Protein AF-0000000083252857 (afdb_homodimer)

Nearest PDB structures (foldseek):
  5bs6-assembly2_D  TM=8.297E-01  e=1.124E-17  Bacteroides thetaiotaomicron VPI-5482
  5bs6-assembly1_B  TM=8.278E-01  e=1.960E-17  Bacteroides thetaiotaomicron VPI-5482
  5deq-assembly1_A  TM=7.529E-01  e=4.331E-15  Bacteroides thetaiotaomicron VPI-5482
  3i9x-assembly1_A-2  TM=8.213E-01  e=6.087E-10  Listeria innocua
  4dyw-assembly1_A  TM=8.104E-01  e=8.264E-06  Burkholderia pseudomallei 1710b

Solvent-accessible surface area (backbone atoms only — not comparable to full-atom values): 33562 Å² total; per-residue (Å²): 132,84,79,70,75,80,78,71,89,69,79,74,72,62,58,34,94,85,65,35,32,50,70,56,44,52,71,65,56,60,72,84,79,50,87,58,37,41,46,26,19,34,35,46,39,33,30,45,41,70,43,89,58,86,54,96,87,50,85,52,53,60,39,39,28,36,48,33,24,26,33,60,40,70,73,56,57,70,24,36,31,59,46,52,47,68,43,52,89,91,42,28,55,68,53,32,37,51,48,38,40,30,58,50,38,66,48,72,72,41,26,55,43,80,61,51,73,50,30,54,76,69,50,36,88,83,47,64,41,30,30,47,27,29,37,29,34,34,36,45,88,70,62,66,74,46,56,25,91,72,35,76,40,58,48,66,21,41,52,46,77,43,82,73,48,78,48,75,43,80,47,97,57,39,34,38,36,39,38,33,28,39,38,38,35,35,45,98,86,47,74,31,42,32,30,38,33,40,34,37,40,39,39,79,43,20,43,43,76,48,76,46,78,77,43,75,43,57,60,30,73,61,46,64,56,54,48,51,50,46,52,51,48,50,47,60,42,50,76,79,47,71,64,61,55,28,37,44,61,77,64,38,36,70,65,57,54,48,44,53,52,22,46,64,62,71,46,90,73,56,65,70,63,47,52,63,71,44,51,83,48,42,36,84,53,97,46,58,49,78,60,86,88,50,84,61,45,60,24,29,28,77,46,80,73,129,132,82,78,69,74,80,79,71,90,68,81,75,73,62,58,34,94,86,65,34,32,48,69,55,45,52,72,66,57,58,71,86,79,50,88,57,38,41,46,28,20,34,36,47,38,36,30,47,41,70,43,88,58,86,55,94,87,53,86,52,54,58,40,40,26,35,46,32,24,26,33,57,38,68,74,56,57,70,23,36,29,59,46,53,47,70,44,53,88,90,43,28,55,69,53,33,37,50,48,40,39,29,57,46,37,66,48,71,73,41,27,56,43,81,63,52,71,51,30,54,74,68,49,34,86,82,48,63,41,31,32,48,27,31,37,30,34,35,38,47,89,71,64,65,75,44,55,25,92,68,34,77,39,57,47,67,21,41,52,46,79,42,81,74,48,77,46,75,43,79,49,94,65,36,33,39,36,39,39,32,27,38,37,38,36,35,45,98,86,48,74,32,42,31,31,40,31,41,36,37,40,39,40,78,44,20,42,44,78,46,77,44,78,77,42,74,45,59,62,30,71,61,46,63,54,55,48,50,50,45,52,50,49,50,47,58,43,49,76,80,48,72,62,64,56,30,36,44,61,77,64,39,37,68,67,58,53,47,44,54,52,22,47,64,63,71,47,89,72,57,67,70,62,46,53,63,71,45,50,83,50,42,35,84,54,96,46,59,49,78,59,86,86,49,83,62,46,60,25,29,29,76,46,80,74,128

Organism: NCBI:txid582686

Structure (mmCIF, N/CA/C/O backbone):
data_AF-0000000083252857-model_v1
#
loop_
_entity.id
_entity.type
_entity.pdbx_description
1 polymer 'ADP-ribose pyrophosphatase YjhB (NUDIX family)'
#
loop_
_atom_site.group_PDB
_atom_site.id
_atom_site.type_symbol
_atom_site.label_atom_id
_atom_site.label_alt_id
_atom_site.label_comp_id
_atom_site.label_asym_id
_atom_site.label_entity_id
_atom_site.label_seq_id
_atom_site.pdbx_PDB_ins_code
_atom_site.Cartn_x
_atom_site.Cartn_y
_atom_site.Cartn_z
_atom_site.occupancy
_atom_site.B_iso_or_equiv
_atom_site.auth_seq_id
_atom_site.auth_comp_id
_atom_site.auth_asym_id
_atom_site.auth_atom_id
_atom_site.pdbx_PDB_model_num
ATOM 1 N N . MET A 1 1 ? 19.922 40.031 -38.094 1 26.62 1 MET A N 1
ATOM 2 C CA . MET A 1 1 ? 20.375 40.25 -36.719 1 26.62 1 MET A CA 1
ATOM 3 C C . MET A 1 1 ? 19.312 39.844 -35.719 1 26.62 1 MET A C 1
ATOM 5 O O . MET A 1 1 ? 18.453 40.656 -35.344 1 26.62 1 MET A O 1
ATOM 9 N N . ALA A 1 2 ? 18.734 38.719 -35.938 1 31.33 2 ALA A N 1
ATOM 10 C CA . ALA A 1 2 ? 17.516 38.25 -35.312 1 31.33 2 ALA A CA 1
ATOM 11 C C . ALA A 1 2 ? 17.656 38.219 -33.781 1 31.33 2 ALA A C 1
ATOM 13 O O . ALA A 1 2 ? 18.688 37.781 -33.281 1 31.33 2 ALA A O 1
ATOM 14 N N . ASN A 1 3 ? 17.094 39.219 -33 1 28.09 3 ASN A N 1
ATOM 15 C CA . ASN A 1 3 ? 16.938 39.594 -31.594 1 28.09 3 ASN A CA 1
ATOM 16 C C . ASN A 1 3 ? 16.516 38.375 -30.766 1 28.09 3 ASN A C 1
ATOM 18 O O . ASN A 1 3 ? 15.414 37.844 -30.953 1 28.09 3 ASN A O 1
ATOM 22 N N . ASN A 1 4 ? 17.438 37.5 -30.406 1 30.72 4 ASN A N 1
ATOM 23 C CA . ASN A 1 4 ? 17.141 36.344 -29.562 1 30.72 4 ASN A CA 1
ATOM 24 C C . ASN A 1 4 ? 16.391 36.781 -28.297 1 30.72 4 ASN A C 1
ATOM 26 O O . ASN A 1 4 ? 16.812 37.688 -27.594 1 30.72 4 ASN A O 1
ATOM 30 N N . PRO A 1 5 ? 15.086 36.562 -28.141 1 34.12 5 PRO A N 1
ATOM 31 C CA . PRO A 1 5 ? 14.367 37.156 -27.016 1 34.12 5 PRO A CA 1
ATOM 32 C C . PRO A 1 5 ? 15.117 37 -25.688 1 34.12 5 PRO A C 1
ATOM 34 O O . PRO A 1 5 ? 15.93 36.094 -25.547 1 34.12 5 PRO A O 1
ATOM 37 N N . PRO A 1 6 ? 15.344 38.094 -24.812 1 29.81 6 PRO A N 1
ATOM 38 C CA . PRO A 1 6 ? 16.094 38 -23.562 1 29.81 6 PRO A CA 1
ATOM 39 C C . PRO A 1 6 ? 15.695 36.781 -22.734 1 29.81 6 PRO A C 1
ATOM 41 O O . PRO A 1 6 ? 14.547 36.312 -22.812 1 29.81 6 PRO A O 1
ATOM 44 N N . LYS A 1 7 ? 16.594 35.906 -22.453 1 36.94 7 LYS A N 1
ATOM 45 C CA . LYS A 1 7 ? 16.484 34.781 -21.547 1 36.94 7 LYS A CA 1
ATOM 46 C C . LYS A 1 7 ? 15.711 35.156 -20.297 1 36.94 7 LYS A C 1
ATOM 48 O O . LYS A 1 7 ? 15.977 36.156 -19.656 1 36.94 7 LYS A O 1
ATOM 53 N N . GLU A 1 8 ? 14.461 34.875 -20.125 1 34.5 8 GLU A N 1
ATOM 54 C CA . GLU A 1 8 ? 13.484 35.188 -19.078 1 34.5 8 GLU A CA 1
ATOM 55 C C . GLU A 1 8 ? 14.156 35.312 -17.719 1 34.5 8 GLU A C 1
ATOM 57 O O . GLU A 1 8 ? 15.219 34.719 -17.484 1 34.5 8 GLU A O 1
ATOM 62 N N . ALA A 1 9 ? 13.859 36.219 -16.75 1 36.44 9 ALA A N 1
ATOM 63 C CA . ALA A 1 9 ? 14.344 36.594 -15.422 1 36.44 9 ALA A CA 1
ATOM 64 C C . ALA A 1 9 ? 14.781 35.375 -14.633 1 36.44 9 ALA A C 1
ATOM 66 O O . ALA A 1 9 ? 13.992 34.438 -14.43 1 36.44 9 ALA A O 1
ATOM 67 N N . GLY A 1 10 ? 16 34.938 -14.523 1 38.84 10 GLY A N 1
ATOM 68 C CA . GLY A 1 10 ? 16.859 33.906 -13.961 1 38.84 10 GLY A CA 1
ATOM 69 C C . GLY A 1 10 ? 16.516 33.562 -12.523 1 38.84 10 GLY A C 1
ATOM 70 O O . GLY A 1 10 ? 16.25 34.438 -11.719 1 38.84 10 GLY A O 1
ATOM 71 N N . GLU A 1 11 ? 15.688 32.469 -12.203 1 45.09 11 GLU A N 1
ATOM 72 C CA . GLU A 1 11 ? 15.484 31.984 -10.836 1 45.09 11 GLU A CA 1
ATOM 73 C C . GLU A 1 11 ? 16.688 32.344 -9.953 1 45.09 11 GLU A C 1
ATOM 75 O O . GLU A 1 11 ? 17.812 31.938 -10.25 1 45.09 11 GLU A O 1
ATOM 80 N N . LEU A 1 12 ? 16.875 33.531 -9.461 1 50.19 12 LEU A N 1
ATOM 81 C CA . LEU A 1 12 ? 17.875 33.938 -8.477 1 50.19 12 LEU A CA 1
ATOM 82 C C . LEU A 1 12 ? 18.359 32.719 -7.676 1 50.19 12 LEU A C 1
ATOM 84 O O . LEU A 1 12 ? 17.562 31.953 -7.164 1 50.19 12 LEU A O 1
ATOM 88 N N . ASP A 1 13 ? 19.516 32.156 -7.949 1 66.31 13 ASP A N 1
ATOM 89 C CA . ASP A 1 13 ? 20.219 31.047 -7.32 1 66.31 13 ASP A CA 1
ATOM 90 C C . ASP A 1 13 ? 20.188 31.156 -5.801 1 66.31 13 ASP A C 1
ATOM 92 O O . ASP A 1 13 ? 20.922 31.953 -5.215 1 66.31 13 ASP A O 1
ATOM 96 N N . VAL A 1 14 ? 19.078 30.844 -5.117 1 79 14 VAL A N 1
ATOM 97 C CA . VAL A 1 14 ? 19 30.828 -3.662 1 79 14 VAL A CA 1
ATOM 98 C C . VAL A 1 14 ? 20.125 29.984 -3.084 1 79 14 VAL A C 1
ATOM 100 O O . VAL A 1 14 ? 20.359 28.859 -3.527 1 79 14 VAL A O 1
ATOM 103 N N . LEU A 1 15 ? 20.906 30.656 -2.217 1 87.12 15 LEU A N 1
ATOM 104 C CA . LEU A 1 15 ? 22.031 29.969 -1.585 1 87.12 15 LEU A CA 1
ATOM 105 C C . LEU A 1 15 ? 21.609 29.281 -0.295 1 87.12 15 LEU A C 1
ATOM 107 O O . LEU A 1 15 ? 20.797 29.828 0.459 1 87.12 15 LEU A O 1
ATOM 111 N N . ASP A 1 16 ? 22.109 28.109 -0.125 1 87.75 16 ASP A N 1
ATOM 112 C CA . ASP A 1 16 ? 21.828 27.422 1.135 1 87.75 16 ASP A CA 1
ATOM 113 C C . ASP A 1 16 ? 22.781 27.891 2.234 1 87.75 16 ASP A C 1
ATOM 115 O O . ASP A 1 16 ? 23.5 28.875 2.068 1 87.75 16 ASP A O 1
ATOM 119 N N . ARG A 1 17 ? 22.656 27.266 3.383 1 84.5 17 ARG A N 1
ATOM 120 C CA . ARG A 1 17 ? 23.422 27.656 4.559 1 84.5 17 ARG A CA 1
ATOM 121 C C . ARG A 1 17 ? 24.922 27.578 4.289 1 84.5 17 ARG A C 1
ATOM 123 O O . ARG A 1 17 ? 25.719 28.281 4.914 1 84.5 17 ARG A O 1
ATOM 130 N N . ASP A 1 18 ? 25.359 26.75 3.34 1 86.69 18 ASP A N 1
ATOM 131 C CA . ASP A 1 18 ? 26.766 26.562 3.016 1 86.69 18 ASP A CA 1
ATOM 132 C C . ASP A 1 18 ? 27.188 27.438 1.833 1 86.69 18 ASP A C 1
ATOM 134 O O . ASP A 1 18 ? 28.297 27.297 1.318 1 86.69 18 ASP A O 1
ATOM 138 N N . GLY A 1 19 ? 26.266 28.219 1.361 1 87.88 19 GLY A N 1
ATOM 139 C CA . GLY A 1 19 ? 26.547 29.156 0.286 1 87.88 19 GLY A CA 1
ATOM 140 C C . GLY A 1 19 ? 26.469 28.531 -1.091 1 87.88 19 GLY A C 1
ATOM 141 O O . GLY A 1 19 ? 27.016 29.062 -2.057 1 87.88 19 GLY A O 1
ATOM 142 N N . LEU A 1 20 ? 25.891 27.391 -1.135 1 88.38 20 LEU A N 1
ATOM 143 C CA . LEU A 1 20 ? 25.828 26.688 -2.412 1 88.38 20 LEU A CA 1
ATOM 144 C C . LEU A 1 20 ? 24.5 26.938 -3.105 1 88.38 20 LEU A C 1
ATOM 146 O O . LEU A 1 20 ? 23.453 26.969 -2.451 1 88.38 20 LEU A O 1
ATOM 150 N N . THR A 1 21 ? 24.594 27.141 -4.395 1 89.5 21 THR A N 1
ATOM 151 C CA . THR A 1 21 ? 23.375 27.078 -5.199 1 89.5 21 THR A CA 1
ATOM 152 C C . THR A 1 21 ? 22.859 25.641 -5.281 1 89.5 21 THR A C 1
ATOM 154 O O . THR A 1 21 ? 23.562 24.703 -4.895 1 89.5 21 THR A O 1
ATOM 157 N N . GLU A 1 22 ? 21.672 25.531 -5.719 1 89.69 22 GLU A N 1
ATOM 158 C CA . GLU A 1 22 ? 21.141 24.172 -5.871 1 89.69 22 GLU A CA 1
ATOM 159 C C . GLU A 1 22 ? 22.016 23.344 -6.816 1 89.69 22 GLU A C 1
ATOM 161 O O . GLU A 1 22 ? 22.281 22.172 -6.551 1 89.69 22 GLU A O 1
ATOM 166 N N . ARG A 1 23 ? 22.359 23.969 -7.949 1 88.75 23 ARG A N 1
ATOM 167 C CA . ARG A 1 23 ? 23.203 23.281 -8.922 1 88.75 23 ARG A CA 1
ATOM 168 C C . ARG A 1 23 ? 24.516 22.828 -8.289 1 88.75 23 ARG A C 1
ATOM 170 O O . ARG A 1 23 ? 24.938 21.688 -8.477 1 88.75 23 ARG A O 1
ATOM 177 N N . GLU A 1 24 ? 25.141 23.734 -7.543 1 86.19 24 GLU A N 1
ATOM 178 C CA . GLU A 1 24 ? 26.391 23.406 -6.879 1 86.19 24 GLU A CA 1
ATOM 179 C C . GLU A 1 24 ? 26.203 22.297 -5.852 1 86.19 24 GLU A C 1
ATOM 181 O O . GLU A 1 24 ? 27.047 21.406 -5.738 1 86.19 24 GLU A O 1
ATOM 186 N N . PHE A 1 25 ? 25.203 22.438 -5.141 1 88.38 25 PHE A N 1
ATOM 187 C CA . PHE A 1 25 ? 24.891 21.391 -4.164 1 88.38 25 PHE A CA 1
ATOM 188 C C . PHE A 1 25 ? 24.766 20.031 -4.832 1 88.38 25 PHE A C 1
ATOM 190 O O . PHE A 1 25 ? 25.375 19.062 -4.379 1 88.38 25 PHE A O 1
ATOM 197 N N . LEU A 1 26 ? 24.047 19.938 -5.945 1 86.25 26 LEU A N 1
ATOM 198 C CA . LEU A 1 26 ? 23.797 18.672 -6.633 1 86.25 26 LEU A CA 1
ATOM 199 C C . LEU A 1 26 ? 25.078 18.109 -7.227 1 86.25 26 LEU A C 1
ATOM 201 O O . LEU A 1 26 ? 25.25 16.891 -7.285 1 86.25 26 LEU A O 1
ATOM 205 N N . GLU A 1 27 ? 25.906 18.953 -7.641 1 85.69 27 GLU A N 1
ATOM 206 C CA . GLU A 1 27 ? 27.188 18.531 -8.195 1 85.69 27 GLU A CA 1
ATOM 207 C C . GLU A 1 27 ? 28.078 17.891 -7.117 1 85.69 27 GLU A C 1
ATOM 209 O O . GLU A 1 27 ? 28.859 16.984 -7.402 1 85.69 27 GLU A O 1
ATOM 214 N N . ARG A 1 28 ? 27.875 18.359 -5.926 1 83.31 28 ARG A N 1
ATOM 215 C CA . ARG A 1 28 ? 28.734 17.906 -4.828 1 83.31 28 ARG A CA 1
ATOM 216 C C . ARG A 1 28 ? 28.109 16.734 -4.09 1 83.31 28 ARG A C 1
ATOM 218 O O . ARG A 1 28 ? 28.766 16.062 -3.301 1 83.31 28 ARG A O 1
ATOM 225 N N . TYR A 1 29 ? 26.906 16.578 -4.383 1 79.75 29 TYR A N 1
ATOM 226 C CA . TYR A 1 29 ? 26.203 15.508 -3.68 1 79.75 29 TYR A CA 1
ATOM 227 C C . TYR A 1 29 ? 26.75 14.148 -4.082 1 79.75 29 TYR A C 1
ATOM 229 O O . TYR A 1 29 ? 26.766 13.797 -5.266 1 79.75 29 TYR A O 1
ATOM 237 N N . ARG A 1 30 ? 27.219 13.328 -3.062 1 81.94 30 ARG A N 1
ATOM 238 C CA . ARG A 1 30 ? 27.766 12 -3.303 1 81.94 30 ARG A CA 1
ATOM 239 C C . ARG A 1 30 ? 26.875 10.922 -2.686 1 81.94 30 ARG A C 1
ATOM 241 O O . ARG A 1 30 ? 26.953 10.656 -1.485 1 81.94 30 ARG A O 1
ATOM 248 N N . VAL A 1 31 ? 26.219 10.219 -3.566 1 80.31 31 VAL A N 1
ATOM 249 C CA . VAL A 1 31 ? 25.25 9.219 -3.117 1 80.31 31 VAL A CA 1
ATOM 250 C C . VAL A 1 31 ? 25.984 8.094 -2.389 1 80.31 31 VAL A C 1
ATOM 252 O O . VAL A 1 31 ? 25.438 7.484 -1.467 1 80.31 31 VAL A O 1
ATOM 255 N N . GLY A 1 32 ? 27.172 7.82 -2.723 1 81.19 32 GLY A N 1
ATOM 256 C CA . GLY A 1 32 ? 27.984 6.75 -2.148 1 81.19 32 GLY A CA 1
ATOM 257 C C . GLY A 1 32 ? 28.297 6.961 -0.68 1 81.19 32 GLY A C 1
ATOM 258 O O . GLY A 1 32 ? 28.703 6.023 0.014 1 81.19 32 GLY A O 1
ATOM 259 N N . ASP A 1 33 ? 28.016 8.172 -0.181 1 81.81 33 ASP A N 1
ATOM 260 C CA . ASP A 1 33 ? 28.297 8.492 1.216 1 81.81 33 ASP A CA 1
ATOM 261 C C . ASP A 1 33 ? 27.203 7.941 2.131 1 81.81 33 ASP A C 1
ATOM 263 O O . ASP A 1 33 ? 27.344 7.941 3.354 1 81.81 33 ASP A O 1
ATOM 267 N N . TYR A 1 34 ? 26.203 7.441 1.572 1 85.38 34 TYR A N 1
ATOM 268 C CA . TYR A 1 34 ? 25.062 6.973 2.35 1 85.38 34 TYR A CA 1
ATOM 269 C C . TYR A 1 34 ? 24.781 5.496 2.078 1 85.38 34 TYR A C 1
ATOM 271 O O . TYR A 1 34 ? 24.828 5.055 0.928 1 85.38 34 TYR A O 1
ATOM 279 N N . GLU A 1 35 ? 24.547 4.781 3.182 1 90.56 35 GLU A N 1
ATOM 280 C CA . GLU A 1 35 ? 24.109 3.402 2.988 1 90.56 35 GLU A CA 1
ATOM 281 C C . GLU A 1 35 ? 22.719 3.35 2.361 1 90.56 35 GLU A C 1
ATOM 283 O O . GLU A 1 35 ? 21.828 4.133 2.729 1 90.56 35 GLU A O 1
ATOM 288 N N . ARG A 1 36 ? 22.562 2.479 1.431 1 93.88 36 ARG A N 1
ATOM 289 C CA . ARG A 1 36 ? 21.297 2.385 0.686 1 93.88 36 ARG A CA 1
ATOM 290 C C . ARG A 1 36 ? 20.828 0.938 0.583 1 93.88 36 ARG A C 1
ATOM 292 O O . ARG A 1 36 ? 21.656 0.024 0.436 1 93.88 36 ARG A O 1
ATOM 299 N N . PRO A 1 37 ? 19.547 0.73 0.638 1 96.12 37 PRO A N 1
ATOM 300 C CA . PRO A 1 37 ? 19.031 -0.627 0.457 1 96.12 37 PRO A CA 1
ATOM 301 C C . PRO A 1 37 ? 18.922 -1.023 -1.014 1 96.12 37 PRO A C 1
ATOM 303 O O . PRO A 1 37 ? 18.953 -0.161 -1.895 1 96.12 37 PRO A O 1
ATOM 306 N N . SER A 1 38 ? 18.938 -2.354 -1.211 1 96.56 38 SER A N 1
ATOM 307 C CA . SER A 1 38 ? 18.375 -2.836 -2.467 1 96.56 38 SER A CA 1
ATOM 308 C C . SER A 1 38 ? 16.859 -2.951 -2.379 1 96.56 38 SER A C 1
ATOM 310 O O . SER A 1 38 ? 16.297 -3.162 -1.298 1 96.56 38 SER A O 1
ATOM 312 N N . VAL A 1 39 ? 16.172 -2.73 -3.502 1 98.12 39 VAL A N 1
ATOM 313 C CA . VAL A 1 39 ? 14.711 -2.857 -3.535 1 98.12 39 VAL A CA 1
ATOM 314 C C . VAL A 1 39 ? 14.312 -3.898 -4.578 1 98.12 39 VAL A C 1
ATOM 316 O O . VAL A 1 39 ? 14.703 -3.807 -5.742 1 98.12 39 VAL A O 1
ATOM 319 N N . ALA A 1 40 ? 13.562 -4.875 -4.109 1 98.06 40 ALA A N 1
ATOM 320 C CA . ALA A 1 40 ? 13 -5.898 -4.988 1 98.06 40 ALA A CA 1
ATOM 321 C C . ALA A 1 40 ? 11.508 -5.668 -5.215 1 98.06 40 ALA A C 1
ATOM 323 O O . ALA A 1 40 ? 10.836 -5.047 -4.387 1 98.06 40 ALA A O 1
ATOM 324 N N . ALA A 1 41 ? 11.016 -6.043 -6.344 1 98.12 41 ALA A N 1
ATOM 325 C CA . ALA A 1 41 ? 9.586 -6.211 -6.602 1 98.12 41 ALA A CA 1
ATOM 326 C C . ALA A 1 41 ? 9.195 -7.688 -6.59 1 98.12 41 ALA A C 1
ATOM 328 O O . ALA A 1 41 ? 9.672 -8.469 -7.418 1 98.12 41 ALA A O 1
ATOM 329 N N . ASP A 1 42 ? 8.43 -8.078 -5.605 1 97.69 42 ASP A N 1
ATOM 330 C CA . ASP A 1 42 ? 7.926 -9.438 -5.492 1 97.69 42 ASP A CA 1
ATOM 331 C C . ASP A 1 42 ? 6.422 -9.492 -5.746 1 97.69 42 ASP A C 1
ATOM 333 O O . ASP A 1 42 ? 5.68 -8.617 -5.305 1 97.69 42 ASP A O 1
ATOM 337 N N . MET A 1 43 ? 5.977 -10.531 -6.418 1 96.19 43 MET A N 1
ATOM 338 C CA . MET A 1 43 ? 4.578 -10.555 -6.84 1 96.19 43 MET A CA 1
ATOM 339 C C . MET A 1 43 ? 3.889 -11.828 -6.367 1 96.19 43 MET A C 1
ATOM 341 O O . MET A 1 43 ? 4.43 -12.93 -6.512 1 96.19 43 MET A O 1
ATOM 345 N N . VAL A 1 44 ? 2.77 -11.617 -5.797 1 97.94 44 VAL A N 1
ATOM 346 C CA . VAL A 1 44 ? 1.848 -12.727 -5.574 1 97.94 44 VAL A CA 1
ATOM 347 C C . VAL A 1 44 ? 0.886 -12.844 -6.754 1 97.94 44 VAL A C 1
ATOM 349 O O . VAL A 1 44 ? -0.033 -12.031 -6.895 1 97.94 44 VAL A O 1
ATOM 352 N N . ILE A 1 45 ? 1.123 -13.805 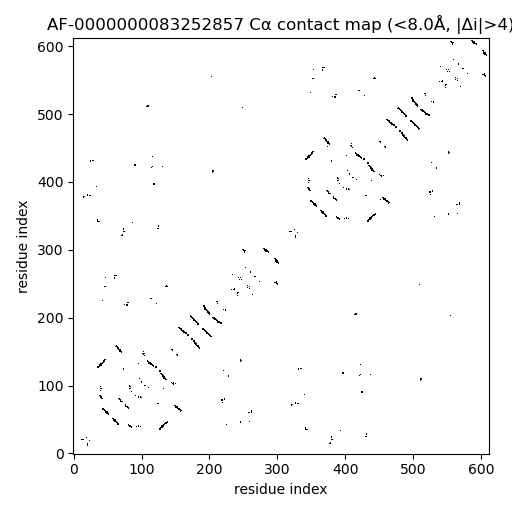-7.57 1 95 45 ILE A N 1
ATOM 353 C CA . ILE A 1 45 ? 0.26 -14.039 -8.719 1 95 45 ILE A CA 1
ATOM 354 C C . ILE A 1 45 ? -0.804 -15.078 -8.367 1 95 45 ILE A C 1
ATOM 356 O O . ILE A 1 45 ? -0.481 -16.219 -8.055 1 95 45 ILE A O 1
ATOM 360 N N . VAL A 1 46 ? -2.039 -14.656 -8.461 1 95.88 46 VAL A N 1
ATOM 361 C CA . VAL A 1 46 ? -3.16 -15.461 -7.988 1 95.88 46 VAL A CA 1
ATOM 362 C C . VAL A 1 46 ? -4.051 -15.852 -9.164 1 95.88 46 VAL A C 1
ATOM 364 O O . VAL A 1 46 ? -4.289 -15.047 -10.07 1 95.88 46 VAL A O 1
ATOM 367 N N . THR A 1 47 ? -4.527 -17.062 -9.117 1 93.94 47 THR A N 1
ATOM 368 C CA . THR A 1 47 ? -5.555 -17.531 -10.039 1 93.94 47 THR A CA 1
ATOM 369 C C . THR A 1 47 ? -6.535 -18.469 -9.328 1 93.94 47 THR A C 1
ATOM 371 O O . THR A 1 47 ? -6.332 -18.828 -8.172 1 93.94 47 THR A O 1
ATOM 374 N N . VAL A 1 48 ? -7.637 -18.672 -9.961 1 93.25 48 VAL A N 1
ATOM 375 C CA . VAL A 1 48 ? -8.617 -19.656 -9.5 1 93.25 48 VAL A CA 1
ATOM 376 C C . VAL A 1 48 ? -8.875 -20.688 -10.602 1 93.25 48 VAL A C 1
ATOM 378 O O . VAL A 1 48 ? -9.117 -20.328 -11.758 1 93.25 48 VAL A O 1
ATOM 381 N N . THR A 1 49 ? -8.742 -21.922 -10.195 1 89.19 49 THR A N 1
ATOM 382 C CA . THR A 1 49 ? -8.953 -23 -11.156 1 89.19 49 THR A CA 1
ATOM 383 C C . THR A 1 49 ? -9.961 -24.016 -10.625 1 89.19 49 THR A C 1
ATOM 385 O O . THR A 1 49 ? -10.297 -24 -9.438 1 89.19 49 THR A O 1
ATOM 388 N N . ASP A 1 50 ? -10.422 -24.844 -11.562 1 85.56 50 ASP A N 1
ATOM 389 C CA . ASP A 1 50 ? -11.305 -25.938 -11.188 1 85.56 50 ASP A CA 1
ATOM 390 C C . ASP A 1 50 ? -10.523 -27.094 -10.57 1 85.56 50 ASP A C 1
ATOM 392 O O . ASP A 1 50 ? -9.391 -27.359 -10.977 1 85.56 50 ASP A O 1
ATOM 396 N N . THR A 1 51 ? -11.211 -27.656 -9.539 1 78.94 51 THR A N 1
ATOM 397 C CA . THR A 1 51 ? -10.617 -28.875 -9.008 1 78.94 51 THR A CA 1
ATOM 398 C C . THR A 1 51 ? -10.781 -30.031 -10 1 78.94 51 THR A C 1
ATOM 400 O O . THR A 1 51 ? -11.633 -29.984 -10.883 1 78.94 51 THR A O 1
ATOM 403 N N . GLU A 1 52 ? -9.867 -31 -10.102 1 61.38 52 GLU A N 1
ATOM 404 C CA . GLU A 1 52 ? -10.039 -32.188 -10.945 1 61.38 52 GLU A CA 1
ATOM 405 C C . GLU A 1 52 ? -11.312 -32.938 -10.57 1 61.38 52 GLU A C 1
ATOM 407 O O . GLU A 1 52 ? -11.547 -33.219 -9.398 1 61.38 52 GLU A O 1
ATOM 412 N N . ALA A 1 53 ? -12.438 -32.656 -11.258 1 54.97 53 ALA A N 1
ATOM 413 C CA . ALA A 1 53 ? -13.781 -33.188 -11.008 1 54.97 53 ALA A CA 1
ATOM 414 C C . ALA A 1 53 ? -13.805 -34.719 -11.094 1 54.97 53 ALA A C 1
ATOM 416 O O . ALA A 1 53 ? -13.312 -35.281 -12.062 1 54.97 53 ALA A O 1
ATOM 417 N N . ASP A 1 54 ? -13.906 -35.281 -9.992 1 50.88 54 ASP A N 1
ATOM 418 C CA . ASP A 1 54 ? -14.234 -36.719 -10.078 1 50.88 54 ASP A CA 1
ATOM 419 C C . ASP A 1 54 ? -15.586 -36.906 -10.773 1 50.88 54 ASP A C 1
ATOM 421 O O . ASP A 1 54 ? -15.844 -38 -11.336 1 50.88 54 ASP A O 1
ATOM 425 N N . SER A 1 55 ? -16.609 -36.094 -10.398 1 47.47 55 SER A N 1
ATOM 426 C CA . SER A 1 55 ? -17.922 -36.5 -10.844 1 47.47 55 SER A CA 1
ATOM 427 C C . SER A 1 55 ? -18.5 -35.531 -11.867 1 47.47 55 SER A C 1
ATOM 429 O O . SER A 1 55 ? -18.312 -34.312 -11.742 1 47.47 55 SER A O 1
ATOM 431 N N . TYR A 1 56 ? -18.922 -35.938 -13.094 1 49.5 56 TYR A N 1
ATOM 432 C CA . TYR A 1 56 ? -19.516 -35.312 -14.266 1 49.5 56 TYR A CA 1
ATOM 433 C C . TYR A 1 56 ? -20.656 -34.375 -13.867 1 49.5 56 TYR A C 1
ATOM 435 O O . TYR A 1 56 ? -21.078 -33.531 -14.648 1 49.5 56 TYR A O 1
ATOM 443 N N . ARG A 1 57 ? -21.406 -34.562 -12.766 1 49.41 57 ARG A N 1
ATOM 444 C CA . ARG A 1 57 ? -22.719 -33.969 -12.531 1 49.41 57 ARG A CA 1
ATOM 445 C C . ARG A 1 57 ? -22.594 -32.688 -11.75 1 49.41 57 ARG A C 1
ATOM 447 O O . ARG A 1 57 ? -23.562 -31.922 -11.625 1 49.41 57 ARG A O 1
ATOM 454 N N . LYS A 1 58 ? -21.422 -32.344 -11.125 1 55.25 58 LYS A N 1
ATOM 455 C CA . LYS A 1 58 ? -21.391 -31.172 -10.242 1 55.25 58 LYS A CA 1
ATOM 456 C C . LYS A 1 58 ? -20.297 -30.203 -10.672 1 55.25 58 LYS A C 1
ATOM 458 O O . LYS A 1 58 ? -1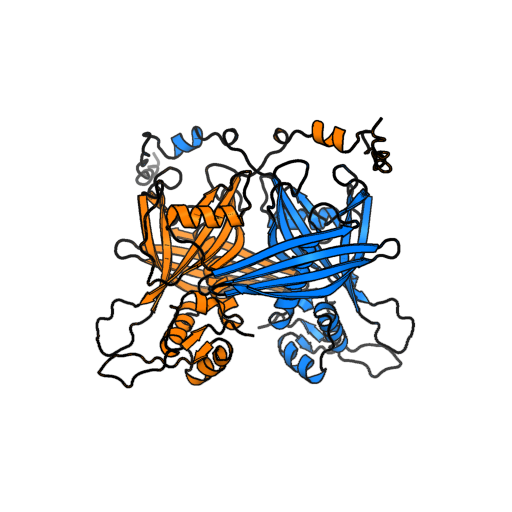9.266 -30.609 -11.227 1 55.25 58 LYS A O 1
ATOM 463 N N . LEU A 1 59 ? -20.734 -28.938 -10.867 1 61.75 59 LEU A N 1
ATOM 464 C CA . LEU A 1 59 ? -19.703 -27.922 -11.055 1 61.75 59 LEU A CA 1
ATOM 465 C C . LEU A 1 59 ? -18.516 -28.172 -10.156 1 61.75 59 LEU A C 1
ATOM 467 O O . LEU A 1 59 ? -18.656 -28.359 -8.945 1 61.75 59 LEU A O 1
ATOM 471 N N . PRO A 1 60 ? -17.406 -28.391 -10.859 1 70.19 60 PRO A N 1
ATOM 472 C CA . PRO A 1 60 ? -16.219 -28.656 -10.039 1 70.19 60 PRO A CA 1
ATOM 473 C C . PRO A 1 60 ? -15.953 -27.547 -9.023 1 70.19 60 PRO A C 1
ATOM 475 O O . PRO A 1 60 ? -16.266 -26.375 -9.281 1 70.19 60 PRO A O 1
ATOM 478 N N . ASP A 1 61 ? -15.477 -27.906 -7.895 1 83.44 61 ASP A N 1
ATOM 479 C CA . ASP A 1 61 ? -15.047 -26.922 -6.891 1 83.44 61 ASP A CA 1
ATOM 480 C C . ASP A 1 61 ? -13.875 -26.094 -7.41 1 83.44 61 ASP A C 1
ATOM 482 O O . ASP A 1 61 ? -13.188 -26.5 -8.344 1 83.44 61 ASP A O 1
ATOM 486 N N . LYS A 1 62 ? -13.859 -24.922 -6.992 1 90.75 62 LYS A N 1
ATOM 487 C CA . LYS A 1 62 ? -12.758 -24.031 -7.383 1 90.75 62 LYS A CA 1
ATOM 488 C C . LYS A 1 62 ? -11.695 -23.969 -6.289 1 90.75 62 LYS A C 1
ATOM 490 O O . LYS A 1 62 ? -11.992 -24.188 -5.113 1 90.75 62 LYS A O 1
ATOM 495 N N . GLU A 1 63 ? -10.492 -23.734 -6.789 1 93.06 63 GLU A N 1
ATOM 496 C CA . GLU A 1 63 ? -9.367 -23.594 -5.875 1 93.06 63 GLU A CA 1
ATOM 497 C C . GLU A 1 63 ? -8.578 -22.312 -6.145 1 93.06 63 GLU A C 1
ATOM 499 O O . GLU A 1 63 ? -8.391 -21.938 -7.301 1 93.06 63 GLU A O 1
ATOM 504 N N . LEU A 1 64 ? -8.18 -21.719 -5.035 1 95.56 64 LEU A N 1
ATOM 505 C CA . LEU A 1 64 ? -7.27 -20.578 -5.109 1 95.56 64 LEU A CA 1
ATOM 506 C C . LEU A 1 64 ? -5.828 -21.062 -5.273 1 95.56 64 LEU A C 1
ATOM 508 O O . LEU A 1 64 ? -5.375 -21.938 -4.551 1 95.56 64 LEU A O 1
ATOM 512 N N . ARG A 1 65 ? -5.129 -20.469 -6.238 1 95.06 65 ARG A N 1
ATOM 513 C CA . ARG A 1 65 ? -3.756 -20.891 -6.473 1 95.06 65 ARG A CA 1
ATOM 514 C C . ARG A 1 65 ? -2.814 -19.688 -6.543 1 95.06 65 ARG A C 1
ATOM 516 O O . ARG A 1 65 ? -3.221 -18.594 -6.949 1 95.06 65 ARG A O 1
ATOM 523 N N . VAL A 1 66 ? -1.606 -19.922 -6.184 1 96.31 66 VAL A N 1
ATOM 524 C CA . VAL A 1 66 ? -0.532 -18.938 -6.25 1 96.31 66 VAL A CA 1
ATOM 525 C C . VAL A 1 66 ? 0.647 -19.5 -7.035 1 96.31 66 VAL A C 1
ATOM 527 O O . VAL A 1 66 ? 0.987 -20.672 -6.887 1 96.31 66 VAL A O 1
ATOM 530 N N . LEU A 1 67 ? 1.249 -18.641 -7.84 1 93.75 67 LEU A N 1
ATOM 531 C CA . LEU A 1 67 ? 2.414 -19.062 -8.609 1 93.75 67 LEU A CA 1
ATOM 532 C C . LEU A 1 67 ? 3.691 -18.906 -7.789 1 93.75 67 LEU A C 1
ATOM 534 O O . LEU A 1 67 ? 3.939 -17.844 -7.211 1 93.75 67 LEU A O 1
ATOM 538 N N . LEU A 1 68 ? 4.453 -19.984 -7.723 1 95.06 68 LEU A N 1
ATOM 539 C CA . LEU A 1 68 ? 5.77 -19.922 -7.098 1 95.06 68 LEU A CA 1
ATOM 540 C C . LEU A 1 68 ? 6.855 -20.359 -8.07 1 95.06 68 LEU A C 1
ATOM 542 O O . LEU A 1 68 ? 6.562 -21.016 -9.078 1 95.06 68 LEU A O 1
ATOM 546 N N . ILE A 1 69 ? 8.023 -19.922 -7.824 1 92.25 69 ILE A N 1
ATOM 547 C CA . ILE A 1 69 ? 9.18 -20.359 -8.586 1 92.25 69 ILE A CA 1
ATOM 548 C C . ILE A 1 69 ? 10.195 -21.016 -7.656 1 92.25 69 ILE A C 1
ATOM 550 O O . ILE A 1 69 ? 10.305 -20.641 -6.484 1 92.25 69 ILE A O 1
ATOM 554 N N . ARG A 1 70 ? 10.875 -21.953 -8.148 1 92.31 70 ARG A N 1
ATOM 555 C CA . ARG A 1 70 ? 11.953 -22.578 -7.387 1 92.31 70 ARG A CA 1
ATOM 556 C C . ARG A 1 70 ? 13.273 -21.859 -7.621 1 92.31 70 ARG A C 1
ATOM 558 O O . ARG A 1 70 ? 13.711 -21.703 -8.766 1 92.31 70 ARG A O 1
ATOM 565 N N . ARG A 1 71 ? 13.93 -21.5 -6.559 1 91.81 71 ARG A N 1
ATOM 566 C CA . ARG A 1 71 ? 15.156 -20.719 -6.688 1 91.81 71 ARG A CA 1
ATOM 567 C C . ARG A 1 71 ? 16.297 -21.578 -7.199 1 91.81 71 ARG A C 1
ATOM 569 O O . ARG A 1 71 ? 16.547 -22.672 -6.68 1 91.81 71 ARG A O 1
ATOM 576 N N . GLY A 1 72 ? 16.969 -21.047 -8.133 1 88.31 72 GLY A N 1
ATOM 577 C CA . GLY A 1 72 ? 18.094 -21.766 -8.742 1 88.31 72 GLY A CA 1
ATOM 578 C C . GLY A 1 72 ? 19.438 -21.344 -8.172 1 88.31 72 GLY A C 1
ATOM 579 O O . GLY A 1 72 ? 20.469 -21.953 -8.484 1 88.31 72 GLY A O 1
ATOM 580 N N . GLY A 1 73 ? 19.469 -20.406 -7.32 1 87.25 73 GLY A N 1
ATOM 581 C CA . GLY A 1 73 ? 20.703 -19.906 -6.727 1 87.25 73 GLY A CA 1
ATOM 582 C C . GLY A 1 73 ? 20.562 -19.578 -5.254 1 87.25 73 GLY A C 1
ATOM 583 O O . GLY A 1 73 ? 19.453 -19.547 -4.719 1 87.25 73 GLY A O 1
ATOM 584 N N . HIS A 1 74 ? 21.797 -19.438 -4.668 1 91.25 74 HIS A N 1
ATOM 585 C CA . HIS A 1 74 ? 21.812 -18.984 -3.281 1 91.25 74 HIS A CA 1
ATOM 586 C C . HIS A 1 74 ? 21.375 -17.531 -3.168 1 91.25 74 HIS A C 1
ATOM 588 O O . HIS A 1 74 ? 21.562 -16.75 -4.105 1 91.25 74 HIS A O 1
ATOM 594 N N . PRO A 1 75 ? 20.734 -17.031 -2.098 1 94 75 PRO A N 1
ATOM 595 C CA . PRO A 1 75 ? 20.359 -17.875 -0.96 1 94 75 PRO A CA 1
ATOM 596 C C . PRO A 1 75 ? 19.078 -18.656 -1.208 1 94 75 PRO A C 1
ATOM 598 O O . PRO A 1 75 ? 18.391 -18.422 -2.199 1 94 75 PRO A O 1
ATOM 601 N N . PHE A 1 76 ? 18.781 -19.656 -0.309 1 93.19 76 PHE A N 1
ATOM 602 C CA . PHE A 1 76 ? 17.578 -20.469 -0.35 1 93.19 76 PHE A CA 1
ATOM 603 C C . PHE A 1 76 ? 17.516 -21.297 -1.628 1 93.19 76 PHE A C 1
ATOM 605 O O . PHE A 1 76 ? 16.453 -21.422 -2.244 1 93.19 76 PHE A O 1
ATOM 612 N N . LEU A 1 77 ? 18.656 -21.781 -2.049 1 91.81 77 LEU A N 1
ATOM 613 C CA . LEU A 1 77 ? 18.719 -22.625 -3.232 1 91.81 77 LEU A CA 1
ATOM 614 C C . LEU A 1 77 ? 17.75 -23.781 -3.123 1 91.81 77 LEU A C 1
ATOM 616 O O . LEU A 1 77 ? 17.703 -24.484 -2.104 1 91.81 77 LEU A O 1
ATOM 620 N N . GLY A 1 78 ? 16.953 -23.922 -4.18 1 91.25 78 GLY A N 1
ATOM 621 C CA . GLY A 1 78 ? 16.047 -25.062 -4.254 1 91.25 78 GLY A CA 1
ATOM 622 C C . GLY A 1 78 ? 14.719 -24.812 -3.549 1 91.25 78 GLY A C 1
ATOM 623 O O . GLY A 1 78 ? 13.789 -25.609 -3.658 1 91.25 78 GLY A O 1
ATOM 624 N N . LYS A 1 79 ? 14.586 -23.75 -2.828 1 94.88 79 LYS A N 1
ATOM 625 C CA . LYS A 1 79 ? 13.336 -23.422 -2.139 1 94.88 79 LYS A CA 1
ATOM 626 C C . LYS A 1 79 ? 12.383 -22.672 -3.059 1 94.88 79 LYS A C 1
ATOM 628 O O . LYS A 1 79 ? 12.805 -22.094 -4.062 1 94.88 79 LYS A O 1
ATOM 633 N N . TRP A 1 80 ? 11.172 -22.781 -2.723 1 96.25 80 TRP A N 1
ATOM 634 C CA . TRP A 1 80 ? 10.148 -22.062 -3.479 1 96.25 80 TRP A CA 1
ATOM 635 C C . TRP A 1 80 ? 10.031 -20.609 -3.002 1 96.25 80 TRP A C 1
ATOM 637 O O . TRP A 1 80 ? 10.102 -20.344 -1.802 1 96.25 80 TRP A O 1
ATOM 647 N N . ALA A 1 81 ? 9.859 -19.719 -3.973 1 96.81 81 ALA A N 1
ATOM 648 C CA . ALA A 1 81 ? 9.766 -18.297 -3.703 1 96.81 81 ALA A CA 1
ATOM 649 C C . ALA A 1 81 ? 8.75 -17.625 -4.625 1 96.81 81 ALA A C 1
ATOM 651 O O . ALA A 1 81 ? 8.289 -18.234 -5.594 1 96.81 81 ALA A O 1
ATOM 652 N N . LEU A 1 82 ? 8.367 -16.438 -4.246 1 97.19 82 LEU A N 1
ATOM 653 C CA . LEU A 1 82 ? 7.574 -15.602 -5.145 1 97.19 82 LEU A CA 1
ATOM 654 C C . LEU A 1 82 ? 8.398 -15.172 -6.352 1 97.19 82 LEU A C 1
ATOM 656 O O . LEU A 1 82 ? 9.602 -14.906 -6.227 1 97.19 82 LEU A O 1
ATOM 660 N N . PRO A 1 83 ? 7.73 -15.125 -7.508 1 94.88 83 PRO A N 1
ATOM 661 C CA . PRO A 1 83 ? 8.43 -14.445 -8.602 1 94.88 83 PRO A CA 1
ATOM 662 C C . PRO A 1 83 ? 8.758 -12.992 -8.273 1 94.88 83 PRO A C 1
ATOM 664 O O . PRO A 1 83 ? 7.973 -12.305 -7.617 1 94.88 83 PRO A O 1
ATOM 667 N N . GLY A 1 84 ? 9.883 -12.578 -8.656 1 95.12 84 GLY A N 1
ATOM 668 C CA . GLY A 1 84 ? 10.305 -11.211 -8.398 1 95.12 84 GLY A CA 1
ATOM 669 C C . GLY A 1 84 ? 11.75 -10.945 -8.766 1 95.12 84 GLY A C 1
ATOM 670 O O . GLY A 1 84 ? 12.438 -11.836 -9.281 1 95.12 84 GLY A O 1
ATOM 671 N N . GLY A 1 85 ? 12.203 -9.805 -8.586 1 96.06 85 GLY A N 1
ATOM 672 C CA . GLY A 1 85 ? 13.562 -9.367 -8.883 1 96.06 85 GLY A CA 1
ATOM 673 C C . GLY A 1 85 ? 13.836 -7.945 -8.445 1 96.06 85 GLY A C 1
ATOM 674 O O . GLY A 1 85 ? 12.922 -7.223 -8.039 1 96.06 85 GLY A O 1
ATOM 675 N N . PHE A 1 86 ? 15.102 -7.617 -8.5 1 96.75 86 PHE A N 1
ATOM 676 C CA . PHE A 1 86 ? 15.5 -6.281 -8.062 1 96.75 86 PHE A CA 1
ATOM 677 C C . PHE A 1 86 ? 15.047 -5.227 -9.07 1 96.75 86 PHE A C 1
ATOM 679 O O . PHE A 1 86 ? 15.086 -5.461 -10.281 1 96.75 86 PHE A O 1
ATOM 686 N N . VAL A 1 87 ? 14.602 -4.055 -8.516 1 97.94 87 VAL A N 1
ATOM 687 C CA . VAL A 1 87 ? 14.266 -2.908 -9.352 1 97.94 87 VAL A CA 1
ATOM 688 C C . VAL A 1 87 ? 15.531 -2.336 -9.984 1 97.94 87 VAL A C 1
ATOM 690 O O . VAL A 1 87 ? 16.562 -2.207 -9.32 1 97.94 87 VAL A O 1
ATOM 693 N N . ARG A 1 88 ? 15.414 -1.939 -11.234 1 97 88 ARG A N 1
ATOM 694 C CA . ARG A 1 88 ? 16.547 -1.363 -11.953 1 97 88 ARG A CA 1
ATOM 695 C C . ARG A 1 88 ? 16.469 0.16 -11.961 1 97 88 ARG A C 1
ATOM 697 O O . ARG A 1 88 ? 15.406 0.736 -11.75 1 97 88 ARG A O 1
ATOM 704 N N . PRO A 1 89 ? 17.609 0.907 -12.133 1 94.62 89 PRO A N 1
ATOM 705 C CA . PRO A 1 89 ? 17.656 2.365 -12 1 94.62 89 PRO A CA 1
ATOM 706 C C . PRO A 1 89 ? 16.719 3.08 -12.961 1 94.62 89 PRO A C 1
ATOM 708 O O . PRO A 1 89 ? 16.234 4.18 -12.664 1 94.62 89 PRO A O 1
ATOM 711 N N . ASN A 1 90 ? 16.328 2.562 -14.07 1 95.12 90 ASN A N 1
ATOM 712 C CA . ASN A 1 90 ? 15.547 3.291 -15.062 1 95.12 90 ASN A CA 1
ATOM 713 C C . ASN A 1 90 ? 14.117 2.76 -15.164 1 95.12 90 ASN A C 1
ATOM 715 O O . ASN A 1 90 ? 13.492 2.842 -16.219 1 95.12 90 ASN A O 1
ATOM 719 N N . GLU A 1 91 ? 13.633 2.248 -14 1 97.31 91 GLU A N 1
ATOM 720 C CA . GLU A 1 91 ? 12.242 1.796 -13.977 1 97.31 91 GLU A CA 1
ATOM 721 C C . GLU A 1 91 ? 11.602 2.062 -12.617 1 97.31 91 GLU A C 1
ATOM 723 O O . GLU A 1 91 ? 12.297 2.209 -11.609 1 97.31 91 GLU A O 1
ATOM 728 N N . THR A 1 92 ? 10.32 2.232 -12.648 1 97.25 92 THR A N 1
ATOM 729 C CA . THR A 1 92 ? 9.555 2.291 -11.406 1 97.25 92 THR A CA 1
ATOM 730 C C . THR A 1 92 ? 9.383 0.895 -10.812 1 97.25 92 THR A C 1
ATOM 732 O O . THR A 1 92 ? 9.641 -0.107 -11.484 1 97.25 92 THR A O 1
ATOM 735 N N . THR A 1 93 ? 9.008 0.86 -9.547 1 97.69 93 THR A N 1
ATOM 736 C CA . THR A 1 93 ? 8.719 -0.436 -8.945 1 97.69 93 THR A CA 1
ATOM 737 C C . THR A 1 93 ? 7.594 -1.14 -9.695 1 97.69 93 THR A C 1
ATOM 739 O O . THR A 1 93 ? 7.613 -2.361 -9.859 1 97.69 93 THR A O 1
ATOM 742 N N . ASP A 1 94 ? 6.598 -0.4 -10.188 1 95.62 94 ASP A N 1
ATOM 743 C CA . ASP A 1 94 ? 5.512 -0.963 -10.984 1 95.62 94 ASP A CA 1
ATOM 744 C C . ASP A 1 94 ? 6.035 -1.58 -12.273 1 95.62 94 ASP A C 1
ATOM 746 O O . ASP A 1 94 ? 5.633 -2.684 -12.648 1 95.62 94 ASP A O 1
ATOM 750 N N . GLN A 1 95 ? 6.891 -0.85 -12.891 1 95.25 95 GLN A N 1
ATOM 751 C CA . GLN A 1 95 ? 7.477 -1.345 -14.133 1 95.25 95 GLN A CA 1
ATOM 752 C C . GLN A 1 95 ? 8.328 -2.586 -13.883 1 95.25 95 GLN A C 1
ATOM 754 O O . GLN A 1 95 ? 8.359 -3.502 -14.703 1 95.25 95 GLN A O 1
ATOM 759 N N . ALA A 1 96 ? 9.062 -2.578 -12.773 1 97 96 ALA A N 1
ATOM 760 C CA . ALA A 1 96 ? 9.844 -3.752 -12.398 1 97 96 ALA A CA 1
ATOM 761 C C . ALA A 1 96 ? 8.945 -4.965 -12.188 1 97 96 ALA A C 1
ATOM 763 O O . ALA A 1 96 ? 9.258 -6.066 -12.648 1 97 96 ALA A O 1
ATOM 764 N N . ALA A 1 97 ? 7.84 -4.75 -11.492 1 95.5 97 ALA A N 1
ATOM 765 C CA . ALA A 1 97 ? 6.887 -5.832 -11.258 1 95.5 97 ALA A CA 1
ATOM 766 C C . ALA A 1 97 ? 6.352 -6.391 -12.57 1 95.5 97 ALA A C 1
ATOM 768 O O . ALA A 1 97 ? 6.316 -7.609 -12.766 1 95.5 97 ALA A O 1
ATOM 769 N N . ALA A 1 98 ? 6.008 -5.496 -13.445 1 92.62 98 ALA A N 1
ATOM 770 C CA . ALA A 1 98 ? 5.488 -5.91 -14.742 1 92.62 98 ALA A CA 1
ATOM 771 C C . ALA A 1 98 ? 6.547 -6.66 -15.547 1 92.62 98 ALA A C 1
ATOM 773 O O . ALA A 1 98 ? 6.246 -7.668 -16.188 1 92.62 98 ALA A O 1
ATOM 774 N N . ARG A 1 99 ? 7.734 -6.156 -15.516 1 94 99 ARG A N 1
ATOM 775 C CA . ARG A 1 99 ? 8.836 -6.797 -16.234 1 94 99 ARG A CA 1
ATOM 776 C C . ARG A 1 99 ? 9.086 -8.203 -15.703 1 94 99 ARG A C 1
ATOM 778 O O . ARG A 1 99 ? 9.18 -9.156 -16.484 1 94 99 ARG A O 1
ATOM 785 N N . GLU A 1 100 ? 9.188 -8.344 -14.406 1 92.38 100 GLU A N 1
ATOM 786 C CA . GLU A 1 100 ? 9.438 -9.641 -13.781 1 92.38 100 GLU A CA 1
ATOM 787 C C . GLU A 1 100 ? 8.289 -10.617 -14.062 1 92.38 100 GLU A C 1
ATOM 789 O O . GLU A 1 100 ? 8.523 -11.805 -14.258 1 92.38 100 GLU A O 1
ATOM 794 N N . LEU A 1 101 ? 7.082 -10.062 -14.031 1 88 101 LEU A N 1
ATOM 795 C CA . LEU A 1 101 ? 5.922 -10.891 -14.352 1 88 101 LEU A CA 1
ATOM 796 C C . LEU A 1 101 ? 6.039 -11.469 -15.758 1 88 101 LEU A C 1
ATOM 798 O O . LEU A 1 101 ? 5.852 -12.672 -15.953 1 88 101 LEU A O 1
ATOM 802 N N . ARG A 1 102 ? 6.383 -10.633 -16.641 1 87.81 102 ARG A N 1
ATOM 803 C CA . ARG A 1 102 ? 6.523 -11.07 -18.016 1 87.81 102 ARG A CA 1
ATOM 804 C C . ARG A 1 102 ? 7.676 -12.055 -18.172 1 87.81 102 ARG A C 1
ATOM 806 O O . ARG A 1 102 ? 7.531 -13.086 -18.828 1 87.81 102 ARG A O 1
ATOM 813 N N . GLU A 1 103 ? 8.773 -11.766 -17.594 1 86.69 103 GLU A N 1
ATOM 814 C CA . GLU A 1 103 ? 9.984 -12.57 -17.734 1 86.69 103 GLU A CA 1
ATOM 815 C C . GLU A 1 103 ? 9.797 -13.961 -17.141 1 86.69 103 GLU A C 1
ATOM 817 O O . GLU A 1 103 ? 10.266 -14.953 -17.688 1 86.69 103 GLU A O 1
ATOM 822 N N . GLU A 1 104 ? 9.078 -14.016 -16.031 1 81.75 104 GLU A N 1
ATOM 823 C CA . GLU A 1 104 ? 9.039 -15.273 -15.289 1 81.75 104 GLU A CA 1
ATOM 824 C C . GLU A 1 104 ? 7.773 -16.062 -15.602 1 81.75 104 GLU A C 1
ATOM 826 O O . GLU A 1 104 ? 7.695 -17.266 -15.336 1 81.75 104 GLU A O 1
ATOM 831 N N . THR A 1 105 ? 6.723 -15.383 -16.156 1 76.94 105 THR A N 1
ATOM 832 C CA . THR A 1 105 ? 5.457 -16.094 -16.344 1 76.94 105 THR A CA 1
ATOM 833 C C . THR A 1 105 ? 4.965 -15.953 -17.781 1 76.94 105 THR A C 1
ATOM 835 O O . THR A 1 105 ? 4.074 -16.688 -18.203 1 76.94 105 THR A O 1
ATOM 838 N N . GLY A 1 106 ? 5.527 -15.039 -18.5 1 79.44 106 GLY A N 1
ATOM 839 C CA . GLY A 1 106 ? 5.062 -14.773 -19.859 1 79.44 106 GLY A CA 1
ATOM 840 C C . GLY A 1 106 ? 3.748 -14.016 -19.906 1 79.44 106 GLY A C 1
ATOM 841 O O . GLY A 1 106 ? 3.168 -13.828 -20.969 1 79.44 106 GLY A O 1
ATOM 842 N N . VAL A 1 107 ? 3.305 -13.68 -18.781 1 76.94 107 VAL A N 1
ATOM 843 C CA . VAL A 1 107 ? 2.004 -13.031 -18.688 1 76.94 107 VAL A CA 1
ATOM 844 C C . VAL A 1 107 ? 2.188 -11.516 -18.656 1 76.94 107 VAL A C 1
ATOM 846 O O . VAL A 1 107 ? 3.109 -11 -18.016 1 76.94 107 VAL A O 1
ATOM 849 N N . ASP A 1 108 ? 1.375 -10.922 -19.5 1 80.75 108 ASP A N 1
ATOM 850 C CA . ASP A 1 108 ? 1.331 -9.461 -19.5 1 80.75 108 ASP A CA 1
ATOM 851 C C . ASP A 1 108 ? -0.109 -8.953 -19.453 1 80.75 108 ASP A C 1
ATOM 853 O O . ASP A 1 108 ? -1.051 -9.734 -19.609 1 80.75 108 ASP A O 1
ATOM 857 N N . ASP A 1 109 ? -0.372 -7.707 -19.078 1 80.38 109 ASP A N 1
ATOM 858 C CA . ASP A 1 109 ? -1.672 -7.047 -19.156 1 80.38 109 ASP A CA 1
ATOM 859 C C . ASP A 1 109 ? -2.66 -7.68 -18.172 1 80.38 109 ASP A C 1
ATOM 861 O O . ASP A 1 109 ? -3.766 -8.062 -18.562 1 80.38 109 ASP A O 1
ATOM 865 N N . VAL A 1 110 ? -2.25 -7.867 -17.016 1 88.06 110 VAL A N 1
ATOM 866 C CA . VAL A 1 110 ? -3.115 -8.398 -15.969 1 88.06 110 VAL A CA 1
ATOM 867 C C . VAL A 1 110 ? -3.283 -7.363 -14.859 1 88.06 110 VAL A C 1
ATOM 869 O O . VAL A 1 110 ? -2.6 -6.336 -14.852 1 88.06 110 VAL A O 1
ATOM 872 N N . TYR A 1 111 ? -4.262 -7.641 -14.086 1 92.19 111 TYR A N 1
ATOM 873 C CA . TYR A 1 111 ? -4.434 -6.816 -12.898 1 92.19 111 TYR A CA 1
ATOM 874 C C . TYR A 1 111 ? -3.178 -6.836 -12.031 1 92.19 111 TYR A C 1
ATOM 876 O O . TYR A 1 111 ? -2.67 -7.91 -11.695 1 92.19 111 TYR A O 1
ATOM 884 N N . LEU A 1 112 ? -2.641 -5.727 -11.742 1 92.81 112 LEU A N 1
ATOM 885 C CA . LEU A 1 112 ? -1.439 -5.566 -10.93 1 92.81 112 LEU A CA 1
ATOM 886 C C . LEU A 1 112 ? -1.609 -4.43 -9.93 1 92.81 112 LEU A C 1
ATOM 888 O O . LEU A 1 112 ? -1.867 -3.289 -10.312 1 92.81 112 LEU A O 1
ATOM 892 N N . GLU A 1 113 ? -1.478 -4.727 -8.609 1 94.81 113 GLU A N 1
ATOM 893 C CA . GLU A 1 113 ? -1.651 -3.736 -7.551 1 94.81 113 GLU A CA 1
ATOM 894 C C . GLU A 1 113 ? -0.507 -3.803 -6.543 1 94.81 113 GLU A C 1
ATOM 896 O O . GLU A 1 113 ? -0.098 -4.891 -6.133 1 94.81 113 GLU A O 1
ATOM 901 N N . GLN A 1 114 ? 0.006 -2.598 -6.191 1 96.62 114 GLN A N 1
ATOM 902 C CA . GLN A 1 114 ? 1.005 -2.553 -5.129 1 96.62 114 GLN A CA 1
ATOM 903 C C . GLN A 1 114 ? 0.387 -2.902 -3.779 1 96.62 114 GLN A C 1
ATOM 905 O O . GLN A 1 114 ? -0.707 -2.436 -3.451 1 96.62 114 GLN A O 1
ATOM 910 N N . LEU A 1 115 ? 0.983 -3.77 -2.992 1 96.62 115 LEU A N 1
ATOM 911 C CA . LEU A 1 115 ? 0.502 -4.207 -1.686 1 96.62 115 LEU A CA 1
ATOM 912 C C . LEU A 1 115 ? 1.187 -3.428 -0.566 1 96.62 115 LEU A C 1
ATOM 914 O O . LEU A 1 115 ? 0.684 -2.391 -0.128 1 96.62 115 LEU A O 1
ATOM 918 N N . TYR A 1 116 ? 2.285 -3.834 -0.17 1 97 116 TYR A N 1
ATOM 919 C CA . TYR A 1 116 ? 3.033 -3.355 0.988 1 97 116 TYR A CA 1
ATOM 920 C C . TYR A 1 116 ? 4.535 -3.447 0.744 1 97 116 TYR A C 1
ATOM 922 O O . TYR A 1 116 ? 4.992 -4.273 -0.049 1 97 116 TYR A O 1
ATOM 930 N N . THR A 1 117 ? 5.242 -2.518 1.309 1 98.25 117 THR A N 1
ATOM 931 C CA . THR A 1 117 ? 6.699 -2.643 1.318 1 98.25 117 THR A CA 1
ATOM 932 C C . THR A 1 117 ? 7.172 -3.348 2.586 1 98.25 117 THR A C 1
ATOM 934 O O . THR A 1 117 ? 7.027 -2.818 3.689 1 98.25 117 THR A O 1
ATOM 937 N N . PHE A 1 118 ? 7.676 -4.539 2.391 1 98.19 118 PHE A N 1
ATOM 938 C CA . PHE A 1 118 ? 8.258 -5.297 3.494 1 98.19 118 PHE A CA 1
ATOM 939 C C . PHE A 1 118 ? 9.742 -4.996 3.637 1 98.19 118 PHE A C 1
ATOM 941 O O . PHE A 1 118 ? 10.516 -5.199 2.699 1 98.19 118 PHE A O 1
ATOM 948 N N . SER A 1 119 ? 10.117 -4.523 4.879 1 98.12 119 SER A N 1
ATOM 949 C CA . SER A 1 119 ? 11.461 -3.988 5.023 1 98.12 119 SER A CA 1
ATOM 950 C C . SER A 1 119 ? 12.109 -4.461 6.316 1 98.12 119 SER A C 1
ATOM 952 O O . SER A 1 119 ? 12.969 -3.773 6.879 1 98.12 119 SER A O 1
ATOM 954 N N . ASP A 1 120 ? 11.656 -5.609 6.797 1 97.12 120 ASP A N 1
ATOM 955 C CA . ASP A 1 120 ? 12.273 -6.133 8.016 1 97.12 120 ASP A CA 1
ATOM 956 C C . ASP A 1 120 ? 13.789 -6.246 7.859 1 97.12 120 ASP A C 1
ATOM 958 O O . ASP A 1 120 ? 14.281 -6.656 6.809 1 97.12 120 ASP A O 1
ATOM 962 N N . VAL A 1 121 ? 14.438 -5.906 8.961 1 95.31 121 VAL A N 1
ATOM 963 C CA . VAL A 1 121 ? 15.891 -6.051 8.977 1 95.31 121 VAL A CA 1
ATOM 964 C C . VAL A 1 121 ? 16.266 -7.527 8.898 1 95.31 121 VAL A C 1
ATOM 966 O O . VAL A 1 121 ? 15.703 -8.359 9.617 1 95.31 121 VAL A O 1
ATOM 969 N N . GLY A 1 122 ? 17.109 -7.867 7.953 1 94.19 122 GLY A N 1
ATOM 970 C CA . GLY A 1 122 ? 17.594 -9.234 7.844 1 94.19 122 GLY A CA 1
ATOM 971 C C . GLY A 1 122 ? 16.688 -10.133 7.035 1 94.19 122 GLY A C 1
ATOM 972 O O . GLY A 1 122 ? 16.891 -11.344 6.984 1 94.19 122 GLY A O 1
ATOM 973 N N . ARG A 1 123 ? 15.68 -9.562 6.402 1 96.25 123 ARG A N 1
ATOM 974 C CA . ARG A 1 123 ? 14.75 -10.398 5.652 1 96.25 123 ARG A CA 1
ATOM 975 C C . ARG A 1 123 ? 15.469 -11.117 4.512 1 96.25 123 ARG A C 1
ATOM 977 O O . ARG A 1 123 ? 15.039 -12.188 4.078 1 96.25 123 ARG A O 1
ATOM 984 N N . ASP A 1 124 ? 16.438 -10.523 3.963 1 95.31 124 ASP A N 1
ATOM 985 C CA . ASP A 1 124 ? 17.312 -11.086 2.947 1 95.31 124 ASP A CA 1
ATOM 986 C C . ASP A 1 124 ? 18.734 -11.227 3.475 1 95.31 124 ASP A C 1
ATOM 988 O O . ASP A 1 124 ? 19.375 -10.234 3.838 1 95.31 124 ASP A O 1
ATOM 992 N N . PRO A 1 125 ? 19.219 -12.438 3.49 1 93.44 125 PRO A N 1
ATOM 993 C CA . PRO A 1 125 ? 20.531 -12.648 4.094 1 93.44 125 PRO A CA 1
ATOM 994 C C . PRO A 1 125 ? 21.672 -12.016 3.283 1 93.44 125 PRO A C 1
ATOM 996 O O . PRO A 1 125 ? 22.797 -11.906 3.771 1 93.44 125 PRO A O 1
ATOM 999 N N . ARG A 1 126 ? 21.5 -11.609 2.068 1 91.5 126 ARG A N 1
ATOM 1000 C CA . ARG A 1 126 ? 22.531 -11.047 1.215 1 91.5 126 ARG A CA 1
ATOM 1001 C C . ARG A 1 126 ? 22.922 -9.641 1.674 1 91.5 126 ARG A C 1
ATOM 1003 O O . ARG A 1 126 ? 24.109 -9.297 1.698 1 91.5 126 ARG A O 1
ATOM 1010 N N . ALA A 1 127 ? 21.875 -8.859 1.97 1 92.31 127 ALA A N 1
ATOM 1011 C CA . ALA A 1 127 ? 22.078 -7.445 2.252 1 92.31 127 ALA A CA 1
ATOM 1012 C C . ALA A 1 127 ? 20.812 -6.801 2.807 1 92.31 127 ALA A C 1
ATOM 1014 O O . ALA A 1 127 ? 19.891 -7.5 3.213 1 92.31 127 ALA A O 1
ATOM 1015 N N . TRP A 1 128 ? 20.969 -5.516 3.027 1 95.44 128 TRP A N 1
ATOM 1016 C CA . TRP A 1 128 ? 19.797 -4.691 3.328 1 95.44 128 TRP A CA 1
ATOM 1017 C C . TRP A 1 128 ? 18.891 -4.578 2.113 1 95.44 128 TRP A C 1
ATOM 1019 O O . TRP A 1 128 ? 19.156 -3.795 1.198 1 95.44 128 TRP A O 1
ATOM 1029 N N . VAL A 1 129 ? 17.812 -5.484 2.135 1 96.81 129 VAL A N 1
ATOM 1030 C CA . VAL A 1 129 ? 16.922 -5.562 0.988 1 96.81 129 VAL A CA 1
ATOM 1031 C C . VAL A 1 129 ? 15.484 -5.297 1.439 1 96.81 129 VAL A C 1
ATOM 1033 O O . VAL A 1 129 ? 15.031 -5.844 2.451 1 96.81 129 VAL A O 1
ATOM 1036 N N . MET A 1 130 ? 14.789 -4.414 0.734 1 98.38 130 MET A N 1
ATOM 1037 C CA . MET A 1 130 ? 13.352 -4.207 0.896 1 98.38 130 MET A CA 1
ATOM 1038 C C . MET A 1 130 ? 12.578 -4.801 -0.277 1 98.38 130 MET A C 1
ATOM 1040 O O . MET A 1 130 ? 13.117 -4.914 -1.382 1 98.38 130 MET A O 1
ATOM 1044 N N . SER A 1 131 ? 11.359 -5.242 -0.01 1 98.56 131 SER A N 1
ATOM 1045 C CA . SER A 1 131 ? 10.5 -5.75 -1.077 1 98.56 131 SER A CA 1
ATOM 1046 C C . SER A 1 131 ? 9.25 -4.895 -1.238 1 98.56 131 SER A C 1
ATOM 1048 O O . SER A 1 131 ? 8.414 -4.828 -0.333 1 98.56 131 SER A O 1
ATOM 1050 N N . CYS A 1 132 ? 9.172 -4.156 -2.328 1 98.62 132 CYS A N 1
ATOM 1051 C CA . CYS A 1 132 ? 7.887 -3.621 -2.748 1 98.62 132 CYS A CA 1
ATOM 1052 C C . CYS A 1 132 ? 7.023 -4.703 -3.383 1 98.62 132 CYS A C 1
ATOM 1054 O O . CYS A 1 132 ? 7.273 -5.113 -4.52 1 98.62 132 CYS A O 1
ATOM 1056 N N . SER A 1 133 ? 6.012 -5.125 -2.672 1 98.56 133 SER A N 1
ATOM 1057 C CA . SER A 1 133 ? 5.281 -6.316 -3.092 1 98.56 133 SER A CA 1
ATOM 1058 C C . SER A 1 133 ? 4.035 -5.945 -3.893 1 98.56 133 SER A C 1
ATOM 1060 O O . SER A 1 133 ? 3.512 -4.84 -3.756 1 98.56 133 SER A O 1
ATOM 1062 N N . TYR A 1 134 ? 3.617 -6.891 -4.73 1 97.5 134 TYR A N 1
ATOM 1063 C CA . TYR A 1 134 ? 2.488 -6.695 -5.633 1 97.5 134 TYR A CA 1
ATOM 1064 C C . TYR A 1 134 ? 1.582 -7.922 -5.648 1 97.5 134 TYR A C 1
ATOM 1066 O O . TYR A 1 134 ? 2.016 -9.023 -5.312 1 97.5 134 TYR A O 1
ATOM 1074 N N . MET A 1 135 ? 0.373 -7.684 -6.023 1 97.06 135 MET A N 1
ATOM 1075 C CA . MET A 1 135 ? -0.585 -8.75 -6.301 1 97.06 135 MET A CA 1
ATOM 1076 C C . MET A 1 135 ? -1.081 -8.672 -7.742 1 97.06 135 MET A C 1
ATOM 1078 O O . MET A 1 135 ? -1.451 -7.598 -8.219 1 97.06 135 MET A O 1
ATOM 1082 N N . ALA A 1 136 ? -0.964 -9.766 -8.398 1 94.88 136 ALA A N 1
ATOM 1083 C CA . ALA A 1 136 ? -1.521 -9.898 -9.742 1 94.88 136 ALA A CA 1
ATOM 1084 C C . ALA A 1 136 ? -2.635 -10.945 -9.773 1 94.88 136 ALA A C 1
ATOM 1086 O O . ALA A 1 136 ? -2.527 -11.992 -9.133 1 94.88 136 ALA A O 1
ATOM 1087 N N . LEU A 1 137 ? -3.732 -10.648 -10.414 1 94.44 137 LEU A N 1
ATOM 1088 C CA . LEU A 1 137 ? -4.844 -11.578 -10.617 1 94.44 137 LEU A CA 1
ATOM 1089 C C . LEU A 1 137 ? -4.961 -11.969 -12.086 1 94.44 137 LEU A C 1
ATOM 1091 O O . LEU A 1 137 ? -5.02 -11.109 -12.961 1 94.44 137 LEU A O 1
ATOM 1095 N N . ILE A 1 138 ? -4.977 -13.266 -12.289 1 90.31 138 ILE A N 1
ATOM 1096 C CA . ILE A 1 138 ? -5.008 -13.742 -13.664 1 90.31 138 ILE A CA 1
ATOM 1097 C C . ILE A 1 138 ? -6.074 -14.828 -13.812 1 90.31 138 ILE A C 1
ATOM 1099 O O . ILE A 1 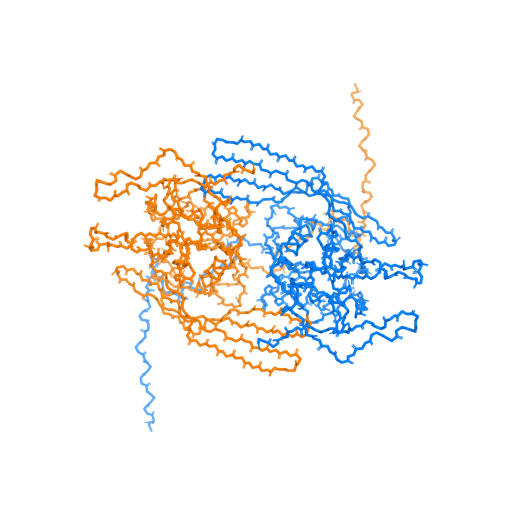138 ? -6.277 -15.633 -12.906 1 90.31 138 ILE A O 1
ATOM 1103 N N . ASN A 1 139 ? -6.699 -14.781 -14.977 1 85.94 139 ASN A N 1
ATOM 1104 C CA . ASN A 1 139 ? -7.59 -15.891 -15.312 1 85.94 139 ASN A CA 1
ATOM 1105 C C . ASN A 1 139 ? -6.816 -17.156 -15.633 1 85.94 139 ASN A C 1
ATOM 1107 O O . ASN A 1 139 ? -5.922 -17.156 -16.484 1 85.94 139 ASN A O 1
ATOM 1111 N N . GLY A 1 140 ? -7.059 -18.219 -14.953 1 73.81 140 GLY A N 1
ATOM 1112 C CA . GLY A 1 140 ? -6.312 -19.469 -15.016 1 73.81 140 GLY A CA 1
ATOM 1113 C C . GLY A 1 140 ? -6.398 -20.141 -16.375 1 73.81 140 GLY A C 1
ATOM 1114 O O . GLY A 1 140 ? -5.609 -21.031 -16.672 1 73.81 140 GLY A O 1
ATOM 1115 N N . GLU A 1 141 ? -7.375 -19.875 -17.203 1 63.91 141 GLU A N 1
ATOM 1116 C CA . GLU A 1 141 ? -7.504 -20.594 -18.469 1 63.91 141 GLU A CA 1
ATOM 1117 C C . GLU A 1 141 ? -6.301 -20.328 -19.375 1 63.91 141 GLU A C 1
ATOM 1119 O O . GLU A 1 141 ? -5.938 -21.188 -20.188 1 63.91 141 GLU A O 1
ATOM 1124 N N . HIS A 1 142 ? -5.617 -19.234 -19.25 1 55.66 142 HIS A N 1
ATOM 1125 C CA . HIS A 1 142 ? -4.559 -18.875 -20.188 1 55.66 142 HIS A CA 1
ATOM 1126 C C . HIS A 1 142 ? -3.182 -19.172 -19.609 1 55.66 142 HIS A C 1
ATOM 1128 O O . HIS A 1 142 ? -2.162 -18.812 -20.203 1 55.66 142 HIS A O 1
ATOM 1134 N N . LEU A 1 143 ? -3.15 -19.75 -18.531 1 59.19 143 LEU A N 1
ATOM 1135 C CA . LEU A 1 143 ? -1.823 -19.703 -17.938 1 59.19 143 LEU A CA 1
ATOM 1136 C C . LEU A 1 143 ? -0.998 -20.922 -18.328 1 59.19 143 LEU A C 1
ATOM 1138 O O . LEU A 1 143 ? -1.312 -22.047 -17.922 1 59.19 143 LEU A O 1
ATOM 1142 N N . GLN A 1 144 ? -0.567 -21 -19.656 1 53.97 144 GLN A N 1
ATOM 1143 C CA . GLN A 1 144 ? 0.549 -21.906 -19.906 1 53.97 144 GLN A CA 1
ATOM 1144 C C . GLN A 1 144 ? 1.83 -21.391 -19.25 1 53.97 144 GLN A C 1
ATOM 1146 O O . GLN A 1 144 ? 2.328 -20.328 -19.594 1 53.97 144 GLN A O 1
ATOM 1151 N N . LEU A 1 145 ? 2.047 -21.734 -18.062 1 54.22 145 LEU A N 1
ATOM 1152 C CA . LEU A 1 145 ? 3.246 -21.344 -17.328 1 54.22 145 LEU A CA 1
ATOM 1153 C C . LEU A 1 145 ? 4.5 -21.656 -18.141 1 54.22 145 LEU A C 1
ATOM 1155 O O . LEU A 1 145 ? 4.609 -22.734 -18.734 1 54.22 145 LEU A O 1
ATOM 1159 N N . GLN A 1 146 ? 5.074 -20.656 -18.922 1 48.38 146 GLN A N 1
ATOM 1160 C CA . GLN A 1 146 ? 6.406 -20.906 -19.453 1 48.38 146 GLN A CA 1
ATOM 1161 C C . GLN A 1 146 ? 7.484 -20.625 -18.406 1 48.38 146 GLN A C 1
ATOM 1163 O O . GLN A 1 146 ? 7.48 -19.578 -17.766 1 48.38 146 GLN A O 1
ATOM 1168 N N . ALA A 1 147 ? 7.984 -21.578 -17.656 1 45.38 147 ALA A N 1
ATOM 1169 C CA . ALA A 1 147 ? 9.102 -21.359 -16.75 1 45.38 147 ALA A CA 1
ATOM 1170 C C . ALA A 1 147 ? 10.203 -20.531 -17.406 1 45.38 147 ALA A C 1
ATOM 1172 O O . ALA A 1 147 ? 10.594 -20.812 -18.547 1 45.38 147 ALA A O 1
ATOM 1173 N N . GLY A 1 148 ? 10.414 -19.328 -17.031 1 43.56 148 GLY A N 1
ATOM 1174 C CA . GLY A 1 148 ? 11.492 -18.516 -17.578 1 43.56 148 GLY A CA 1
ATOM 1175 C C . GLY A 1 148 ? 12.867 -19.094 -17.297 1 43.56 148 GLY A C 1
ATOM 1176 O O . GLY A 1 148 ? 12.992 -20.141 -16.672 1 43.56 148 GLY A O 1
ATOM 1177 N N . ASP A 1 149 ? 14 -18.312 -17.75 1 40.78 149 ASP A N 1
ATOM 1178 C CA . ASP A 1 149 ? 15.391 -18.734 -17.797 1 40.78 149 ASP A CA 1
ATOM 1179 C C . ASP A 1 149 ? 15.898 -19.141 -16.422 1 40.78 149 ASP A C 1
ATOM 1181 O O . ASP A 1 149 ? 16.609 -20.141 -16.281 1 40.78 149 ASP A O 1
ATOM 1185 N N . ASP A 1 150 ? 15.844 -18.188 -15.367 1 42.5 150 ASP A N 1
ATOM 1186 C CA . ASP A 1 150 ? 16.562 -18.453 -14.125 1 42.5 150 ASP A CA 1
ATOM 1187 C C . ASP A 1 150 ? 15.703 -19.234 -13.141 1 42.5 150 ASP A C 1
ATOM 1189 O O . ASP A 1 150 ? 16.125 -19.531 -12.023 1 42.5 150 ASP A O 1
ATOM 1193 N N . ALA A 1 151 ? 14.383 -19.25 -13.266 1 50.69 151 ALA A N 1
ATOM 1194 C CA . ALA A 1 151 ? 13.555 -20.094 -12.422 1 50.69 151 ALA A CA 1
ATOM 1195 C C . ALA A 1 151 ? 13.586 -21.547 -12.898 1 50.69 151 ALA A C 1
ATOM 1197 O O . ALA A 1 151 ? 13.375 -21.812 -14.086 1 50.69 151 ALA A O 1
ATOM 1198 N N . ALA A 1 152 ? 14.242 -22.406 -12.102 1 57.56 152 ALA A N 1
ATOM 1199 C CA . ALA A 1 152 ? 14.375 -23.812 -12.492 1 57.56 152 ALA A CA 1
ATOM 1200 C C . ALA A 1 152 ? 13.016 -24.422 -12.836 1 57.56 152 ALA A C 1
ATOM 1202 O O . ALA A 1 152 ? 12.898 -25.203 -13.789 1 57.56 152 ALA A O 1
ATOM 1203 N N . GLU A 1 153 ? 12.07 -23.953 -12.016 1 81.44 153 GLU A N 1
ATOM 1204 C CA . GLU A 1 153 ? 10.734 -24.547 -12.102 1 81.44 153 GLU A CA 1
ATOM 1205 C C . GLU A 1 153 ? 9.664 -23.562 -11.633 1 81.44 153 GLU A C 1
ATOM 1207 O O . GLU A 1 153 ? 9.938 -22.703 -10.789 1 81.44 153 GLU A O 1
ATOM 1212 N N . ALA A 1 154 ? 8.688 -23.328 -12.352 1 88 154 ALA A N 1
ATOM 1213 C CA . ALA A 1 154 ? 7.504 -22.594 -11.891 1 88 154 ALA A CA 1
ATOM 1214 C C . ALA A 1 154 ? 6.305 -23.531 -11.758 1 88 154 ALA A C 1
ATOM 1216 O O . ALA A 1 154 ? 6.113 -24.422 -12.578 1 88 154 ALA A O 1
ATOM 1217 N N . ALA A 1 155 ? 5.57 -23.344 -10.664 1 90.25 155 ALA A N 1
ATOM 1218 C CA . ALA A 1 155 ? 4.406 -24.203 -10.469 1 90.25 155 ALA A CA 1
ATOM 1219 C C . ALA A 1 155 ? 3.291 -23.453 -9.742 1 90.25 155 ALA A C 1
ATOM 1221 O O . ALA A 1 155 ? 3.557 -22.594 -8.898 1 90.25 155 ALA A O 1
ATOM 1222 N N . TRP A 1 156 ? 2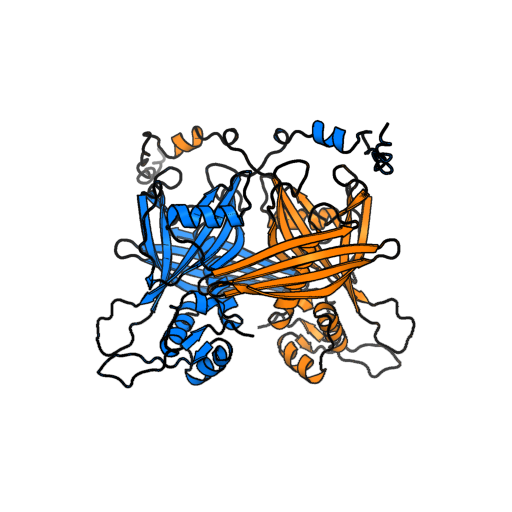.141 -23.797 -10.086 1 91.69 156 TRP A N 1
ATOM 1223 C CA . TRP A 1 156 ? 0.973 -23.328 -9.352 1 91.69 156 TRP A CA 1
ATOM 1224 C C . TRP A 1 156 ? 0.749 -24.156 -8.086 1 91.69 156 TRP A C 1
ATOM 1226 O O . TRP A 1 156 ? 0.753 -25.375 -8.133 1 91.69 156 TRP A O 1
ATOM 1236 N N . PHE A 1 157 ? 0.584 -23.469 -7.008 1 95 157 PHE A N 1
ATOM 1237 C CA . PHE A 1 157 ? 0.279 -24.109 -5.734 1 95 157 PHE A CA 1
ATOM 1238 C C . PHE A 1 157 ? -1.131 -23.766 -5.277 1 95 157 PHE A C 1
ATOM 1240 O O . PHE A 1 157 ? -1.516 -22.594 -5.277 1 95 157 PHE A O 1
ATOM 1247 N N . LYS A 1 158 ? -1.879 -24.781 -4.918 1 96 158 LYS A N 1
ATOM 1248 C CA . LYS A 1 158 ? -3.131 -24.516 -4.215 1 96 158 LYS A CA 1
ATOM 1249 C C . LYS A 1 158 ? -2.873 -23.828 -2.879 1 96 158 LYS A C 1
ATOM 1251 O O . LYS A 1 158 ? -2.027 -24.266 -2.098 1 96 158 LYS A O 1
ATOM 1256 N N . ALA A 1 159 ? -3.613 -22.734 -2.621 1 97.88 159 ALA A N 1
ATOM 1257 C CA . ALA A 1 159 ? -3.387 -21.953 -1.405 1 97.88 159 ALA A CA 1
ATOM 1258 C C . ALA A 1 159 ? -4.586 -22.047 -0.464 1 97.88 159 ALA A C 1
ATOM 1260 O O . ALA A 1 159 ? -5.727 -21.828 -0.876 1 97.88 159 ALA A O 1
ATOM 1261 N N . THR A 1 160 ? -4.328 -22.391 0.726 1 97.19 160 THR A N 1
ATOM 1262 C CA . THR A 1 160 ? -5.301 -22.328 1.811 1 97.19 160 THR A CA 1
ATOM 1263 C C . THR A 1 160 ? -4.785 -21.438 2.938 1 97.19 160 THR A C 1
ATOM 1265 O O . THR A 1 160 ? -3.602 -21.469 3.275 1 97.19 160 THR A O 1
ATOM 1268 N N . TYR A 1 161 ? -5.547 -20.594 3.418 1 97.88 161 TYR A N 1
ATOM 1269 C CA . TYR A 1 161 ? -5.238 -19.625 4.461 1 97.88 161 TYR A CA 1
ATOM 1270 C C . TYR A 1 161 ? -6.32 -19.609 5.535 1 97.88 161 TYR A C 1
ATOM 1272 O O . TYR A 1 161 ? -7.359 -18.969 5.367 1 97.88 161 TYR A O 1
ATOM 1280 N N . ARG A 1 162 ? -6.004 -20.25 6.719 1 97.19 162 ARG A N 1
ATOM 1281 C CA . ARG A 1 162 ? -7.039 -20.484 7.719 1 97.19 162 ARG A CA 1
ATOM 1282 C C . ARG A 1 162 ? -6.605 -19.969 9.086 1 97.19 162 ARG A C 1
ATOM 1284 O O . ARG A 1 162 ? -5.441 -20.125 9.469 1 97.19 162 ARG A O 1
ATOM 1291 N N . LEU A 1 163 ? -7.508 -19.469 9.828 1 97.56 163 LEU A N 1
ATOM 1292 C CA . LEU A 1 163 ? -7.25 -18.969 11.18 1 97.56 163 LEU A CA 1
ATOM 1293 C C . LEU A 1 163 ? -7.031 -20.125 12.141 1 97.56 163 LEU A C 1
ATOM 1295 O O . LEU A 1 163 ? -7.855 -21.047 12.219 1 97.56 163 LEU A O 1
ATOM 1299 N N . LEU A 1 164 ? -5.945 -20.094 12.844 1 97.56 164 LEU A N 1
ATOM 1300 C CA . LEU A 1 164 ? -5.625 -21.125 13.828 1 97.56 164 LEU A CA 1
ATOM 1301 C C . LEU A 1 164 ? -6.023 -20.672 15.234 1 97.56 164 LEU A C 1
ATOM 1303 O O . LEU A 1 164 ? -6.609 -21.453 15.992 1 97.56 164 LEU A O 1
ATOM 1307 N N . ARG A 1 165 ? -5.582 -19.453 15.5 1 97.06 165 ARG A N 1
ATOM 1308 C CA . ARG A 1 165 ? -5.77 -18.938 16.859 1 97.06 165 ARG A CA 1
ATOM 1309 C C . ARG A 1 165 ? -5.934 -17.422 16.844 1 97.06 165 ARG A C 1
ATOM 1311 O O . ARG A 1 165 ? -5.363 -16.734 15.992 1 97.06 165 ARG A O 1
ATOM 1318 N N . GLU A 1 166 ? -6.754 -16.953 17.734 1 97.06 166 GLU A N 1
ATOM 1319 C CA . GLU A 1 166 ? -6.965 -15.539 17.969 1 97.06 166 GLU A CA 1
ATOM 1320 C C . GLU A 1 166 ? -6.812 -15.195 19.453 1 97.06 166 GLU A C 1
ATOM 1322 O O . GLU A 1 166 ? -7.359 -15.883 20.312 1 97.06 166 GLU A O 1
ATOM 1327 N N . ARG A 1 167 ? -5.996 -14.234 19.688 1 96.5 167 ARG A N 1
ATOM 1328 C CA . ARG A 1 167 ? -5.809 -13.734 21.047 1 96.5 167 ARG A CA 1
ATOM 1329 C C . ARG A 1 167 ? -6.02 -12.227 21.109 1 96.5 167 ARG A C 1
ATOM 1331 O O . ARG A 1 167 ? -5.613 -11.5 20.203 1 96.5 167 ARG A O 1
ATOM 1338 N N . LYS A 1 168 ? -6.719 -11.859 22.078 1 94.56 168 LYS A N 1
ATOM 1339 C CA . LYS A 1 168 ? -6.934 -10.438 22.328 1 94.56 168 LYS A CA 1
ATOM 1340 C C . LYS A 1 168 ? -6.578 -10.07 23.766 1 94.56 168 LYS A C 1
ATOM 1342 O O . LYS A 1 168 ? -7.016 -10.734 24.719 1 94.56 168 LYS A O 1
ATOM 1347 N N . GLU A 1 169 ? -5.758 -9.109 23.938 1 94.38 169 GLU A N 1
ATOM 1348 C CA . GLU A 1 169 ? -5.352 -8.609 25.25 1 94.38 169 GLU A CA 1
ATOM 1349 C C . GLU A 1 169 ? -5.645 -7.121 25.391 1 94.38 169 GLU A C 1
ATOM 1351 O O . GLU A 1 169 ? -5.336 -6.336 24.484 1 94.38 169 GLU A O 1
ATOM 1356 N N . HIS A 1 170 ? -6.273 -6.844 26.5 1 91 170 HIS A N 1
ATOM 1357 C CA . HIS A 1 170 ? -6.523 -5.434 26.781 1 91 170 HIS A CA 1
ATOM 1358 C C . HIS A 1 170 ? -5.285 -4.75 27.344 1 91 170 HIS A C 1
ATOM 1360 O O . HIS A 1 170 ? -4.574 -5.336 28.172 1 91 170 HIS A O 1
ATOM 1366 N N . VAL A 1 171 ? -5.07 -3.635 26.812 1 87.44 171 VAL A N 1
ATOM 1367 C CA . VAL A 1 171 ? -3.992 -2.801 27.328 1 87.44 171 VAL A CA 1
ATOM 1368 C C . VAL A 1 171 ? -4.555 -1.46 27.797 1 87.44 171 VAL A C 1
ATOM 1370 O O . VAL A 1 171 ? -5.762 -1.22 27.703 1 87.44 171 VAL A O 1
ATOM 1373 N N . GLU A 1 172 ? -3.867 -0.631 28.5 1 80.38 172 GLU A N 1
ATOM 1374 C CA . GLU A 1 172 ? -4.328 0.592 29.156 1 80.38 172 GLU A CA 1
ATOM 1375 C C . GLU A 1 172 ? -5.242 1.396 28.234 1 80.38 172 GLU A C 1
ATOM 1377 O O . GLU A 1 172 ? -6.328 1.812 28.625 1 80.38 172 GLU A O 1
ATOM 1382 N N . ASP A 1 173 ? -4.934 1.622 27.031 1 80.62 173 ASP A N 1
ATOM 1383 C CA . ASP A 1 173 ? -5.73 2.486 26.156 1 80.62 173 ASP A CA 1
ATOM 1384 C C . ASP A 1 173 ? -6.082 1.777 24.859 1 80.62 173 ASP A C 1
ATOM 1386 O O . ASP A 1 173 ? -6.105 2.398 23.797 1 80.62 173 ASP A O 1
ATOM 1390 N N . GLY A 1 174 ? -6.359 0.484 25 1 88.06 174 GLY A N 1
ATOM 1391 C CA . GLY A 1 174 ? -6.727 -0.216 23.781 1 88.06 174 GLY A CA 1
ATOM 1392 C C . GLY A 1 174 ? -6.578 -1.723 23.891 1 88.06 174 GLY A C 1
ATOM 1393 O O . GLY A 1 174 ? -6.859 -2.305 24.938 1 88.06 174 GLY A O 1
ATOM 1394 N N . TYR A 1 175 ? -6.328 -2.297 22.844 1 92.56 175 TYR A N 1
ATOM 1395 C CA . TYR A 1 175 ? -6.152 -3.746 22.844 1 92.56 175 TYR A CA 1
ATOM 1396 C C . TYR A 1 175 ? -5.109 -4.164 21.812 1 92.56 175 TYR A C 1
ATOM 1398 O O . TYR A 1 175 ? -4.77 -3.393 20.906 1 92.56 175 TYR A O 1
ATOM 1406 N N . VAL A 1 176 ? -4.547 -5.266 22.078 1 94.56 176 VAL A N 1
ATOM 1407 C CA . VAL A 1 176 ? -3.684 -5.953 21.125 1 94.56 176 VAL A CA 1
ATOM 1408 C C . VAL A 1 176 ? -4.34 -7.262 20.688 1 94.56 176 VAL A C 1
ATOM 1410 O O . VAL A 1 176 ? -4.656 -8.117 21.516 1 94.56 176 VAL A O 1
ATOM 1413 N N . LYS A 1 177 ? -4.574 -7.32 19.406 1 96.19 177 LYS A N 1
ATOM 1414 C CA . LYS A 1 177 ? -5.18 -8.516 18.828 1 96.19 177 LYS A CA 1
ATOM 1415 C C . LYS A 1 177 ? -4.191 -9.242 17.922 1 96.19 177 LYS A C 1
ATOM 1417 O O . LYS A 1 177 ? -3.629 -8.648 17 1 96.19 177 LYS A O 1
ATOM 1422 N N . THR A 1 178 ? -3.943 -10.484 18.188 1 97.38 178 THR A N 1
ATOM 1423 C CA . THR A 1 178 ? -3.055 -11.312 17.375 1 97.38 178 THR A CA 1
ATOM 1424 C C . THR A 1 178 ? -3.822 -12.461 16.719 1 97.38 178 THR A C 1
ATOM 1426 O O . THR A 1 178 ? -4.461 -13.258 17.422 1 97.38 178 THR A O 1
ATOM 1429 N N . LEU A 1 179 ? -3.783 -12.445 15.43 1 98.06 179 LEU A N 1
ATOM 1430 C CA . LEU A 1 179 ? -4.375 -13.523 14.648 1 98.06 179 LEU A CA 1
ATOM 1431 C C . LEU A 1 179 ? -3.295 -14.391 14.008 1 98.06 179 LEU A C 1
ATOM 1433 O O . LEU A 1 179 ? -2.48 -13.891 13.227 1 98.06 179 LEU A O 1
ATOM 1437 N N . GLU A 1 180 ? -3.285 -15.656 14.336 1 98.44 180 GLU A N 1
ATOM 1438 C CA . GLU A 1 180 ? -2.359 -16.594 13.711 1 98.44 180 GLU A CA 1
ATOM 1439 C C . GLU A 1 180 ? -3.061 -17.422 12.633 1 98.44 180 GLU A C 1
ATOM 1441 O O . GLU A 1 180 ? -4.043 -18.109 12.922 1 98.44 180 GLU A O 1
ATOM 1446 N N . TYR A 1 181 ? -2.521 -17.359 11.453 1 98.44 181 TYR A N 1
ATOM 1447 C CA . TYR A 1 181 ? -3.094 -18.078 10.32 1 98.44 181 TYR A CA 1
ATOM 1448 C C . TYR A 1 181 ? -2.137 -19.156 9.82 1 98.44 181 TYR A C 1
ATOM 1450 O O . TYR A 1 181 ? -0.922 -18.938 9.781 1 98.44 181 TYR A O 1
ATOM 1458 N N . GLU A 1 182 ? -2.701 -20.25 9.398 1 98.62 182 GLU A N 1
ATOM 1459 C CA . GLU A 1 182 ? -1.951 -21.266 8.664 1 98.62 182 GLU A CA 1
ATOM 1460 C C . GLU A 1 182 ? -2.07 -21.047 7.16 1 98.62 182 GLU A C 1
ATOM 1462 O O . GLU A 1 182 ? -3.178 -20.969 6.625 1 98.62 182 GLU A O 1
ATOM 1467 N N . LEU A 1 183 ? -0.958 -20.891 6.551 1 98.56 183 LEU A N 1
ATOM 1468 C CA . LEU A 1 183 ? -0.841 -20.875 5.098 1 98.56 183 LEU A CA 1
ATOM 1469 C C . LEU A 1 183 ? -0.326 -22.203 4.57 1 98.56 183 LEU A C 1
ATOM 1471 O O . LEU A 1 183 ? 0.788 -22.625 4.898 1 98.56 183 LEU A O 1
ATOM 1475 N N . LYS A 1 184 ? -1.142 -22.875 3.812 1 98.5 184 LYS A N 1
ATOM 1476 C CA . LYS A 1 184 ? -0.744 -24.125 3.166 1 98.5 184 LYS A CA 1
ATOM 1477 C C . LYS A 1 184 ? -0.708 -23.969 1.647 1 98.5 184 LYS A C 1
ATOM 1479 O O . LYS A 1 184 ? -1.663 -23.469 1.046 1 98.5 184 LYS A O 1
ATOM 1484 N N . LEU A 1 185 ? 0.398 -24.281 1.101 1 98.38 185 LEU A N 1
ATOM 1485 C CA . LEU A 1 185 ? 0.597 -24.281 -0.345 1 98.38 185 LEU A CA 1
ATOM 1486 C C . LEU A 1 185 ? 0.916 -25.688 -0.855 1 98.38 185 LEU A C 1
ATOM 1488 O O . LEU A 1 185 ? 1.981 -26.234 -0.56 1 98.38 185 LEU A O 1
ATOM 1492 N N . SER A 1 186 ? -0.009 -26.172 -1.714 1 96.75 186 SER A N 1
ATOM 1493 C CA . SER A 1 186 ? 0.158 -27.562 -2.119 1 96.75 186 SER A CA 1
ATOM 1494 C C . SER A 1 186 ? 0.176 -27.703 -3.639 1 96.75 186 SER A C 1
ATOM 1496 O O . SER A 1 186 ? -0.619 -27.062 -4.332 1 96.75 186 SER A O 1
ATOM 1498 N N . SER A 1 187 ? 1.125 -28.406 -4.109 1 92.31 187 SER A N 1
ATOM 1499 C CA . SER A 1 187 ? 1.166 -28.891 -5.488 1 92.31 187 SER A CA 1
ATOM 1500 C C . SER A 1 187 ? 1.062 -30.406 -5.547 1 92.31 187 SER A C 1
ATOM 1502 O O . SER A 1 187 ? 0.819 -31.047 -4.527 1 92.31 187 SER A O 1
ATOM 1504 N N . GLU A 1 188 ? 1.074 -30.953 -6.73 1 86.75 188 GLU A N 1
ATOM 1505 C CA . GLU A 1 188 ? 1.034 -32.406 -6.852 1 86.75 188 GLU A CA 1
ATOM 1506 C C . GLU A 1 188 ? 2.26 -33.062 -6.207 1 86.75 188 GLU A C 1
ATOM 1508 O O . GLU A 1 188 ? 2.182 -34.156 -5.684 1 86.75 188 GLU A O 1
ATOM 1513 N N . GLU A 1 189 ? 3.322 -32.344 -6.109 1 88.38 189 GLU A N 1
ATOM 1514 C CA . GLU A 1 189 ? 4.605 -32.906 -5.734 1 88.38 189 GLU A CA 1
ATOM 1515 C C . GLU A 1 189 ? 5.016 -32.5 -4.328 1 88.38 189 GLU A C 1
ATOM 1517 O O . GLU A 1 189 ? 5.754 -33.219 -3.65 1 88.38 189 GLU A O 1
ATOM 1522 N N . GLU A 1 190 ? 4.555 -31.344 -3.928 1 94.25 190 GLU A N 1
ATOM 1523 C CA . GLU A 1 190 ? 5.098 -30.797 -2.691 1 94.25 190 GLU A CA 1
ATOM 1524 C C . GLU A 1 190 ? 4.031 -30.016 -1.914 1 94.25 190 GLU A C 1
ATOM 1526 O O . GLU A 1 190 ? 3.043 -29.562 -2.492 1 94.25 190 GLU A O 1
ATOM 1531 N N . GLU A 1 191 ? 4.297 -29.969 -0.646 1 97.31 191 GLU A N 1
ATOM 1532 C CA . GLU A 1 191 ? 3.465 -29.156 0.24 1 97.31 191 GLU A CA 1
ATOM 1533 C C . GLU A 1 191 ? 4.32 -28.25 1.117 1 97.31 191 GLU A C 1
ATOM 1535 O O . GLU A 1 191 ? 5.273 -28.703 1.75 1 97.31 191 GLU A O 1
ATOM 1540 N N . LEU A 1 192 ? 4.043 -27 1.04 1 98.38 192 LEU A N 1
ATOM 1541 C CA . LEU A 1 192 ? 4.672 -25.984 1.879 1 98.38 192 LEU A CA 1
ATOM 1542 C C . LEU A 1 192 ? 3.695 -25.469 2.932 1 98.38 192 LEU A C 1
ATOM 1544 O O . LEU A 1 192 ? 2.496 -25.359 2.672 1 98.38 192 LEU A O 1
ATOM 1548 N N . THR A 1 193 ? 4.234 -25.188 4.129 1 98.44 193 THR A N 1
ATOM 1549 C CA . THR A 1 193 ? 3.375 -24.688 5.195 1 98.44 193 THR A CA 1
ATOM 1550 C C . THR A 1 193 ? 4.055 -23.547 5.938 1 98.44 193 THR A C 1
ATOM 1552 O O . THR A 1 193 ? 5.27 -23.547 6.133 1 98.44 193 THR A O 1
ATOM 1555 N N . ALA A 1 194 ? 3.27 -22.578 6.344 1 98.69 194 ALA A N 1
ATOM 1556 C CA . ALA A 1 194 ? 3.725 -21.484 7.203 1 98.69 194 ALA A CA 1
ATOM 1557 C C . ALA A 1 194 ? 2.621 -21.047 8.156 1 98.69 194 ALA A C 1
ATOM 1559 O O . ALA A 1 194 ? 1.436 -21.25 7.891 1 98.69 194 ALA A O 1
ATOM 1560 N N . VAL A 1 195 ? 3.025 -20.594 9.273 1 98.75 195 VAL A N 1
ATOM 1561 C CA . VAL A 1 195 ? 2.125 -19.891 10.18 1 98.75 195 VAL A CA 1
ATOM 1562 C C . VAL A 1 195 ? 2.523 -18.422 10.273 1 98.75 195 VAL A C 1
ATOM 1564 O O . VAL A 1 195 ? 3.66 -18.109 10.625 1 98.75 195 VAL A O 1
ATOM 1567 N N . VAL A 1 196 ? 1.599 -17.578 9.906 1 98.62 196 VAL A N 1
ATOM 1568 C CA . VAL A 1 196 ? 1.833 -16.141 9.922 1 98.62 196 VAL A CA 1
ATOM 1569 C C . VAL A 1 196 ? 0.926 -15.484 10.961 1 98.62 196 VAL A C 1
ATOM 1571 O O . VAL A 1 196 ? -0.275 -15.758 11.008 1 98.62 196 VAL A O 1
ATOM 1574 N N . ALA A 1 197 ? 1.513 -14.625 11.773 1 98.44 197 ALA A N 1
ATOM 1575 C CA . ALA A 1 197 ? 0.758 -13.852 12.766 1 98.44 197 ALA A CA 1
ATOM 1576 C C . ALA A 1 197 ? 0.572 -12.406 12.305 1 98.44 197 ALA A C 1
ATOM 1578 O O . ALA A 1 197 ? 1.525 -11.766 11.859 1 98.44 197 ALA A O 1
ATOM 1579 N N . ARG A 1 198 ? -0.596 -11.969 12.375 1 96.94 198 ARG A N 1
ATOM 1580 C CA . ARG A 1 198 ? -0.921 -10.555 12.219 1 96.94 198 ARG A CA 1
ATOM 1581 C C . ARG A 1 198 ? -1.352 -9.938 13.539 1 96.94 198 ARG A C 1
ATOM 1583 O O . ARG A 1 198 ? -2.338 -10.367 14.141 1 96.94 198 ARG A O 1
ATOM 1590 N N . THR A 1 199 ? -0.606 -8.992 13.953 1 95.5 199 THR A N 1
ATOM 1591 C CA . THR A 1 199 ? -0.909 -8.32 15.211 1 95.5 199 THR A CA 1
ATOM 1592 C C . THR A 1 199 ? -1.426 -6.906 14.969 1 95.5 199 THR A C 1
ATOM 1594 O O . THR A 1 199 ? -0.765 -6.105 14.297 1 95.5 199 THR A O 1
ATOM 1597 N N . VAL A 1 200 ? -2.592 -6.699 15.492 1 92.19 200 VAL A N 1
ATOM 1598 C CA . VAL A 1 200 ? -3.188 -5.367 15.438 1 92.19 200 VAL A CA 1
ATOM 1599 C C . VAL A 1 200 ? -3.166 -4.734 16.828 1 92.19 200 VAL A C 1
ATOM 1601 O O . VAL A 1 200 ? -3.703 -5.301 17.781 1 92.19 200 VAL A O 1
ATOM 1604 N N . THR A 1 201 ? -2.518 -3.668 16.953 1 89.56 201 THR A N 1
ATOM 1605 C CA . THR A 1 201 ? -2.541 -2.873 18.172 1 89.56 201 THR A CA 1
ATOM 1606 C C . THR A 1 201 ? -3.416 -1.636 18 1 89.56 201 THR A C 1
ATOM 1608 O O . THR A 1 201 ? -3.092 -0.747 17.203 1 89.56 201 THR A O 1
ATOM 1611 N N . ALA A 1 202 ? -4.496 -1.661 18.688 1 86.88 202 ALA A N 1
ATOM 1612 C CA . ALA A 1 202 ? -5.441 -0.552 18.609 1 86.88 202 ALA A CA 1
ATOM 1613 C C . ALA A 1 202 ? -5.504 0.214 19.922 1 86.88 202 ALA A C 1
ATOM 1615 O O . ALA A 1 202 ? -5.758 -0.373 20.969 1 86.88 202 ALA A O 1
ATOM 1616 N N . ARG A 1 203 ? -5.195 1.432 19.844 1 84 203 ARG A N 1
ATOM 1617 C CA . ARG A 1 203 ? -5.32 2.363 20.969 1 84 203 ARG A CA 1
ATOM 1618 C C . ARG A 1 203 ? -6.285 3.496 20.625 1 84 203 ARG A C 1
ATOM 1620 O O . ARG A 1 203 ? -6.816 3.557 19.516 1 84 203 ARG A O 1
ATOM 1627 N N . ALA A 1 204 ? -6.547 4.328 21.609 1 75.75 204 ALA A N 1
ATOM 1628 C CA . ALA A 1 204 ? -7.492 5.422 21.406 1 75.75 204 ALA A CA 1
ATOM 1629 C C . ALA A 1 204 ? -7.074 6.301 20.234 1 75.75 204 ALA A C 1
ATOM 1631 O O . ALA A 1 204 ? -7.914 6.723 19.438 1 75.75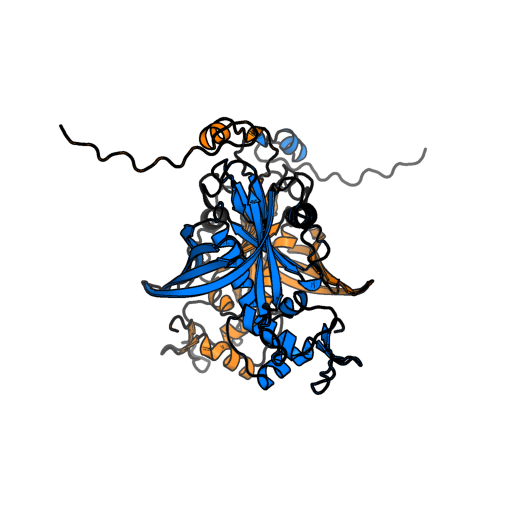 204 ALA A O 1
ATOM 1632 N N . THR A 1 205 ? -5.738 6.453 20.094 1 76.38 205 THR A N 1
ATOM 1633 C CA . THR A 1 205 ? -5.277 7.438 19.109 1 76.38 205 THR A CA 1
ATOM 1634 C C . THR A 1 205 ? -4.52 6.762 17.984 1 76.38 205 THR A C 1
ATOM 1636 O O . THR A 1 205 ? -4.199 7.402 16.969 1 76.38 205 THR A O 1
ATOM 1639 N N . SER A 1 206 ? -4.25 5.457 18.188 1 81.88 206 SER A N 1
ATOM 1640 C CA . SER A 1 206 ? -3.357 4.844 17.203 1 81.88 206 SER A CA 1
ATOM 1641 C C . SER A 1 206 ? -3.779 3.41 16.906 1 81.88 206 SER A C 1
ATOM 1643 O O . SER A 1 206 ? -4.371 2.734 17.75 1 81.88 206 SER A O 1
ATOM 1645 N N . THR A 1 207 ? -3.584 3.053 15.672 1 83.81 207 THR A N 1
ATOM 1646 C CA . THR A 1 207 ? -3.703 1.664 15.242 1 83.81 207 THR A CA 1
ATOM 1647 C C . THR A 1 207 ? -2.516 1.266 14.367 1 83.81 207 THR A C 1
ATOM 1649 O O . THR A 1 207 ? -2.092 2.033 13.5 1 83.81 207 THR A O 1
ATOM 1652 N N . SER A 1 208 ? -1.929 0.142 14.688 1 84.88 208 SER A N 1
ATOM 1653 C CA . SER A 1 208 ? -0.839 -0.388 13.875 1 84.88 208 SER A CA 1
ATOM 1654 C C . SER A 1 208 ? -1.023 -1.878 13.609 1 84.88 208 SER A C 1
ATOM 1656 O O . SER A 1 208 ? -1.692 -2.574 14.375 1 84.88 208 SER A O 1
ATOM 1658 N N . THR A 1 209 ? -0.532 -2.301 12.469 1 88 209 THR A N 1
ATOM 1659 C CA . THR A 1 209 ? -0.566 -3.709 12.086 1 88 209 THR A CA 1
ATOM 1660 C C . THR A 1 209 ? 0.836 -4.215 11.766 1 88 209 THR A C 1
ATOM 1662 O O . THR A 1 209 ? 1.626 -3.514 11.133 1 88 209 THR A O 1
ATOM 1665 N N . ALA A 1 210 ? 1.105 -5.438 12.234 1 90.25 210 ALA A N 1
ATOM 1666 C CA . ALA A 1 210 ? 2.4 -6.062 11.969 1 90.25 210 ALA A CA 1
ATOM 1667 C C . ALA A 1 210 ? 2.234 -7.531 11.602 1 90.25 210 ALA A C 1
ATOM 1669 O O . ALA A 1 210 ? 1.357 -8.219 12.133 1 90.25 210 ALA A O 1
ATOM 1670 N N . TYR A 1 211 ? 3.059 -7.965 10.664 1 95 211 TYR A N 1
ATOM 1671 C CA . TYR A 1 211 ? 3.111 -9.375 10.305 1 95 211 TYR A CA 1
ATOM 1672 C C . TYR A 1 211 ? 4.371 -10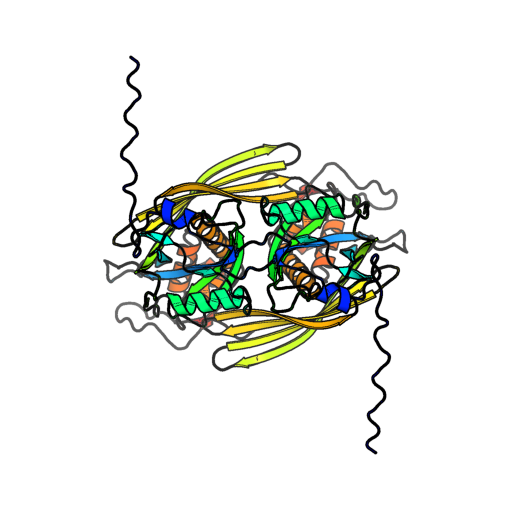.039 10.852 1 95 211 TYR A C 1
ATOM 1674 O O . TYR A 1 211 ? 5.449 -9.438 10.844 1 95 211 TYR A O 1
ATOM 1682 N N . ALA A 1 212 ? 4.242 -11.258 11.297 1 96.62 212 ALA A N 1
ATOM 1683 C CA . ALA A 1 212 ? 5.375 -12.055 11.758 1 96.62 212 ALA A CA 1
ATOM 1684 C C . ALA A 1 212 ? 5.238 -13.516 11.32 1 96.62 212 ALA A C 1
ATOM 1686 O O . ALA A 1 212 ? 4.133 -14.062 11.305 1 96.62 212 ALA A O 1
ATOM 1687 N N . ILE A 1 213 ? 6.34 -14.109 10.984 1 98.06 213 ILE A N 1
ATOM 1688 C CA . ILE A 1 213 ? 6.355 -15.539 10.688 1 98.06 213 ILE A CA 1
ATOM 1689 C C . ILE A 1 213 ? 6.59 -16.328 11.977 1 98.06 213 ILE A C 1
ATOM 1691 O O . ILE A 1 213 ? 7.621 -16.156 12.633 1 98.06 213 ILE A O 1
ATOM 1695 N N . VAL A 1 214 ? 5.668 -17.156 12.297 1 98.06 214 VAL A N 1
ATOM 1696 C CA . VAL A 1 214 ? 5.742 -17.984 13.492 1 98.06 214 VAL A CA 1
ATOM 1697 C C . VAL A 1 214 ? 6.41 -19.312 13.141 1 98.06 214 VAL A C 1
ATOM 1699 O O . VAL A 1 214 ? 7.203 -19.844 13.93 1 98.06 214 VAL A O 1
ATOM 1702 N N . ALA A 1 215 ? 6.086 -19.844 12.016 1 98.12 215 ALA A N 1
ATOM 1703 C CA . ALA A 1 215 ? 6.656 -21.078 11.477 1 98.12 215 ALA A CA 1
ATOM 1704 C C . ALA A 1 215 ? 6.707 -21.031 9.953 1 98.12 215 ALA A C 1
ATOM 1706 O O . ALA A 1 215 ? 5.883 -20.359 9.312 1 98.12 215 ALA A O 1
ATOM 1707 N N . ASN A 1 216 ? 7.672 -21.609 9.398 1 97.88 216 ASN A N 1
ATOM 1708 C CA . ASN A 1 216 ? 7.844 -21.625 7.949 1 97.88 216 ASN A CA 1
ATOM 1709 C C . ASN A 1 216 ? 8.57 -22.891 7.488 1 97.88 216 ASN A C 1
ATOM 1711 O O . ASN A 1 216 ? 9.719 -23.125 7.879 1 97.88 216 ASN A O 1
ATOM 1715 N N . ASP A 1 217 ? 7.875 -23.625 6.707 1 97 217 ASP A N 1
ATOM 1716 C CA . ASP A 1 217 ? 8.445 -24.844 6.145 1 97 217 ASP A CA 1
ATOM 1717 C C . ASP A 1 217 ? 8.391 -24.828 4.617 1 97 217 ASP A C 1
ATOM 1719 O O . ASP A 1 217 ? 7.398 -25.266 4.027 1 97 217 ASP A O 1
ATOM 1723 N N . GLY A 1 218 ? 9.508 -24.297 4.02 1 95 218 GLY A N 1
ATOM 1724 C CA . GLY A 1 218 ? 9.602 -24.516 2.582 1 95 218 GLY A CA 1
ATOM 1725 C C . GLY A 1 218 ? 9.672 -23.219 1.792 1 95 218 GLY A C 1
ATOM 1726 O O . GLY A 1 218 ? 10.156 -23.203 0.659 1 95 218 GLY A O 1
ATOM 1727 N N . LEU A 1 219 ? 9.125 -22.109 2.244 1 97.62 219 LEU A N 1
ATOM 1728 C CA . LEU A 1 219 ? 9.133 -20.859 1.495 1 97.62 219 LEU A CA 1
ATOM 1729 C C . LEU A 1 219 ? 10.414 -20.078 1.757 1 97.62 219 LEU A C 1
ATOM 1731 O O . LEU A 1 219 ? 10.898 -20.031 2.891 1 97.62 219 LEU A O 1
ATOM 1735 N N . ALA A 1 220 ? 10.93 -19.516 0.717 1 97.38 220 ALA A N 1
ATOM 1736 C CA . ALA A 1 220 ? 12.133 -18.688 0.82 1 97.38 220 ALA A CA 1
ATOM 1737 C C . ALA A 1 220 ? 11.82 -17.328 1.444 1 97.38 220 ALA A C 1
ATOM 1739 O O . ALA A 1 220 ? 10.703 -16.812 1.298 1 97.38 220 ALA A O 1
ATOM 1740 N N . PHE A 1 221 ? 12.812 -16.766 2.137 1 97.56 221 PHE A N 1
ATOM 1741 C CA . PHE A 1 221 ? 12.742 -15.414 2.689 1 97.56 221 PHE A CA 1
ATOM 1742 C C . PHE A 1 221 ? 11.531 -15.266 3.596 1 97.56 221 PHE A C 1
ATOM 1744 O O . PHE A 1 221 ? 11.25 -16.141 4.414 1 97.56 221 PHE A O 1
ATOM 1751 N N . ASP A 1 222 ? 10.922 -14.094 3.584 1 98.25 222 ASP A N 1
ATOM 1752 C CA . ASP A 1 222 ? 9.703 -13.844 4.348 1 98.25 222 ASP A CA 1
ATOM 1753 C C . ASP A 1 222 ? 8.477 -13.812 3.438 1 98.25 222 ASP A C 1
ATOM 1755 O O . ASP A 1 222 ? 7.523 -13.078 3.697 1 98.25 222 ASP A O 1
ATOM 1759 N N . HIS A 1 223 ? 8.562 -14.594 2.395 1 98.69 223 HIS A N 1
ATOM 1760 C CA . HIS A 1 223 ? 7.535 -14.539 1.355 1 98.69 223 HIS A CA 1
ATOM 1761 C C . HIS A 1 223 ? 6.188 -15.008 1.888 1 98.69 223 HIS A C 1
ATOM 1763 O O . HIS A 1 223 ? 5.141 -14.641 1.348 1 98.69 223 HIS A O 1
ATOM 1769 N N . ALA A 1 224 ? 6.207 -15.758 2.986 1 98.75 224 ALA A N 1
ATOM 1770 C CA . ALA A 1 224 ? 4.949 -16.172 3.604 1 98.75 224 ALA A CA 1
ATOM 1771 C C . ALA A 1 224 ? 4.137 -14.961 4.062 1 98.75 224 ALA A C 1
ATOM 1773 O O . ALA A 1 224 ? 2.912 -14.945 3.928 1 98.75 224 ALA A O 1
ATOM 1774 N N . LYS A 1 225 ? 4.82 -13.93 4.57 1 98.12 225 LYS A N 1
ATOM 1775 C CA . LYS A 1 225 ? 4.152 -12.703 4.98 1 98.12 225 LYS A CA 1
ATOM 1776 C C . LYS A 1 225 ? 3.506 -12 3.791 1 98.12 225 LYS A C 1
ATOM 1778 O O . LYS A 1 225 ? 2.402 -11.461 3.904 1 98.12 225 LYS A O 1
ATOM 1783 N N . ILE A 1 226 ? 4.195 -12.016 2.746 1 98.56 226 ILE A N 1
ATOM 1784 C CA . ILE A 1 226 ? 3.734 -11.312 1.557 1 98.56 226 ILE A CA 1
ATOM 1785 C C . ILE A 1 226 ? 2.494 -12 0.994 1 98.56 226 ILE A C 1
ATOM 1787 O O . ILE A 1 226 ? 1.515 -11.336 0.642 1 98.56 226 ILE A O 1
ATOM 1791 N N . ILE A 1 227 ? 2.508 -13.305 0.95 1 98.75 227 ILE A N 1
ATOM 1792 C CA . ILE A 1 227 ? 1.362 -14.062 0.466 1 98.75 227 ILE A CA 1
ATOM 1793 C C . ILE A 1 227 ? 0.168 -13.844 1.392 1 98.75 227 ILE A C 1
ATOM 1795 O O . ILE A 1 227 ? -0.953 -13.625 0.926 1 98.75 227 ILE A O 1
ATOM 1799 N N . ALA A 1 228 ? 0.426 -13.906 2.695 1 98.38 228 ALA A N 1
ATOM 1800 C CA . ALA A 1 228 ? -0.634 -13.648 3.668 1 98.38 228 ALA A CA 1
ATOM 1801 C C . ALA A 1 228 ? -1.263 -12.281 3.445 1 98.38 228 ALA A C 1
ATOM 1803 O O . ALA A 1 228 ? -2.488 -12.148 3.41 1 98.38 228 ALA A O 1
ATOM 1804 N N . CYS A 1 229 ? -0.427 -11.312 3.264 1 97.69 229 CYS A N 1
ATOM 1805 C CA . CYS A 1 229 ? -0.888 -9.945 3.023 1 97.69 229 CYS A CA 1
ATOM 1806 C C . CYS A 1 229 ? -1.754 -9.875 1.771 1 97.69 229 CYS A C 1
ATOM 1808 O O . CYS A 1 229 ? -2.801 -9.227 1.77 1 97.69 229 CYS A O 1
ATOM 1810 N N . ALA A 1 230 ? -1.374 -10.5 0.736 1 98.44 230 ALA A N 1
ATOM 1811 C CA . ALA A 1 230 ? -2.109 -10.492 -0.526 1 98.44 230 ALA A CA 1
ATOM 1812 C C . ALA A 1 230 ? -3.486 -11.133 -0.361 1 98.44 230 ALA A C 1
ATOM 1814 O O . ALA A 1 230 ? -4.488 -10.586 -0.837 1 98.44 230 ALA A O 1
ATOM 1815 N N . ILE A 1 231 ? -3.504 -12.273 0.294 1 98.12 231 ILE A N 1
ATOM 1816 C CA . ILE A 1 231 ? -4.766 -12.984 0.471 1 98.12 231 ILE A CA 1
ATOM 1817 C C . ILE A 1 231 ? -5.715 -12.148 1.321 1 98.12 231 ILE A C 1
ATOM 1819 O O . ILE A 1 231 ? -6.902 -12.023 1.001 1 98.12 231 ILE A O 1
ATOM 1823 N N . GLU A 1 232 ? -5.211 -11.57 2.336 1 96.81 232 GLU A N 1
ATOM 1824 C CA . GLU A 1 232 ? -6.047 -10.727 3.184 1 96.81 232 GLU A CA 1
ATOM 1825 C C . GLU A 1 232 ? -6.562 -9.516 2.418 1 96.81 232 GLU A C 1
ATOM 1827 O O . GLU A 1 232 ? -7.719 -9.117 2.57 1 96.81 232 GLU A O 1
ATOM 1832 N N . ARG A 1 233 ? -5.68 -8.914 1.628 1 96.19 233 ARG A N 1
ATOM 1833 C CA . ARG A 1 233 ? -6.094 -7.801 0.784 1 96.19 233 ARG A CA 1
ATOM 1834 C C . ARG A 1 233 ? -7.199 -8.227 -0.18 1 96.19 233 ARG A C 1
ATOM 1836 O O . ARG A 1 233 ? -8.195 -7.516 -0.346 1 96.19 233 ARG A O 1
ATOM 1843 N N . LEU A 1 234 ? -7.004 -9.297 -0.788 1 97.19 234 LEU A N 1
ATOM 1844 C CA . LEU A 1 234 ? -7.984 -9.812 -1.734 1 97.19 234 LEU A CA 1
ATOM 1845 C C . LEU A 1 234 ? -9.328 -10.062 -1.05 1 97.19 234 LEU A C 1
ATOM 1847 O O . LEU A 1 234 ? -10.375 -9.656 -1.558 1 97.19 234 LEU A O 1
ATOM 1851 N N . ARG A 1 235 ? -9.273 -10.688 0.125 1 96.38 235 ARG A N 1
ATOM 1852 C CA . ARG A 1 235 ? -10.477 -10.969 0.9 1 96.38 235 ARG A CA 1
ATOM 1853 C C . ARG A 1 235 ? -11.188 -9.68 1.299 1 96.38 235 ARG A C 1
ATOM 1855 O O . ARG A 1 235 ? -12.414 -9.609 1.28 1 96.38 235 ARG A O 1
ATOM 1862 N N . GLY A 1 236 ? -10.445 -8.719 1.637 1 93.12 236 GLY A N 1
ATOM 1863 C CA . GLY A 1 236 ? -11.023 -7.434 1.99 1 93.12 236 GLY A CA 1
ATOM 1864 C C . GLY A 1 236 ? -11.664 -6.723 0.811 1 93.12 236 GLY A C 1
ATOM 1865 O O . GLY A 1 236 ? -12.797 -6.246 0.905 1 93.12 236 GLY A O 1
ATOM 1866 N N . LYS A 1 237 ? -11.039 -6.699 -0.308 1 93.31 237 LYS A N 1
ATOM 1867 C CA . LYS A 1 237 ? -11.438 -5.887 -1.454 1 93.31 237 LYS A CA 1
ATOM 1868 C C . LYS A 1 237 ? -12.594 -6.531 -2.213 1 93.31 237 LYS A C 1
ATOM 1870 O O . LYS A 1 237 ? -13.391 -5.84 -2.848 1 93.31 237 LYS A O 1
ATOM 1875 N N . VAL A 1 238 ? -12.664 -7.848 -2.201 1 94 238 VAL A N 1
ATOM 1876 C CA . VAL A 1 238 ? -13.656 -8.523 -3.031 1 94 238 VAL A CA 1
ATOM 1877 C C . VAL A 1 238 ? -15.062 -8.125 -2.59 1 94 238 VAL A C 1
ATOM 1879 O O . VAL A 1 238 ? -16.016 -8.219 -3.371 1 94 238 VAL A O 1
ATOM 1882 N N . ASN A 1 239 ? -15.164 -7.637 -1.396 1 88.81 239 ASN A N 1
ATOM 1883 C CA . ASN A 1 239 ? -16.469 -7.309 -0.841 1 88.81 239 ASN A CA 1
ATOM 1884 C C . ASN A 1 239 ? -16.938 -5.93 -1.294 1 88.81 239 ASN A C 1
ATOM 1886 O O . ASN A 1 239 ? -18.125 -5.617 -1.207 1 88.81 239 ASN A O 1
ATOM 1890 N N . TYR A 1 240 ? -16.031 -5.098 -1.813 1 86.94 240 TYR A N 1
ATOM 1891 C CA . TYR A 1 240 ? -16.5 -3.752 -2.129 1 86.94 240 TYR A CA 1
ATOM 1892 C C . TYR A 1 240 ? -15.992 -3.301 -3.49 1 86.94 240 TYR A C 1
ATOM 1894 O O . TYR A 1 240 ? -16.125 -2.133 -3.859 1 86.94 240 TYR A O 1
ATOM 1902 N N . THR A 1 241 ? -15.367 -4.18 -4.207 1 88.75 241 THR A N 1
ATOM 1903 C CA . THR A 1 241 ? -14.867 -3.869 -5.539 1 88.75 241 THR A CA 1
ATOM 1904 C C . THR A 1 241 ? -15.18 -5.004 -6.512 1 88.75 241 THR A C 1
ATOM 1906 O O . THR A 1 241 ? -15.742 -6.027 -6.121 1 88.75 241 THR A O 1
ATOM 1909 N N . ASP A 1 242 ? -14.859 -4.812 -7.773 1 90.88 242 ASP A N 1
ATOM 1910 C CA . ASP A 1 242 ? -15.055 -5.828 -8.805 1 90.88 242 ASP A CA 1
ATOM 1911 C C . ASP A 1 242 ? -13.773 -6.625 -9.039 1 90.88 242 ASP A C 1
ATOM 1913 O O . ASP A 1 242 ? -13.586 -7.219 -10.102 1 90.88 242 ASP A O 1
ATOM 1917 N N . ILE A 1 243 ? -12.891 -6.684 -8.055 1 93.12 243 ILE A N 1
ATOM 1918 C CA . ILE A 1 243 ? -11.547 -7.23 -8.211 1 93.12 243 ILE A CA 1
ATOM 1919 C C . ILE A 1 243 ? -11.633 -8.703 -8.602 1 93.12 243 ILE A C 1
ATOM 1921 O O . ILE A 1 243 ? -10.789 -9.203 -9.352 1 93.12 243 ILE A O 1
ATOM 1925 N N . ALA A 1 244 ? -12.609 -9.445 -8.188 1 94.94 244 ALA A N 1
ATOM 1926 C CA . ALA A 1 244 ? -12.75 -10.883 -8.445 1 94.94 244 ALA A CA 1
ATOM 1927 C C . ALA A 1 244 ? -12.945 -11.148 -9.938 1 94.94 244 ALA A C 1
ATOM 1929 O O . ALA A 1 244 ? -12.633 -12.242 -10.422 1 94.94 244 ALA A O 1
ATOM 1930 N N . LEU A 1 245 ? -13.461 -10.195 -10.617 1 93.38 245 LEU A N 1
ATOM 1931 C CA . LEU A 1 245 ? -13.758 -10.375 -12.031 1 93.38 245 LEU A CA 1
ATOM 1932 C C . LEU A 1 245 ? -12.477 -10.539 -12.844 1 93.38 245 LEU A C 1
ATOM 1934 O O . LEU A 1 245 ? -12.508 -11.062 -13.961 1 93.38 245 LEU A O 1
ATOM 1938 N N . HIS A 1 246 ? -11.367 -10.141 -12.312 1 92.19 246 HIS A N 1
ATOM 1939 C CA . HIS A 1 246 ? -10.086 -10.305 -12.992 1 92.19 246 HIS A CA 1
ATOM 1940 C C . HIS A 1 246 ? -9.656 -11.773 -13.008 1 92.19 246 HIS A C 1
ATOM 1942 O O . HIS A 1 246 ? -8.742 -12.148 -13.742 1 92.19 246 HIS A O 1
ATOM 1948 N N . LEU A 1 247 ? -10.289 -12.57 -12.211 1 93.62 247 LEU A N 1
ATOM 1949 C CA . LEU A 1 247 ? -9.992 -14 -12.148 1 93.62 247 LEU A CA 1
ATOM 1950 C C . LEU A 1 247 ? -10.914 -14.781 -13.086 1 93.62 247 LEU A C 1
ATOM 1952 O O . LEU A 1 247 ? -10.766 -16 -13.227 1 93.62 247 LEU A O 1
ATOM 1956 N N . MET A 1 248 ? -11.836 -14.148 -13.719 1 92.56 248 MET A N 1
ATOM 1957 C CA . MET A 1 248 ? -12.852 -14.797 -14.547 1 92.56 248 MET A CA 1
ATOM 1958 C C . MET A 1 248 ? -12.469 -14.75 -16.016 1 92.56 248 MET A C 1
ATOM 1960 O O . MET A 1 248 ? -11.797 -13.812 -16.469 1 92.56 248 MET A O 1
ATOM 1964 N N . PRO A 1 249 ? -12.898 -15.742 -16.734 1 90.31 249 PRO A N 1
ATOM 1965 C CA . PRO A 1 249 ? -12.836 -15.602 -18.203 1 90.31 249 PRO A CA 1
ATOM 1966 C C . PRO A 1 249 ? -13.773 -14.516 -18.719 1 90.31 249 PRO A C 1
ATOM 1968 O O . PRO A 1 249 ? -14.578 -13.961 -17.969 1 90.31 249 PRO A O 1
ATOM 1971 N N . PRO A 1 250 ? -13.648 -14.203 -20.016 1 88.81 250 PRO A N 1
ATOM 1972 C CA . PRO A 1 250 ? -14.477 -13.133 -20.578 1 88.81 250 PRO A CA 1
ATOM 1973 C C . PRO A 1 250 ? -15.969 -13.383 -20.391 1 88.81 250 PRO A C 1
ATOM 1975 O O . PRO A 1 250 ? -16.734 -12.445 -20.172 1 88.81 250 PRO A O 1
ATOM 1978 N N . LEU A 1 251 ? -16.359 -14.695 -20.547 1 92.5 251 LEU A N 1
ATOM 1979 C CA . LEU A 1 251 ? -17.734 -15.117 -20.312 1 92.5 251 LEU A CA 1
ATOM 1980 C C . LEU A 1 251 ? -17.797 -16.141 -19.188 1 92.5 251 LEU A C 1
ATOM 1982 O O . LEU A 1 251 ? -16.953 -17.031 -19.094 1 92.5 251 LEU A O 1
ATOM 1986 N N . PHE A 1 252 ? -18.781 -15.906 -18.312 1 93.25 252 PHE A N 1
ATOM 1987 C CA . PHE A 1 252 ? -18.891 -16.797 -17.156 1 93.25 252 PHE A CA 1
ATOM 1988 C C . PHE A 1 252 ? -20.328 -16.844 -16.656 1 93.25 252 PHE A C 1
ATOM 1990 O O . PHE A 1 252 ? -21.141 -15.977 -16.969 1 93.25 252 PHE A O 1
ATOM 1997 N N . THR A 1 253 ? -20.672 -17.891 -15.914 1 94.06 253 THR A N 1
ATOM 1998 C CA . THR A 1 253 ? -21.969 -17.969 -15.25 1 94.06 253 THR A CA 1
ATOM 1999 C C . THR A 1 253 ? -21.906 -17.312 -13.867 1 94.06 253 THR A C 1
ATOM 2001 O O . THR A 1 253 ? -20.828 -17.172 -13.297 1 94.06 253 THR A O 1
ATOM 2004 N N . LEU A 1 254 ? -23.031 -16.906 -13.359 1 95.81 254 LEU A N 1
ATOM 2005 C CA . LEU A 1 254 ? -23.062 -16.328 -12.023 1 95.81 254 LEU A CA 1
ATOM 2006 C C . LEU A 1 254 ? -22.656 -17.359 -10.969 1 95.81 254 LEU A C 1
ATOM 2008 O O . LEU A 1 254 ? -22.078 -17.016 -9.938 1 95.81 254 LEU A O 1
ATOM 2012 N N . THR A 1 255 ? -22.922 -18.609 -11.273 1 93.88 255 THR A N 1
ATOM 2013 C CA . THR A 1 255 ? -22.531 -19.672 -10.367 1 93.88 255 THR A CA 1
ATOM 2014 C C . THR A 1 255 ? -21 -19.781 -10.297 1 93.88 255 THR A C 1
ATOM 2016 O O . THR A 1 255 ? -20.438 -19.938 -9.211 1 93.88 255 THR A O 1
ATOM 2019 N N . GLU A 1 256 ? -20.422 -19.703 -11.406 1 93.31 256 GLU A N 1
ATOM 2020 C CA . GLU A 1 256 ? -18.969 -19.719 -11.445 1 93.31 256 GLU A CA 1
ATOM 2021 C C . GLU A 1 256 ? -18.375 -18.547 -10.68 1 93.31 256 GLU A C 1
ATOM 2023 O O . GLU A 1 256 ? -17.391 -18.688 -9.945 1 93.31 256 GLU A O 1
ATOM 2028 N N . LEU A 1 257 ? -18.969 -17.359 -10.922 1 95.94 257 LEU A N 1
ATOM 2029 C CA . LEU A 1 257 ? -18.5 -16.172 -10.211 1 95.94 257 LEU A CA 1
ATOM 2030 C C . LEU A 1 257 ? -18.672 -16.344 -8.703 1 95.94 257 LEU A C 1
ATOM 2032 O O . LEU A 1 257 ? -17.781 -16 -7.93 1 95.94 257 LEU A O 1
ATOM 2036 N N . GLN A 1 258 ? -19.766 -16.891 -8.32 1 96.56 258 GLN A N 1
ATOM 2037 C CA . GLN A 1 258 ? -20.016 -17.141 -6.906 1 96.56 258 GLN A CA 1
ATOM 2038 C C . GLN A 1 258 ? -18.953 -18.078 -6.312 1 96.56 258 GLN A C 1
ATOM 2040 O O . GLN A 1 258 ? -18.469 -17.844 -5.203 1 96.56 258 GLN A O 1
ATOM 2045 N N . GLN A 1 259 ? -18.641 -19.094 -7.004 1 95.38 259 GLN A N 1
ATOM 2046 C CA . GLN A 1 259 ? -17.625 -20.031 -6.531 1 95.38 259 GLN A CA 1
ATOM 2047 C C . GLN A 1 259 ? -16.281 -19.328 -6.309 1 95.38 259 GLN A C 1
ATOM 2049 O O . GLN A 1 259 ? -15.578 -19.641 -5.352 1 95.38 259 GLN A O 1
ATOM 2054 N N . VAL A 1 260 ? -15.953 -18.422 -7.199 1 95.94 260 VAL A N 1
ATOM 2055 C CA . VAL A 1 260 ? -14.703 -17.688 -7.07 1 95.94 260 VAL A CA 1
ATOM 2056 C C . VAL A 1 260 ? -14.727 -16.844 -5.797 1 95.94 260 VAL A C 1
ATOM 2058 O O . VAL A 1 260 ? -13.758 -16.812 -5.039 1 95.94 260 VAL A O 1
ATOM 2061 N N . TYR A 1 261 ? -15.859 -16.141 -5.523 1 96.81 261 TYR A N 1
ATOM 2062 C CA . TYR A 1 261 ? -16.016 -15.391 -4.281 1 96.81 261 TYR A CA 1
ATOM 2063 C C . TYR A 1 261 ? -15.852 -16.297 -3.07 1 96.81 261 TYR A C 1
ATOM 2065 O O . TYR A 1 261 ? -15.148 -15.953 -2.115 1 96.81 261 TYR A O 1
ATOM 2073 N N . GLU A 1 262 ? -16.469 -17.422 -3.168 1 96.31 262 GLU A N 1
ATOM 2074 C CA . GLU A 1 262 ? -16.5 -18.344 -2.035 1 96.31 262 GLU A CA 1
ATOM 2075 C C . GLU A 1 262 ? -15.102 -18.891 -1.751 1 96.31 262 GLU A C 1
ATOM 2077 O O . GLU A 1 262 ? -14.711 -19.047 -0.59 1 96.31 262 GLU A O 1
ATOM 2082 N N . VAL A 1 263 ? -14.359 -19.156 -2.752 1 95.06 263 VAL A N 1
ATOM 2083 C CA . VAL A 1 263 ? -13.008 -19.672 -2.574 1 95.06 263 VAL A CA 1
ATOM 2084 C C . VAL A 1 263 ? -12.109 -18.594 -1.972 1 95.06 263 VAL A C 1
ATOM 2086 O O . VAL A 1 263 ? -11.281 -18.875 -1.109 1 95.06 263 VAL A O 1
ATOM 2089 N N . ILE A 1 264 ? -12.266 -17.375 -2.408 1 96.44 264 ILE A N 1
ATOM 2090 C CA . ILE A 1 264 ? -11.477 -16.266 -1.888 1 96.44 264 ILE A CA 1
ATOM 2091 C C . ILE A 1 264 ? -11.812 -16.047 -0.417 1 96.44 264 ILE A C 1
ATOM 2093 O O . ILE A 1 264 ? -10.922 -15.922 0.423 1 96.44 264 ILE A O 1
ATOM 2097 N N . LEU A 1 265 ? -13.055 -16.047 -0.113 1 95.69 265 LEU A N 1
ATOM 2098 C CA . LEU A 1 265 ? -13.539 -15.688 1.218 1 95.69 265 LEU A CA 1
ATOM 2099 C C . LEU A 1 265 ? -13.484 -16.891 2.154 1 95.69 265 LEU A C 1
ATOM 2101 O O . LEU A 1 265 ? -13.602 -16.734 3.373 1 95.69 265 LEU A O 1
ATOM 2105 N N . ASP A 1 266 ? -13.305 -18.047 1.591 1 93.12 266 ASP A N 1
ATOM 2106 C CA . ASP A 1 266 ? -13.328 -19.312 2.336 1 93.12 266 ASP A CA 1
ATOM 2107 C C . ASP A 1 266 ? -14.641 -19.469 3.098 1 93.12 266 ASP A C 1
ATOM 2109 O O . ASP A 1 266 ? -14.641 -19.781 4.293 1 93.12 266 ASP A O 1
ATOM 2113 N N . LYS A 1 267 ? -15.75 -19.188 2.412 1 93.81 267 LYS A N 1
ATOM 2114 C CA . LYS A 1 267 ? -17.078 -19.391 2.971 1 93.81 267 LYS A CA 1
ATOM 2115 C C . LYS A 1 267 ? -18.125 -19.516 1.865 1 93.81 267 LYS A C 1
ATOM 2117 O O . LYS A 1 267 ? -17.922 -19.047 0.747 1 93.81 267 LYS A O 1
ATOM 2122 N N . GLU A 1 268 ? -19.234 -20.188 2.211 1 94.44 268 GLU A N 1
ATOM 2123 C CA . GLU A 1 268 ? -20.344 -20.312 1.28 1 94.44 268 GLU A CA 1
ATOM 2124 C C . GLU A 1 268 ? -21.234 -19.062 1.315 1 94.44 268 GLU A C 1
ATOM 2126 O O . GLU A 1 268 ? -21.406 -18.453 2.371 1 94.44 268 GLU A O 1
ATOM 2131 N N . LEU A 1 269 ? -21.719 -18.719 0.162 1 95.38 269 LEU A N 1
ATOM 2132 C CA . LEU A 1 269 ? -22.562 -17.547 0.047 1 95.38 269 LEU A CA 1
ATOM 2133 C C . LEU A 1 269 ? -23.984 -17.938 -0.362 1 95.38 269 LEU A C 1
ATOM 2135 O O . LEU A 1 269 ? -24.172 -18.922 -1.089 1 95.38 269 LEU A O 1
ATOM 2139 N N . LEU A 1 270 ? -24.891 -17.188 0.109 1 96.75 270 LEU A N 1
ATOM 2140 C CA . LEU A 1 270 ? -26.266 -17.359 -0.324 1 96.75 270 LEU A CA 1
ATOM 2141 C C . LEU A 1 270 ? -26.453 -16.859 -1.752 1 96.75 270 LEU A C 1
ATOM 2143 O O . LEU A 1 270 ? -26.109 -15.719 -2.066 1 96.75 270 LEU A O 1
ATOM 2147 N N . LYS A 1 271 ? -27.078 -17.688 -2.549 1 95.69 271 LYS A N 1
ATOM 2148 C CA . LYS A 1 271 ? -27.188 -17.422 -3.98 1 95.69 271 LYS A CA 1
ATOM 2149 C C . LYS A 1 271 ? -27.922 -16.109 -4.238 1 95.69 271 LYS A C 1
ATOM 2151 O O . LYS A 1 271 ? -27.422 -15.25 -4.965 1 95.69 271 LYS A O 1
ATOM 2156 N N . ALA A 1 272 ? -29.016 -15.891 -3.586 1 95.88 272 ALA A N 1
ATOM 2157 C CA . ALA A 1 272 ? -29.844 -14.719 -3.822 1 95.88 272 ALA A CA 1
ATOM 2158 C C . ALA A 1 272 ? -29.109 -13.438 -3.416 1 95.88 272 ALA A C 1
ATOM 2160 O O . ALA A 1 272 ? -29.125 -12.453 -4.152 1 95.88 272 ALA A O 1
ATOM 2161 N N . ALA A 1 273 ? -28.484 -13.5 -2.273 1 95.5 273 ALA A N 1
ATOM 2162 C CA . ALA A 1 273 ? -27.75 -12.336 -1.779 1 95.5 273 ALA A CA 1
ATOM 2163 C C . ALA A 1 273 ? -26.562 -12.016 -2.678 1 95.5 273 ALA A C 1
ATOM 2165 O O . ALA A 1 273 ? -26.266 -10.844 -2.93 1 95.5 273 ALA A O 1
ATOM 2166 N N . PHE A 1 274 ? -25.969 -13.039 -3.127 1 97 274 PHE A N 1
ATOM 2167 C CA . PHE A 1 274 ? -24.812 -12.859 -3.99 1 97 274 PHE A CA 1
ATOM 2168 C C . PHE A 1 274 ? -25.219 -12.219 -5.312 1 97 274 PHE A C 1
ATOM 2170 O O . PHE A 1 274 ? -24.547 -11.305 -5.797 1 97 274 PHE A O 1
ATOM 2177 N N . ARG A 1 275 ? -26.219 -12.703 -5.914 1 95.88 275 ARG A N 1
ATOM 2178 C CA . ARG A 1 275 ? -26.688 -12.188 -7.199 1 95.88 275 ARG A CA 1
ATOM 2179 C C . ARG A 1 275 ? -27.016 -10.703 -7.094 1 95.88 275 ARG A C 1
ATOM 2181 O O . ARG A 1 275 ? -26.719 -9.93 -8.008 1 95.88 275 ARG A O 1
ATOM 2188 N N . ARG A 1 276 ? -27.547 -10.32 -5.977 1 95.69 276 ARG A N 1
ATOM 2189 C CA . ARG A 1 276 ? -27.844 -8.906 -5.746 1 95.69 276 ARG A CA 1
ATOM 2190 C C . ARG A 1 276 ? -26.562 -8.086 -5.625 1 95.69 276 ARG A C 1
ATOM 2192 O O . ARG A 1 276 ? -26.484 -6.977 -6.148 1 95.69 276 ARG A O 1
ATOM 2199 N N . LYS A 1 277 ? -25.656 -8.648 -4.984 1 94.12 277 LYS A N 1
ATOM 2200 C CA . LYS A 1 277 ? -24.391 -7.977 -4.715 1 94.12 277 LYS A CA 1
ATOM 2201 C C . LYS A 1 277 ? -23.641 -7.672 -6.012 1 94.12 277 LYS A C 1
ATOM 2203 O O . LYS A 1 277 ? -23.031 -6.609 -6.148 1 94.12 277 LYS A O 1
ATOM 2208 N N . VAL A 1 278 ? -23.734 -8.594 -6.988 1 95.69 278 VAL A N 1
ATOM 2209 C CA . VAL A 1 278 ? -22.844 -8.461 -8.148 1 95.69 278 VAL A CA 1
ATOM 2210 C C . VAL A 1 278 ? -23.641 -7.938 -9.344 1 95.69 278 VAL A C 1
ATOM 2212 O O . VAL A 1 278 ? -23.094 -7.773 -10.43 1 95.69 278 VAL A O 1
ATOM 2215 N N . ALA A 1 279 ? -24.859 -7.656 -9.141 1 95 279 ALA A N 1
ATOM 2216 C CA . ALA A 1 279 ? -25.766 -7.293 -10.227 1 95 279 ALA A CA 1
ATOM 2217 C C . ALA A 1 279 ? -25.219 -6.117 -11.023 1 95 279 ALA A C 1
ATOM 2219 O O . ALA A 1 279 ? -25.328 -6.094 -12.258 1 95 279 ALA A O 1
ATOM 2220 N N . ASP A 1 280 ? -24.562 -5.219 -10.344 1 93.5 280 ASP A N 1
ATOM 2221 C CA . ASP A 1 280 ? -24.109 -4.004 -11.016 1 93.5 280 ASP A CA 1
ATOM 2222 C C . ASP A 1 280 ? -22.719 -4.195 -11.617 1 93.5 280 ASP A C 1
ATOM 2224 O O . ASP A 1 280 ? -22.234 -3.332 -12.352 1 93.5 280 ASP A O 1
ATOM 2228 N N . LEU A 1 281 ? -22.156 -5.305 -11.352 1 93.56 281 LEU A N 1
ATOM 2229 C CA . LEU A 1 281 ? -20.797 -5.531 -11.797 1 93.56 281 LEU A CA 1
ATOM 2230 C C . LEU A 1 281 ? -20.766 -6.328 -13.102 1 93.56 281 LEU A C 1
ATOM 2232 O O . LEU A 1 281 ? -19.75 -6.375 -13.789 1 93.56 281 LEU A O 1
ATOM 2236 N N . VAL A 1 282 ? -21.922 -6.926 -13.445 1 95.25 282 VAL A N 1
ATOM 2237 C CA . VAL A 1 282 ? -21.922 -7.832 -14.594 1 95.25 282 VAL A CA 1
ATOM 2238 C C . VAL A 1 282 ? -23.062 -7.453 -15.539 1 95.25 282 VAL A C 1
ATOM 2240 O O . VAL A 1 282 ? -24 -6.762 -15.148 1 95.25 282 VAL A O 1
ATOM 2243 N N . ALA A 1 283 ? -22.891 -7.824 -16.797 1 93.88 283 ALA A N 1
ATOM 2244 C CA . ALA A 1 283 ? -23.906 -7.617 -17.828 1 93.88 283 ALA A CA 1
ATOM 2245 C C . ALA A 1 283 ? -24.297 -8.945 -18.469 1 93.88 283 ALA A C 1
ATOM 2247 O O . ALA A 1 283 ? -23.453 -9.805 -18.719 1 93.88 283 ALA A O 1
ATOM 2248 N N . GLU A 1 284 ? -25.578 -9.047 -18.75 1 94.31 284 GLU A N 1
ATOM 2249 C CA . GLU A 1 284 ? -26.094 -10.234 -19.438 1 94.31 284 GLU A CA 1
ATOM 2250 C C . GLU A 1 284 ? -25.625 -10.281 -20.891 1 94.31 284 GLU A C 1
ATOM 2252 O O . GLU A 1 284 ? -25.406 -9.234 -21.5 1 94.31 284 GLU A O 1
ATOM 2257 N N . THR A 1 285 ? -25.391 -11.516 -21.297 1 94.31 285 THR A N 1
ATOM 2258 C CA . THR A 1 285 ? -25.109 -11.711 -22.719 1 94.31 285 THR A CA 1
ATOM 2259 C C . THR A 1 285 ? -26.188 -12.586 -23.359 1 94.31 285 THR A C 1
ATOM 2261 O O . THR A 1 285 ? -27.094 -13.062 -22.688 1 94.31 285 THR A O 1
ATOM 2264 N N . ASP A 1 286 ? -26.078 -12.742 -24.672 1 92.75 286 ASP A N 1
ATOM 2265 C CA . ASP A 1 286 ? -27 -13.609 -25.391 1 92.75 286 ASP A CA 1
ATOM 2266 C C . ASP A 1 286 ? -26.438 -15.016 -25.547 1 92.75 286 ASP A C 1
ATOM 2268 O O . ASP A 1 286 ? -27 -15.852 -26.25 1 92.75 286 ASP A O 1
ATOM 2272 N N . HIS A 1 287 ? -25.422 -15.234 -24.812 1 92.25 287 HIS A N 1
ATOM 2273 C CA . HIS A 1 287 ? -24.781 -16.531 -24.875 1 92.25 287 HIS A CA 1
ATOM 2274 C C . HIS A 1 287 ? -25.172 -17.406 -23.703 1 92.25 287 HIS A C 1
ATOM 2276 O O . HIS A 1 287 ? -25.5 -16.906 -22.625 1 92.25 287 HIS A O 1
ATOM 2282 N N . TYR A 1 288 ? -25.219 -18.75 -23.938 1 91.06 288 TYR A N 1
ATOM 2283 C CA . TYR A 1 288 ? -25.562 -19.734 -22.922 1 91.06 288 TYR A CA 1
ATOM 2284 C C . TYR A 1 288 ? -24.562 -20.891 -22.922 1 91.06 288 TYR A C 1
ATOM 2286 O O . TYR A 1 288 ? -23.891 -21.141 -23.922 1 91.06 288 TYR A O 1
ATOM 2294 N N . THR A 1 289 ? -24.469 -21.562 -21.734 1 86.44 289 THR A N 1
ATOM 2295 C CA . THR A 1 289 ? -23.625 -22.75 -21.688 1 86.44 289 THR A CA 1
ATOM 2296 C C . THR A 1 289 ? -24.188 -23.859 -22.562 1 86.44 289 THR A C 1
ATOM 2298 O O . THR A 1 289 ? -25.406 -23.953 -22.734 1 86.44 289 THR A O 1
ATOM 2301 N N . GLU A 1 290 ? -23.328 -24.516 -23.422 1 74.56 290 GLU A N 1
ATOM 2302 C CA . GLU A 1 290 ? -23.781 -25.516 -24.375 1 74.56 290 GLU A CA 1
ATOM 2303 C C . GLU A 1 290 ? -23.875 -26.891 -23.703 1 74.56 290 GLU A C 1
ATOM 2305 O O . GLU A 1 290 ? -24.266 -27.875 -24.344 1 74.56 290 GLU A O 1
ATOM 2310 N N . ASN A 1 291 ? -23.75 -27.031 -22.484 1 59.44 291 ASN A N 1
ATOM 2311 C CA . ASN A 1 291 ? -23.719 -28.422 -22.062 1 59.44 291 ASN A CA 1
ATOM 2312 C C . ASN A 1 291 ? -25.109 -29.047 -22.109 1 59.44 291 ASN A C 1
ATOM 2314 O O . ASN A 1 291 ? -26.094 -28.438 -21.672 1 59.44 291 ASN A O 1
ATOM 2318 N N . ALA A 1 292 ? -25.266 -30.219 -22.891 1 55.62 292 ALA A N 1
ATOM 2319 C CA . ALA A 1 292 ? -26.406 -31.047 -23.281 1 55.62 292 ALA A CA 1
ATOM 2320 C C . ALA A 1 292 ? -27.266 -31.422 -22.078 1 55.62 292 ALA A C 1
ATOM 2322 O O . ALA A 1 292 ? -28.469 -31.594 -22.203 1 55.62 292 ALA A O 1
ATOM 2323 N N . GLY A 1 293 ? -26.734 -31.75 -20.938 1 53.38 293 GLY A N 1
ATOM 2324 C CA . GLY A 1 293 ? -27.547 -32.438 -19.953 1 53.38 293 GLY A CA 1
ATOM 2325 C C . GLY A 1 293 ? -28.234 -31.484 -18.969 1 53.38 293 GLY A C 1
ATOM 2326 O O . GLY A 1 293 ? -29.094 -31.891 -18.203 1 53.38 293 GLY A O 1
ATOM 2327 N N . HIS A 1 294 ? -27.75 -30.328 -18.812 1 60.78 294 HIS A N 1
ATOM 2328 C CA . HIS A 1 294 ? -28.375 -29.438 -17.844 1 60.78 294 HIS A CA 1
ATOM 2329 C C . HIS A 1 294 ? -28.938 -28.188 -18.516 1 60.78 294 HIS A C 1
ATOM 2331 O O . HIS A 1 294 ? -28.562 -27.875 -19.656 1 60.78 294 HIS A O 1
ATOM 2337 N N . ARG A 1 295 ? -30.031 -27.656 -18 1 70.69 295 ARG A N 1
ATOM 2338 C CA . ARG A 1 295 ? -30.578 -26.375 -18.453 1 70.69 295 ARG A CA 1
ATOM 2339 C C . ARG A 1 295 ? -29.469 -25.375 -18.719 1 70.69 295 ARG A C 1
ATOM 2341 O O . ARG A 1 295 ? -28.594 -25.156 -17.891 1 70.69 295 ARG A O 1
ATOM 2348 N N . PRO A 1 296 ? -29.391 -24.984 -19.938 1 83.56 296 PRO A N 1
ATOM 2349 C CA . PRO A 1 296 ? -28.359 -24 -20.281 1 83.56 296 PRO A CA 1
ATOM 2350 C C . PRO A 1 296 ? -28.391 -22.781 -19.359 1 83.56 296 PRO A C 1
ATOM 2352 O O . PRO A 1 296 ? -29.453 -22.328 -18.938 1 83.56 296 PRO A O 1
ATOM 2355 N N . SER A 1 297 ? -27.234 -22.453 -18.797 1 88.69 297 SER A N 1
ATOM 2356 C CA . SER A 1 297 ? -27.109 -21.25 -17.953 1 88.69 297 SER A CA 1
ATOM 2357 C C . SER A 1 297 ? -26.672 -20.047 -18.781 1 88.69 297 SER A C 1
ATOM 2359 O O . SER A 1 297 ? -25.828 -20.172 -19.672 1 88.69 297 SER A O 1
ATOM 2361 N N . ARG A 1 298 ? -27.219 -18.938 -18.453 1 93.38 298 ARG A N 1
ATOM 2362 C CA . ARG A 1 298 ? -26.859 -17.688 -19.109 1 93.38 298 ARG A CA 1
ATOM 2363 C C . ARG A 1 298 ? -25.422 -17.281 -18.781 1 93.38 298 ARG A C 1
ATOM 2365 O O . ARG A 1 298 ? -24.984 -17.422 -17.625 1 93.38 298 ARG A O 1
ATOM 2372 N N . LEU A 1 299 ? -24.75 -16.766 -19.797 1 96 299 LEU A N 1
ATOM 2373 C CA . LEU A 1 299 ? -23.391 -16.25 -19.594 1 96 299 LEU A CA 1
ATOM 2374 C C . LEU A 1 299 ? -23.406 -14.742 -19.391 1 96 299 LEU A C 1
ATOM 2376 O O . LEU A 1 299 ? -24.234 -14.031 -19.984 1 96 299 LEU A O 1
ATOM 2380 N N . TYR A 1 300 ? -22.516 -14.32 -18.531 1 96.06 300 TYR A N 1
ATOM 2381 C CA . TYR A 1 300 ? -22.344 -12.914 -18.172 1 96.06 300 TYR A CA 1
ATOM 2382 C C . TYR A 1 300 ? -20.938 -12.43 -18.516 1 96.06 300 TYR A C 1
ATOM 2384 O O . TYR A 1 300 ? -20.047 -13.234 -18.781 1 96.06 300 TYR A O 1
ATOM 2392 N N . ARG A 1 301 ? -20.781 -11.164 -18.641 1 92.62 301 ARG A N 1
ATOM 2393 C CA . ARG A 1 301 ? -19.484 -10.523 -18.781 1 92.62 301 ARG A CA 1
ATOM 2394 C C . ARG A 1 301 ? -19.328 -9.359 -17.812 1 92.62 301 ARG A C 1
ATOM 2396 O O . ARG A 1 301 ? -20.328 -8.867 -17.266 1 92.62 301 ARG A O 1
ATOM 2403 N N . ARG A 1 302 ? -18.078 -8.953 -17.578 1 90.38 302 ARG A N 1
ATOM 2404 C CA . ARG A 1 302 ? -17.828 -7.781 -16.734 1 90.38 302 ARG A CA 1
ATOM 2405 C C . ARG A 1 302 ? -18.484 -6.535 -17.328 1 90.38 302 ARG A C 1
ATOM 2407 O O . ARG A 1 302 ? -18.406 -6.297 -18.531 1 90.38 302 ARG A O 1
ATOM 2414 N N . ARG A 1 303 ? -19.125 -5.824 -16.406 1 87.69 303 ARG A N 1
ATOM 2415 C CA . ARG A 1 303 ? -19.719 -4.559 -16.844 1 87.69 303 ARG A CA 1
ATOM 2416 C C . ARG A 1 303 ? -18.656 -3.453 -16.875 1 87.69 303 ARG A C 1
ATOM 2418 O O . ARG A 1 303 ? -18.094 -3.107 -15.836 1 87.69 303 ARG A O 1
ATOM 2425 N N . LEU A 1 304 ? -18.094 -3.098 -18.016 1 75.81 304 LEU A N 1
ATOM 2426 C CA . LEU A 1 304 ? -17.109 -2.039 -18.125 1 75.81 304 LEU A CA 1
ATOM 2427 C C . LEU A 1 304 ? -17.766 -0.674 -18.266 1 75.81 304 LEU A C 1
ATOM 2429 O O . LEU A 1 304 ? -17.125 0.357 -18.047 1 75.81 304 LEU A O 1
ATOM 2433 N N . GLU A 1 305 ? -19.094 -0.65 -18.734 1 62.12 305 GLU A N 1
ATOM 2434 C CA . GLU A 1 305 ? -19.75 0.612 -19.078 1 62.12 305 GLU A CA 1
ATOM 2435 C C . GLU A 1 305 ? -20.391 1.249 -17.844 1 62.12 305 GLU A C 1
ATOM 2437 O O . GLU A 1 305 ? -20.875 0.546 -16.969 1 62.12 305 GLU A O 1
ATOM 2442 N N . GLU A 1 306 ? -19.75 2.344 -17.188 1 50.41 306 GLU A N 1
ATOM 2443 C CA . GLU A 1 306 ? -20.656 3.123 -16.344 1 50.41 306 GLU A CA 1
ATOM 2444 C C . GLU A 1 306 ? -21.984 3.369 -17.047 1 50.41 306 GLU A C 1
ATOM 2446 O O . GLU A 1 306 ? -22.031 3.486 -18.266 1 50.41 306 GLU A O 1
ATOM 2451 N N . MET B 1 1 ? 34 -34.594 31.969 1 22.19 1 MET B N 1
ATOM 2452 C CA . MET B 1 1 ? 34.094 -34.812 30.516 1 22.19 1 MET B CA 1
ATOM 2453 C C . MET B 1 1 ? 32.75 -34.594 29.844 1 22.19 1 MET B C 1
ATOM 2455 O O . MET B 1 1 ? 31.891 -35.469 29.828 1 22.19 1 MET B O 1
ATOM 2459 N N . ALA B 1 2 ? 32.219 -33.375 30.016 1 29.42 2 ALA B N 1
ATOM 2460 C CA . ALA B 1 2 ? 30.844 -32.969 29.719 1 29.42 2 ALA B CA 1
ATOM 2461 C C . ALA B 1 2 ? 30.516 -33.219 28.25 1 29.42 2 ALA B C 1
ATOM 2463 O O . ALA B 1 2 ? 31.25 -32.812 27.359 1 29.42 2 ALA B O 1
ATOM 2464 N N . ASN B 1 3 ? 29.938 -34.406 27.891 1 25.34 3 ASN B N 1
ATOM 2465 C CA . ASN B 1 3 ? 29.531 -34.938 26.594 1 25.34 3 ASN B CA 1
ATOM 2466 C C . ASN B 1 3 ? 28.688 -33.938 25.812 1 25.34 3 ASN B C 1
ATOM 2468 O O . ASN B 1 3 ? 27.609 -33.562 26.25 1 25.34 3 ASN B O 1
ATOM 2472 N N . ASN B 1 4 ? 29.328 -32.969 25.156 1 30.44 4 ASN B N 1
ATOM 2473 C CA . ASN B 1 4 ? 28.656 -31.984 24.312 1 30.44 4 ASN B CA 1
ATOM 2474 C C . ASN B 1 4 ? 27.719 -32.656 23.312 1 30.44 4 ASN B C 1
ATOM 2476 O O . ASN B 1 4 ? 28.125 -33.562 22.594 1 30.44 4 ASN B O 1
ATOM 2480 N N . PRO B 1 5 ? 26.406 -32.625 23.516 1 34.59 5 PRO B N 1
ATOM 2481 C CA . PRO B 1 5 ? 25.547 -33.438 22.641 1 34.59 5 PRO B CA 1
ATOM 2482 C C . PRO B 1 5 ? 25.891 -33.281 21.156 1 34.59 5 PRO B C 1
ATOM 2484 O O . PRO B 1 5 ? 26.484 -32.281 20.766 1 34.59 5 PRO B O 1
ATOM 2487 N N . PRO B 1 6 ? 26.047 -34.438 20.297 1 29.67 6 PRO B N 1
ATOM 2488 C CA . PRO B 1 6 ? 26.391 -34.344 18.891 1 29.67 6 PRO B CA 1
ATOM 2489 C C . PRO B 1 6 ? 25.609 -33.25 18.156 1 29.67 6 PRO B C 1
ATOM 2491 O O . PRO B 1 6 ? 24.453 -32.969 18.484 1 29.67 6 PRO B O 1
ATOM 2494 N N . LYS B 1 7 ? 26.297 -32.219 17.688 1 35.16 7 LYS B N 1
ATOM 2495 C CA . LYS B 1 7 ? 25.797 -31.172 16.812 1 35.16 7 LYS B CA 1
ATOM 2496 C C . LYS B 1 7 ? 24.828 -31.734 15.773 1 35.16 7 LYS B C 1
ATOM 2498 O O . LYS B 1 7 ? 25.109 -32.75 15.117 1 35.16 7 LYS B O 1
ATOM 2503 N N . GLU B 1 8 ? 23.547 -31.656 15.867 1 33.81 8 GLU B N 1
ATOM 2504 C CA . GLU B 1 8 ? 22.422 -32.156 15.078 1 33.81 8 GLU B CA 1
ATOM 2505 C C . GLU B 1 8 ? 22.781 -32.25 13.602 1 33.81 8 GLU B C 1
ATOM 2507 O O . GLU B 1 8 ? 23.672 -31.531 13.133 1 33.81 8 GLU B O 1
ATOM 2512 N N . ALA B 1 9 ? 22.422 -33.25 12.727 1 36.16 9 ALA B N 1
ATOM 2513 C CA . ALA B 1 9 ? 22.641 -33.625 11.328 1 36.16 9 ALA B CA 1
ATOM 2514 C C . ALA B 1 9 ? 22.688 -32.375 10.438 1 36.16 9 ALA B C 1
ATOM 2516 O O . ALA B 1 9 ? 21.75 -31.578 10.422 1 36.16 9 ALA B O 1
ATOM 2517 N N . GLY B 1 10 ? 23.766 -31.75 10.031 1 38.69 10 GLY B N 1
ATOM 2518 C CA . GLY B 1 10 ? 24.312 -30.625 9.297 1 38.69 10 GLY B CA 1
ATOM 2519 C C . GLY B 1 10 ? 23.609 -30.375 7.977 1 38.69 10 GLY B C 1
ATOM 2520 O O . GLY B 1 10 ? 23.328 -31.297 7.23 1 38.69 10 GLY B O 1
ATOM 2521 N N . GLU B 1 11 ? 22.562 -29.453 7.855 1 45.25 11 GLU B N 1
ATOM 2522 C CA . GLU B 1 11 ? 22.016 -29.016 6.574 1 45.25 11 GLU B CA 1
ATOM 2523 C C . GLU B 1 11 ? 23.016 -29.219 5.445 1 45.25 11 GLU B C 1
ATOM 2525 O O . GLU B 1 11 ? 24.125 -28.672 5.496 1 45.25 11 GLU B O 1
ATOM 2530 N N . LEU B 1 12 ? 23.25 -30.406 4.895 1 50.31 12 LEU B N 1
ATOM 2531 C CA . LEU B 1 12 ? 24.062 -30.688 3.717 1 50.31 12 LEU B CA 1
ATOM 2532 C C . LEU B 1 12 ? 24.219 -29.453 2.846 1 50.31 12 LEU B C 1
ATOM 2534 O O . LEU B 1 12 ? 23.219 -28.781 2.529 1 50.31 12 LEU B O 1
ATOM 2538 N N . ASP B 1 13 ? 25.297 -28.719 2.879 1 66.12 13 ASP B N 1
ATOM 2539 C CA . ASP B 1 13 ? 25.734 -27.547 2.123 1 66.12 13 ASP B CA 1
ATOM 2540 C C . ASP B 1 13 ? 25.391 -27.703 0.641 1 66.12 13 ASP B C 1
ATOM 2542 O O . ASP B 1 13 ? 26.109 -28.375 -0.101 1 66.12 13 ASP B O 1
ATOM 2546 N N . VAL B 1 14 ? 24.141 -27.594 0.22 1 79.31 14 VAL B N 1
ATOM 2547 C CA . VAL B 1 14 ? 23.75 -27.625 -1.188 1 79.31 14 VAL B CA 1
ATOM 2548 C C . VAL B 1 14 ? 24.594 -26.625 -1.97 1 79.31 14 VAL B C 1
ATOM 2550 O O . VAL B 1 14 ? 24.75 -25.469 -1.563 1 79.31 14 VAL B O 1
ATOM 2553 N N . LEU B 1 15 ? 25.281 -27.188 -2.99 1 87.25 15 LEU B N 1
ATOM 2554 C CA . LEU B 1 15 ? 26.141 -26.344 -3.826 1 87.25 15 LEU B CA 1
ATOM 2555 C C . LEU B 1 15 ? 25.344 -25.75 -4.988 1 87.25 15 LEU B C 1
ATOM 2557 O O . LEU B 1 15 ? 24.5 -26.422 -5.57 1 87.25 15 LEU B O 1
ATOM 2561 N N . ASP B 1 16 ? 25.625 -24.516 -5.238 1 87.88 16 ASP B N 1
ATOM 2562 C CA . ASP B 1 16 ? 24.984 -23.906 -6.402 1 87.88 16 ASP B CA 1
ATOM 2563 C C . ASP B 1 16 ? 25.75 -24.234 -7.68 1 87.88 16 ASP B C 1
ATOM 2565 O O . ASP B 1 16 ? 26.625 -25.109 -7.684 1 87.88 16 ASP B O 1
ATOM 2569 N N . ARG B 1 17 ? 25.312 -23.656 -8.773 1 84.56 17 ARG B N 1
ATOM 2570 C CA . ARG B 1 17 ? 25.875 -23.953 -10.086 1 84.56 17 ARG B CA 1
ATOM 2571 C C . ARG B 1 17 ? 27.375 -23.641 -10.125 1 84.56 17 ARG B C 1
ATOM 2573 O O . ARG B 1 17 ? 28.109 -24.219 -10.922 1 84.56 17 ARG B O 1
ATOM 2580 N N . ASP B 1 18 ? 27.859 -22.75 -9.273 1 86.88 18 ASP B N 1
ATOM 2581 C CA . ASP B 1 18 ? 29.266 -22.344 -9.234 1 86.88 18 ASP B CA 1
ATOM 2582 C C . ASP B 1 18 ? 30.031 -23.125 -8.18 1 86.88 18 ASP B C 1
ATOM 2584 O O . ASP B 1 18 ? 31.188 -22.812 -7.898 1 86.88 18 ASP B O 1
ATOM 2588 N N . GLY B 1 19 ? 29.359 -24.031 -7.551 1 87.94 19 GLY B N 1
ATOM 2589 C CA . GLY B 1 19 ? 29.984 -24.906 -6.57 1 87.94 19 GLY B CA 1
ATOM 2590 C C . GLY B 1 19 ? 30.109 -24.266 -5.199 1 87.94 19 GLY B C 1
ATOM 2591 O O . GLY B 1 19 ? 30.906 -24.703 -4.371 1 87.94 19 GLY B O 1
ATOM 2592 N N . LEU B 1 20 ? 29.391 -23.234 -5.02 1 88.69 20 LEU B N 1
ATOM 2593 C CA . LEU B 1 20 ? 29.484 -22.516 -3.746 1 88.69 20 LEU B CA 1
ATOM 2594 C C . LEU B 1 20 ? 28.375 -22.953 -2.799 1 88.69 20 LEU B C 1
ATOM 2596 O O . LEU B 1 20 ? 27.234 -23.156 -3.227 1 88.69 20 LEU B O 1
ATOM 2600 N N . THR B 1 21 ? 28.766 -23.125 -1.564 1 89.81 21 THR B N 1
ATOM 2601 C CA . THR B 1 21 ? 27.75 -23.219 -0.528 1 89.81 21 THR B CA 1
ATOM 2602 C C . THR B 1 21 ? 27.047 -21.891 -0.317 1 89.81 21 THR B C 1
ATOM 2604 O O . THR B 1 21 ? 27.5 -20.859 -0.823 1 89.81 21 THR B O 1
ATOM 2607 N N . GLU B 1 22 ? 25.969 -21.953 0.352 1 89.88 22 GLU B N 1
ATOM 2608 C CA . GLU B 1 22 ? 25.281 -20.688 0.637 1 89.88 22 GLU B CA 1
ATOM 2609 C C . GLU B 1 22 ? 26.188 -19.734 1.4 1 89.88 22 GLU B C 1
ATOM 2611 O O . GLU B 1 22 ? 26.219 -18.531 1.104 1 89.88 22 GLU B O 1
ATOM 2616 N N . ARG B 1 23 ? 26.844 -20.25 2.434 1 88.88 23 ARG B N 1
ATOM 2617 C CA . ARG B 1 23 ? 27.766 -19.438 3.225 1 88.88 23 ARG B CA 1
ATOM 2618 C C . ARG B 1 23 ? 28.828 -18.797 2.344 1 88.88 23 ARG B C 1
ATOM 2620 O O . ARG B 1 23 ? 29.109 -17.609 2.465 1 88.88 23 ARG B O 1
ATOM 2627 N N . GLU B 1 24 ? 29.406 -19.625 1.475 1 87 24 GLU B N 1
ATOM 2628 C CA . GLU B 1 24 ? 30.438 -19.141 0.57 1 8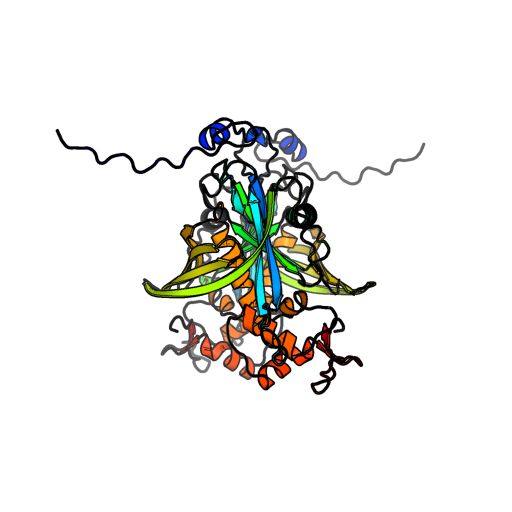7 24 GLU B CA 1
ATOM 2629 C C . GLU B 1 24 ? 29.875 -18.078 -0.377 1 87 24 GLU B C 1
ATOM 2631 O O . GLU B 1 24 ? 30.531 -17.062 -0.641 1 87 24 GLU B O 1
ATOM 2636 N N . PHE B 1 25 ? 28.797 -18.375 -0.879 1 88.94 25 PHE B N 1
ATOM 2637 C CA . PHE B 1 25 ? 28.125 -17.406 -1.754 1 88.94 25 PHE B CA 1
ATOM 2638 C C . PHE B 1 25 ? 27.953 -16.062 -1.049 1 88.94 25 PHE B C 1
ATOM 2640 O O . PHE B 1 25 ? 28.281 -15.023 -1.601 1 88.94 25 PHE B O 1
ATOM 2647 N N . LEU B 1 26 ? 27.469 -16.047 0.188 1 86.56 26 LEU B N 1
ATOM 2648 C CA . LEU B 1 26 ? 27.172 -14.836 0.937 1 86.56 26 LEU B CA 1
ATOM 2649 C C . LEU B 1 26 ? 28.438 -14.07 1.264 1 86.56 26 LEU B C 1
ATOM 2651 O O . LEU B 1 26 ? 28.438 -12.844 1.3 1 86.56 26 LEU B O 1
ATOM 2655 N N . GLU B 1 27 ? 29.469 -14.781 1.496 1 85.94 27 GLU B N 1
ATOM 2656 C CA . GLU B 1 27 ? 30.75 -14.156 1.781 1 85.94 27 GLU B CA 1
ATOM 2657 C C . GLU B 1 27 ? 31.281 -13.414 0.558 1 85.94 27 GLU B C 1
ATOM 2659 O O . GLU B 1 27 ? 31.969 -12.398 0.689 1 85.94 27 GLU B O 1
ATOM 2664 N N . ARG B 1 28 ? 30.922 -13.93 -0.581 1 83.69 28 ARG B N 1
ATOM 2665 C CA . ARG B 1 28 ? 31.453 -13.375 -1.821 1 83.69 28 ARG B CA 1
ATOM 2666 C C . ARG B 1 28 ? 30.516 -12.312 -2.395 1 83.69 28 ARG B C 1
ATOM 2668 O O . ARG B 1 28 ? 30.891 -11.562 -3.295 1 83.69 28 ARG B O 1
ATOM 2675 N N . TYR B 1 29 ? 29.391 -12.336 -1.869 1 80.31 29 TYR B N 1
ATOM 2676 C CA . TYR B 1 29 ? 28.406 -11.391 -2.391 1 80.31 29 TYR B CA 1
ATOM 2677 C C . TYR B 1 29 ? 28.812 -9.953 -2.088 1 80.31 29 TYR B C 1
ATOM 2679 O O . TYR B 1 29 ? 29.016 -9.594 -0.926 1 80.31 29 TYR B O 1
ATOM 2687 N N . ARG B 1 30 ? 28.953 -9.086 -3.164 1 82.25 30 ARG B N 1
ATOM 2688 C CA . ARG B 1 30 ? 29.328 -7.688 -3.023 1 82.25 30 ARG B CA 1
ATOM 2689 C C . ARG B 1 30 ? 28.188 -6.762 -3.422 1 82.25 30 ARG B C 1
ATOM 2691 O O . ARG B 1 30 ? 27.984 -6.504 -4.609 1 82.25 30 ARG B O 1
ATOM 2698 N N . VAL B 1 31 ? 27.625 -6.168 -2.41 1 80.56 31 VAL B N 1
ATOM 2699 C CA . VAL B 1 31 ? 26.453 -5.324 -2.631 1 80.56 31 VAL B CA 1
ATOM 2700 C C . VAL B 1 31 ? 26.828 -4.117 -3.48 1 80.56 31 VAL B C 1
ATOM 2702 O O . VAL B 1 31 ? 26.016 -3.611 -4.258 1 80.56 31 VAL B O 1
ATOM 2705 N N . GLY B 1 32 ? 28.016 -3.658 -3.398 1 81.25 32 GLY B N 1
ATOM 2706 C CA . GLY B 1 32 ? 28.5 -2.486 -4.105 1 81.25 32 GLY B CA 1
ATOM 2707 C C . GLY B 1 32 ? 28.531 -2.67 -5.613 1 81.25 32 GLY B C 1
ATOM 2708 O O . GLY B 1 32 ? 28.641 -1.695 -6.359 1 81.25 32 GLY B O 1
ATOM 2709 N N . ASP B 1 33 ? 28.344 -3.914 -6.066 1 82 33 ASP B N 1
ATOM 2710 C CA . ASP B 1 33 ? 28.359 -4.211 -7.496 1 82 33 ASP B CA 1
ATOM 2711 C C . ASP B 1 33 ? 27.031 -3.844 -8.156 1 82 33 ASP B C 1
ATOM 2713 O O . ASP B 1 33 ? 26.938 -3.832 -9.383 1 82 33 ASP B O 1
ATOM 2717 N N . TYR B 1 34 ? 26.125 -3.49 -7.387 1 85.75 34 TYR B N 1
ATOM 2718 C CA . TYR B 1 34 ? 24.781 -3.213 -7.902 1 85.75 34 TYR B CA 1
ATOM 2719 C C . TYR B 1 34 ? 24.359 -1.791 -7.562 1 85.75 34 TYR B C 1
ATOM 2721 O O . TYR B 1 34 ? 24.562 -1.324 -6.441 1 85.75 34 TYR B O 1
ATOM 2729 N N . GLU B 1 35 ? 23.781 -1.145 -8.586 1 90.62 35 GLU B N 1
ATOM 2730 C CA . GLU B 1 35 ? 23.188 0.154 -8.281 1 90.62 35 GLU B CA 1
ATOM 2731 C C . GLU B 1 35 ? 21.953 0.005 -7.387 1 90.62 35 GLU B C 1
ATOM 2733 O O . GLU B 1 35 ? 21.156 -0.906 -7.574 1 90.62 35 GLU B O 1
ATOM 2738 N N . ARG B 1 36 ? 21.859 0.851 -6.43 1 93.94 36 ARG B N 1
ATOM 2739 C CA . ARG B 1 36 ? 20.797 0.766 -5.441 1 93.94 36 ARG B CA 1
ATOM 2740 C C . ARG B 1 36 ? 20.141 2.129 -5.219 1 93.94 36 ARG B C 1
ATOM 2742 O O . ARG B 1 36 ? 20.828 3.154 -5.219 1 93.94 36 ARG B O 1
ATOM 2749 N N . PRO B 1 37 ? 18.859 2.148 -5.004 1 96.19 37 PRO B N 1
ATOM 2750 C CA . PRO B 1 37 ? 18.188 3.416 -4.699 1 96.19 37 PRO B CA 1
ATOM 2751 C C . PRO B 1 37 ? 18.312 3.812 -3.23 1 96.19 37 PRO B C 1
ATOM 2753 O O . PRO B 1 37 ? 18.672 2.977 -2.389 1 96.19 37 PRO B O 1
ATOM 2756 N N . SER B 1 38 ? 18.172 5.125 -3.014 1 96.56 38 SER B N 1
ATOM 2757 C CA . SER B 1 38 ? 17.812 5.539 -1.662 1 96.56 38 SER B CA 1
ATOM 2758 C C . SER B 1 38 ? 16.312 5.418 -1.435 1 96.56 38 SER B C 1
ATOM 2760 O O . SER B 1 38 ? 15.523 5.523 -2.377 1 96.56 38 SER B O 1
ATOM 2762 N N . VAL B 1 39 ? 15.914 5.117 -0.195 1 98.06 39 VAL B N 1
ATOM 2763 C CA . VAL B 1 39 ? 14.492 5.023 0.136 1 98.06 39 VAL B CA 1
ATOM 2764 C C . VAL B 1 39 ? 14.156 6.008 1.254 1 98.06 39 VAL B C 1
ATOM 2766 O O . VAL B 1 39 ? 14.789 5.992 2.312 1 98.06 39 VAL B O 1
ATOM 2769 N N . ALA B 1 40 ? 13.195 6.859 0.962 1 98.06 40 ALA B N 1
ATOM 2770 C CA . ALA B 1 40 ? 12.68 7.797 1.955 1 98.06 40 ALA B CA 1
ATOM 2771 C C . ALA B 1 40 ? 11.32 7.348 2.479 1 98.06 40 ALA B C 1
ATOM 2773 O O . ALA B 1 40 ? 10.594 6.613 1.797 1 98.06 40 ALA B O 1
ATOM 2774 N N . ALA B 1 41 ? 11 7.648 3.68 1 98.12 41 ALA B N 1
ATOM 2775 C CA . ALA B 1 41 ? 9.648 7.605 4.223 1 98.12 41 ALA B CA 1
ATOM 2776 C C . ALA B 1 41 ? 9.047 9.008 4.312 1 98.12 41 ALA B C 1
ATOM 2778 O O . ALA B 1 41 ? 9.555 9.859 5.043 1 98.12 41 ALA B O 1
ATOM 2779 N N . ASP B 1 42 ? 8.047 9.258 3.512 1 97.69 42 ASP B N 1
ATOM 2780 C CA . ASP B 1 42 ? 7.332 10.531 3.525 1 97.69 42 ASP B CA 1
ATOM 2781 C C . ASP B 1 42 ? 5.918 10.367 4.082 1 97.69 42 ASP B C 1
ATOM 2783 O O . ASP B 1 42 ? 5.242 9.375 3.787 1 97.69 42 ASP B O 1
ATOM 2787 N N . MET B 1 43 ? 5.477 11.328 4.848 1 96.19 43 MET B N 1
ATOM 2788 C CA . MET B 1 43 ? 4.207 11.148 5.543 1 96.19 43 MET B CA 1
ATOM 2789 C C . MET B 1 43 ? 3.25 12.297 5.238 1 96.19 43 MET B C 1
ATOM 2791 O O . MET B 1 43 ? 3.643 13.469 5.285 1 96.19 43 MET B O 1
ATOM 2795 N N . VAL B 1 44 ? 2.082 11.914 4.91 1 97.94 44 VAL B N 1
ATOM 2796 C CA . VAL B 1 44 ? 0.98 12.867 4.898 1 97.94 44 VAL B CA 1
ATOM 2797 C C . VAL B 1 44 ? 0.274 12.867 6.254 1 97.94 44 VAL B C 1
ATOM 2799 O O . VAL B 1 44 ? -0.464 11.93 6.57 1 97.94 44 VAL B O 1
ATOM 2802 N N . ILE B 1 45 ? 0.526 13.859 7.016 1 95 45 ILE B N 1
ATOM 2803 C CA . ILE B 1 45 ? -0.107 13.984 8.328 1 95 45 ILE B CA 1
ATOM 2804 C C . ILE B 1 45 ? -1.365 14.844 8.211 1 95 45 ILE B C 1
ATOM 2806 O O . ILE B 1 45 ? -1.291 16.016 7.859 1 95 45 ILE B O 1
ATOM 2810 N N . VAL B 1 46 ? -2.477 14.242 8.555 1 95.88 46 VAL B N 1
ATOM 2811 C CA . VAL B 1 46 ? -3.779 14.859 8.328 1 95.88 46 VAL B CA 1
ATOM 2812 C C . VAL B 1 46 ? -4.461 15.133 9.672 1 95.88 46 VAL B C 1
ATOM 2814 O O . VAL B 1 46 ? -4.387 14.305 10.586 1 95.88 46 VAL B O 1
ATOM 2817 N N . THR B 1 47 ? -5.105 16.25 9.75 1 93.81 47 THR B N 1
ATOM 2818 C CA . THR B 1 47 ? -5.98 16.578 10.867 1 93.81 47 THR B CA 1
ATOM 2819 C C . THR B 1 47 ? -7.215 17.344 10.391 1 93.81 47 THR B C 1
ATOM 2821 O O . THR B 1 47 ? -7.309 17.703 9.219 1 93.81 47 THR B O 1
ATOM 2824 N N . VAL B 1 48 ? -8.18 17.391 11.242 1 93.19 48 VAL B N 1
ATOM 2825 C CA . VAL B 1 48 ? -9.367 18.219 11.008 1 93.19 48 VAL B CA 1
ATOM 2826 C C . VAL B 1 48 ? -9.547 19.203 12.156 1 93.19 48 VAL B C 1
ATOM 2828 O O . VAL B 1 48 ? -9.492 18.828 13.328 1 93.19 48 VAL B O 1
ATOM 2831 N N . THR B 1 49 ? -9.68 20.453 11.742 1 89.06 49 THR B N 1
ATOM 2832 C CA . THR B 1 49 ? -9.844 21.5 12.742 1 89.06 49 THR B CA 1
ATOM 2833 C C . THR B 1 49 ? -11.078 22.344 12.445 1 89.06 49 THR B C 1
ATOM 2835 O O . THR B 1 49 ? -11.648 22.25 11.359 1 89.06 49 THR B O 1
ATOM 2838 N N . ASP B 1 50 ? -11.445 23.094 13.477 1 85.31 50 ASP B N 1
ATOM 2839 C CA . ASP B 1 50 ? -12.547 24.047 13.305 1 85.31 50 ASP B CA 1
ATOM 2840 C C . ASP B 1 50 ? -12.094 25.281 12.547 1 85.31 50 ASP B C 1
ATOM 2842 O O . ASP B 1 50 ? -10.953 25.734 12.719 1 85.31 50 ASP B O 1
ATOM 2846 N N . THR B 1 51 ? -13.07 25.734 11.688 1 78.56 51 THR B N 1
ATOM 2847 C CA . THR B 1 51 ? -12.797 27.016 11.055 1 78.56 51 THR B CA 1
ATOM 2848 C C . THR B 1 51 ? -12.914 28.156 12.07 1 78.56 51 THR B C 1
ATOM 2850 O O . THR B 1 51 ? -13.547 28 13.117 1 78.56 51 THR B O 1
ATOM 2853 N N . GLU B 1 52 ? -12.156 29.219 12.016 1 60.81 52 GLU B N 1
ATOM 2854 C CA . GLU B 1 52 ? -12.312 30.375 12.891 1 60.81 52 GLU B CA 1
ATOM 2855 C C . GLU B 1 52 ? -13.727 30.953 12.805 1 60.81 52 GLU B C 1
ATOM 2857 O O . GLU B 1 52 ? -14.234 31.188 11.703 1 60.81 52 GLU B O 1
ATOM 2862 N N . ALA B 1 53 ? -14.648 30.484 13.625 1 54.34 53 ALA B N 1
ATOM 2863 C CA . ALA B 1 53 ? -16.078 30.828 13.625 1 54.34 53 ALA B CA 1
ATOM 2864 C C . ALA B 1 53 ? -16.281 32.312 13.891 1 54.34 53 ALA B C 1
ATOM 2866 O O . ALA B 1 53 ? -15.703 32.875 14.828 1 54.34 53 ALA B O 1
ATOM 2867 N N . ASP B 1 54 ? -16.688 32.969 12.914 1 50.44 54 ASP B N 1
ATOM 2868 C CA . ASP B 1 54 ? -17.188 34.312 13.188 1 50.44 54 ASP B CA 1
ATOM 2869 C C . ASP B 1 54 ? -18.375 34.281 14.141 1 50.44 54 ASP B C 1
ATOM 2871 O O . ASP B 1 54 ? -18.641 35.25 14.867 1 50.44 54 ASP B O 1
ATOM 2875 N N . SER B 1 55 ? -19.328 33.312 13.898 1 46.88 55 SER B N 1
ATOM 2876 C CA . SER B 1 55 ? -20.578 33.5 14.617 1 46.88 55 SER B CA 1
ATOM 2877 C C . SER B 1 55 ? -20.766 32.469 15.703 1 46.88 55 SER B C 1
ATOM 2879 O O . SER B 1 55 ? -20.422 31.297 15.508 1 46.88 55 SER B O 1
ATOM 2881 N N . TYR B 1 56 ? -20.984 32.812 17 1 49.25 56 TYR B N 1
ATOM 2882 C CA . TYR B 1 56 ? -21.203 32.094 18.25 1 49.25 56 TYR B CA 1
ATOM 2883 C C . TYR B 1 56 ? -22.25 31.016 18.094 1 49.25 56 TYR B C 1
ATOM 2885 O O . TYR B 1 56 ? -22.359 30.109 18.922 1 49.25 56 TYR B O 1
ATOM 2893 N N . ARG B 1 57 ? -23.234 31.078 17.188 1 48.78 57 ARG B N 1
ATOM 2894 C CA . ARG B 1 57 ? -24.469 30.281 17.219 1 48.78 57 ARG B CA 1
ATOM 2895 C C . ARG B 1 57 ? -24.312 29.016 16.391 1 48.78 57 ARG B C 1
ATOM 2897 O O . ARG B 1 57 ? -25.156 28.109 16.484 1 48.78 57 ARG B O 1
ATOM 2904 N N . LYS B 1 58 ? -23.297 28.859 15.508 1 54.97 58 LYS B N 1
ATOM 2905 C CA . LYS B 1 58 ? -23.281 27.703 14.609 1 54.97 58 LYS B CA 1
ATOM 2906 C C . LYS B 1 58 ? -21.984 26.891 14.773 1 54.97 58 LYS B C 1
ATOM 2908 O O . LYS B 1 58 ? -20.938 27.453 15.109 1 54.97 58 LYS B O 1
ATOM 2913 N N . LEU B 1 59 ? -22.172 25.562 15.023 1 61.5 59 LEU B N 1
ATOM 2914 C CA . LEU B 1 59 ? -20.984 24.719 14.977 1 61.5 59 LEU B CA 1
ATOM 2915 C C . LEU B 1 59 ? -20.062 25.141 13.844 1 61.5 59 LEU B C 1
ATOM 2917 O O . LEU B 1 59 ? -20.484 25.281 12.703 1 61.5 59 LEU B O 1
ATOM 2921 N N . PRO B 1 60 ? -18.891 25.531 14.305 1 70.12 60 PRO B N 1
ATOM 2922 C CA . PRO B 1 60 ? -17.953 25.969 13.266 1 70.12 60 PRO B CA 1
ATOM 2923 C C . PRO B 1 60 ? -17.734 24.906 12.188 1 70.12 60 PRO B C 1
ATOM 2925 O O . PRO B 1 60 ? -17.797 23.703 12.484 1 70.12 60 PRO B O 1
ATOM 2928 N N . ASP B 1 61 ? -17.562 25.297 10.992 1 83.25 61 ASP B N 1
ATOM 2929 C CA . ASP B 1 61 ? -17.203 24.406 9.898 1 83.25 61 ASP B CA 1
ATOM 2930 C C . ASP B 1 61 ? -15.844 23.75 10.148 1 83.25 61 ASP B C 1
ATOM 2932 O O . ASP B 1 61 ? -15.047 24.266 10.938 1 83.25 61 ASP B O 1
ATOM 2936 N N . LYS B 1 62 ? -15.734 22.594 9.703 1 90.75 62 LYS B N 1
ATOM 2937 C CA . LYS B 1 62 ? -14.461 21.875 9.844 1 90.75 62 LYS B CA 1
ATOM 2938 C C . LYS B 1 62 ? -13.648 21.953 8.555 1 90.75 62 LYS B C 1
ATOM 2940 O O . LYS B 1 62 ? -14.203 22.125 7.465 1 90.75 62 LYS B O 1
ATOM 2945 N N . GLU B 1 63 ? -12.344 21.906 8.797 1 92.94 63 GLU B N 1
ATOM 2946 C CA . GLU B 1 63 ? -11.414 21.938 7.668 1 92.94 63 GLU B CA 1
ATOM 2947 C C . GLU B 1 63 ? -10.414 20.797 7.754 1 92.94 63 GLU B C 1
ATOM 2949 O O . GLU B 1 63 ? -9.938 20.453 8.844 1 92.94 63 GLU B O 1
ATOM 2954 N N . LEU B 1 64 ? -10.164 20.234 6.57 1 95.56 64 LEU B N 1
ATOM 2955 C CA . LEU B 1 64 ? -9.094 19.25 6.438 1 95.56 64 LEU B CA 1
ATOM 2956 C C . LEU B 1 64 ? -7.738 19.938 6.312 1 95.56 64 LEU B C 1
ATOM 2958 O O . LEU B 1 64 ? -7.582 20.875 5.52 1 95.56 64 LEU B O 1
ATOM 2962 N N . ARG B 1 65 ? -6.785 19.484 7.105 1 94.94 65 ARG B N 1
ATOM 2963 C CA . ARG B 1 65 ? -5.469 20.109 7.059 1 94.94 65 ARG B CA 1
ATOM 2964 C C . ARG B 1 65 ? -4.367 19.062 6.918 1 94.94 65 ARG B C 1
ATOM 2966 O O . ARG B 1 65 ? -4.508 17.938 7.387 1 94.94 65 ARG B O 1
ATOM 2973 N N . VAL B 1 66 ? -3.305 19.453 6.312 1 96.25 66 VAL B N 1
ATOM 2974 C CA . VAL B 1 66 ? -2.105 18.641 6.145 1 96.25 66 VAL B CA 1
ATOM 2975 C C . VAL B 1 66 ? -0.89 19.406 6.676 1 96.25 66 VAL B C 1
ATOM 2977 O O . VAL B 1 66 ? -0.771 20.609 6.48 1 96.25 66 VAL B O 1
ATOM 2980 N N . LEU B 1 67 ? -0.014 18.656 7.328 1 93.69 67 LEU B N 1
ATOM 2981 C CA . LEU B 1 67 ? 1.207 19.266 7.848 1 93.69 67 LEU B CA 1
ATOM 2982 C C . LEU B 1 67 ? 2.297 19.297 6.781 1 93.69 67 LEU B C 1
ATOM 2984 O O . LEU B 1 67 ? 2.58 18.266 6.152 1 93.69 67 LEU B O 1
ATOM 2988 N N . LEU B 1 68 ? 2.848 20.453 6.574 1 95.06 68 LEU B N 1
ATOM 2989 C CA . LEU B 1 68 ? 4 20.594 5.691 1 95.06 68 LEU B CA 1
ATOM 2990 C C . LEU B 1 68 ? 5.184 21.203 6.434 1 95.06 68 LEU B C 1
ATOM 2992 O O . LEU B 1 68 ? 5.008 21.828 7.48 1 95.06 68 LEU B O 1
ATOM 2996 N N . ILE B 1 69 ? 6.332 20.938 5.941 1 92.19 69 ILE B N 1
ATOM 2997 C CA . ILE B 1 69 ? 7.547 21.562 6.457 1 92.19 69 ILE B CA 1
ATOM 2998 C C . ILE B 1 69 ? 8.234 22.344 5.348 1 92.19 69 ILE B C 1
ATOM 3000 O O . ILE B 1 69 ? 8.156 21.969 4.172 1 92.19 69 ILE B O 1
ATOM 3004 N N . ARG B 1 70 ? 8.844 23.391 5.715 1 92.31 70 ARG B N 1
ATOM 3005 C CA . ARG B 1 70 ? 9.633 24.156 4.762 1 92.31 70 ARG B CA 1
ATOM 3006 C C . ARG B 1 70 ? 11.07 23.656 4.707 1 92.31 70 ARG B C 1
ATOM 3008 O O . ARG B 1 70 ? 11.75 23.578 5.734 1 92.31 70 ARG B O 1
ATOM 3015 N N . ARG B 1 71 ? 11.539 23.359 3.521 1 91.88 71 ARG B N 1
ATOM 3016 C CA . ARG B 1 71 ? 12.867 22.781 3.385 1 91.88 71 ARG B CA 1
ATOM 3017 C C . ARG B 1 71 ? 13.953 23.828 3.66 1 91.88 71 ARG B C 1
ATOM 3019 O O . ARG B 1 71 ? 13.914 24.922 3.113 1 91.88 71 ARG B O 1
ATOM 3026 N N . GLY B 1 72 ? 14.875 23.422 4.438 1 88.19 72 GLY B N 1
ATOM 3027 C CA . GLY B 1 72 ? 15.969 24.297 4.809 1 88.19 72 GLY B CA 1
ATOM 3028 C C . GLY B 1 72 ? 17.219 24.094 3.969 1 88.19 72 GLY B C 1
ATOM 3029 O O . GLY B 1 72 ? 18.172 24.844 4.078 1 88.19 72 GLY B O 1
ATOM 3030 N N . GLY B 1 73 ? 17.219 23.156 3.119 1 87.31 73 GLY B N 1
ATOM 3031 C CA . GLY B 1 73 ? 18.359 22.844 2.273 1 87.31 73 GLY B CA 1
ATOM 3032 C C . GLY B 1 73 ? 17.969 22.453 0.859 1 87.31 73 GLY B C 1
ATOM 3033 O O . GLY B 1 73 ? 16.781 22.25 0.569 1 87.31 73 GLY B O 1
ATOM 3034 N N . HIS B 1 74 ? 19.078 22.5 0.028 1 91.06 74 HIS B N 1
ATOM 3035 C CA . HIS B 1 74 ? 18.875 22.031 -1.338 1 91.06 74 HIS B CA 1
ATOM 3036 C C . HIS B 1 74 ? 18.656 20.516 -1.374 1 91.06 74 HIS B C 1
ATOM 3038 O O . HIS B 1 74 ? 19.141 19.797 -0.505 1 91.06 74 HIS B O 1
ATOM 3044 N N . PRO B 1 75 ? 17.875 19.906 -2.301 1 93.94 75 PRO B N 1
ATOM 3045 C CA . PRO B 1 75 ? 17.156 20.672 -3.33 1 93.94 75 PRO B CA 1
ATOM 3046 C C . PRO B 1 75 ? 15.844 21.25 -2.816 1 93.94 75 PRO B C 1
ATOM 3048 O O . PRO B 1 75 ? 15.414 20.938 -1.708 1 93.94 75 PRO B O 1
ATOM 3051 N N . PHE B 1 76 ? 15.234 22.188 -3.617 1 93.19 76 PHE B N 1
ATOM 3052 C CA . PHE B 1 76 ? 13.945 22.797 -3.322 1 93.19 76 PHE B CA 1
ATOM 3053 C C . PHE B 1 76 ? 14.016 23.641 -2.049 1 93.19 76 PHE B C 1
ATOM 3055 O O . PHE B 1 76 ? 13.102 23.609 -1.229 1 93.19 76 PHE B O 1
ATOM 3062 N N . LEU B 1 77 ? 15.141 24.297 -1.863 1 91.94 77 LEU B N 1
ATOM 3063 C CA . LEU B 1 77 ? 15.32 25.172 -0.708 1 91.94 77 LEU B CA 1
ATOM 3064 C C . LEU B 1 77 ? 14.18 26.172 -0.601 1 91.94 77 LEU B C 1
ATOM 3066 O O . LEU B 1 77 ? 13.828 26.828 -1.583 1 91.94 77 LEU B O 1
ATOM 3070 N N . GLY B 1 78 ? 13.602 26.203 0.597 1 91.38 78 GLY B N 1
ATOM 3071 C CA . GLY B 1 78 ? 12.57 27.188 0.867 1 91.38 78 GLY B CA 1
ATOM 3072 C C . GLY B 1 78 ? 11.188 26.734 0.446 1 91.38 78 GLY B C 1
ATOM 3073 O O . GLY B 1 78 ? 10.188 27.391 0.75 1 91.38 78 GLY B O 1
ATOM 3074 N N . LYS B 1 79 ? 11.062 25.656 -0.239 1 94.94 79 LYS B N 1
ATOM 3075 C CA . LYS B 1 79 ? 9.766 25.125 -0.661 1 94.94 79 LYS B CA 1
ATOM 3076 C C . LYS B 1 79 ? 9.148 24.25 0.425 1 94.94 79 LYS B C 1
ATOM 3078 O O . LYS B 1 79 ? 9.852 23.766 1.314 1 94.94 79 LYS B O 1
ATOM 3083 N N . TRP B 1 80 ? 7.891 24.156 0.349 1 96.25 80 TRP B N 1
ATOM 3084 C CA . TRP B 1 80 ? 7.168 23.312 1.291 1 96.25 80 TRP B CA 1
ATOM 3085 C C . TRP B 1 80 ? 7.172 21.859 0.827 1 96.25 80 TRP B C 1
ATOM 3087 O O . TRP B 1 80 ? 7.035 21.578 -0.366 1 96.25 80 TRP B O 1
ATOM 3097 N N . ALA B 1 81 ? 7.336 20.969 1.8 1 96.88 81 ALA B N 1
ATOM 3098 C CA . ALA B 1 81 ? 7.406 19.531 1.532 1 96.88 81 ALA B CA 1
ATOM 3099 C C . ALA B 1 81 ? 6.715 18.734 2.633 1 96.88 81 ALA B C 1
ATOM 3101 O O . ALA B 1 81 ? 6.379 19.281 3.688 1 96.88 81 ALA B O 1
ATOM 3102 N N . LEU B 1 82 ? 6.449 17.5 2.322 1 97.19 82 LEU B N 1
ATOM 3103 C CA . LEU B 1 82 ? 5.996 16.562 3.352 1 97.19 82 LEU B CA 1
ATOM 3104 C C . LEU B 1 82 ? 7.109 16.281 4.355 1 97.19 82 LEU B C 1
ATOM 3106 O O . LEU B 1 82 ? 8.281 16.203 3.986 1 97.19 82 LEU B O 1
ATOM 3110 N N . PRO B 1 83 ? 6.699 16.172 5.629 1 94.75 83 PRO B N 1
ATOM 3111 C CA . PRO B 1 83 ? 7.699 15.617 6.547 1 94.75 83 PRO B CA 1
ATOM 3112 C C . PRO B 1 83 ? 8.172 14.227 6.137 1 94.75 83 PRO B C 1
ATOM 3114 O O . PRO B 1 83 ? 7.383 13.414 5.648 1 94.75 83 PRO B O 1
ATOM 3117 N N . GLY B 1 84 ? 9.406 13.992 6.273 1 95.12 84 GLY B N 1
ATOM 3118 C CA . GLY B 1 84 ? 9.969 12.695 5.926 1 95.12 84 GLY B CA 1
ATOM 3119 C C . GLY B 1 84 ? 11.484 12.664 5.988 1 95.12 84 GLY B C 1
ATOM 3120 O O . GLY B 1 84 ? 12.117 13.656 6.359 1 95.12 84 GLY B O 1
ATOM 3121 N N . GLY B 1 85 ? 12.055 11.602 5.695 1 96 85 GLY B N 1
ATOM 3122 C CA . GLY B 1 85 ? 13.492 11.375 5.699 1 96 85 GLY B CA 1
ATOM 3123 C C . GLY B 1 85 ? 13.883 10 5.195 1 96 85 GLY B C 1
ATOM 3124 O O . GLY B 1 85 ? 13.023 9.148 4.973 1 96 85 GLY B O 1
ATOM 3125 N N . PHE B 1 86 ? 15.164 9.859 5 1 96.81 86 PHE B N 1
ATOM 3126 C CA . PHE B 1 86 ? 15.656 8.594 4.473 1 96.81 86 PHE B CA 1
ATOM 3127 C C . PHE B 1 86 ? 15.586 7.5 5.531 1 96.81 86 PHE B C 1
ATOM 3129 O O . PHE B 1 86 ? 15.828 7.754 6.711 1 96.81 86 PHE B O 1
ATOM 3136 N N . VAL B 1 87 ? 15.227 6.273 5.062 1 97.94 87 VAL B N 1
ATOM 3137 C CA . VAL B 1 87 ? 15.234 5.102 5.93 1 97.94 87 VAL B CA 1
ATOM 3138 C C . VAL B 1 87 ? 16.672 4.73 6.285 1 97.94 87 VAL B C 1
ATOM 3140 O O . VAL B 1 87 ? 17.562 4.75 5.422 1 97.94 87 VAL B O 1
ATOM 3143 N N . ARG B 1 88 ? 16.875 4.352 7.523 1 97 88 ARG B N 1
ATOM 3144 C CA . ARG B 1 88 ? 18.203 3.957 7.992 1 97 88 ARG B CA 1
ATOM 3145 C C . ARG B 1 88 ? 18.359 2.441 7.98 1 97 88 ARG B C 1
ATOM 3147 O O . ARG B 1 88 ? 17.375 1.708 7.988 1 97 88 ARG B O 1
ATOM 3154 N N . PRO B 1 89 ? 19.594 1.886 7.906 1 94.81 89 PRO B N 1
ATOM 3155 C CA . PRO B 1 89 ? 19.844 0.453 7.734 1 94.81 89 PRO B CA 1
ATOM 3156 C C . PRO B 1 89 ? 19.234 -0.39 8.852 1 94.81 89 PRO B C 1
ATOM 3158 O O . PRO B 1 89 ? 18.891 -1.552 8.633 1 94.81 89 PRO B O 1
ATOM 3161 N N . ASN B 1 90 ? 19.016 0.071 10.023 1 95.31 90 ASN B N 1
ATOM 3162 C CA . ASN B 1 90 ? 18.578 -0.759 11.141 1 95.31 90 ASN B CA 1
ATOM 3163 C C . ASN B 1 90 ? 17.141 -0.454 11.539 1 95.31 90 ASN B C 1
ATOM 3165 O O . ASN B 1 90 ? 16.75 -0.616 12.695 1 95.31 90 ASN B O 1
ATOM 3169 N N . GLU B 1 91 ? 16.344 -0.027 10.516 1 97.31 91 GLU B N 1
ATOM 3170 C CA . GLU B 1 91 ? 14.93 0.208 10.781 1 97.31 91 GLU B CA 1
ATOM 3171 C C . GLU B 1 91 ? 14.07 -0.172 9.578 1 97.31 91 GLU B C 1
ATOM 3173 O O . GLU B 1 91 ? 14.562 -0.236 8.453 1 97.31 91 GLU B O 1
ATOM 3178 N N . THR B 1 92 ? 12.859 -0.521 9.875 1 97.25 92 THR B N 1
ATOM 3179 C CA . THR B 1 92 ? 11.875 -0.711 8.812 1 97.25 92 THR B CA 1
ATOM 3180 C C . THR B 1 92 ? 11.375 0.634 8.289 1 97.25 92 THR B C 1
ATOM 3182 O O . THR B 1 92 ? 11.609 1.672 8.914 1 97.25 92 THR B O 1
ATOM 3185 N N . THR B 1 93 ? 10.758 0.585 7.117 1 97.75 93 THR B N 1
ATOM 3186 C CA . THR B 1 93 ? 10.156 1.813 6.613 1 97.75 93 THR B CA 1
ATOM 3187 C C . THR B 1 93 ? 9.117 2.35 7.59 1 97.75 93 THR B C 1
ATOM 3189 O O . THR B 1 93 ? 8.984 3.562 7.766 1 97.75 93 THR B O 1
ATOM 3192 N N . ASP B 1 94 ? 8.359 1.476 8.258 1 95.62 94 ASP B N 1
ATOM 3193 C CA . ASP B 1 94 ? 7.383 1.877 9.266 1 95.62 94 ASP B CA 1
ATOM 3194 C C . ASP B 1 94 ? 8.062 2.584 10.438 1 95.62 94 ASP B C 1
ATOM 3196 O O . ASP B 1 94 ? 7.582 3.619 10.906 1 95.62 94 ASP B O 1
ATOM 3200 N N . GLN B 1 95 ? 9.125 2.008 10.852 1 95.31 95 GLN B N 1
ATOM 3201 C CA . GLN B 1 95 ? 9.867 2.602 11.953 1 95.31 95 GLN B CA 1
ATOM 3202 C C . GLN B 1 95 ? 10.453 3.953 11.562 1 95.31 95 GLN B C 1
ATOM 3204 O O . GLN B 1 95 ? 10.516 4.875 12.375 1 95.31 95 GLN B O 1
ATOM 3209 N N . ALA B 1 96 ? 10.938 4.043 10.32 1 97.06 96 ALA B N 1
ATOM 3210 C CA . ALA B 1 96 ? 11.445 5.316 9.812 1 97.06 96 ALA B CA 1
ATOM 3211 C C . ALA B 1 96 ? 10.344 6.379 9.812 1 97.06 96 ALA B C 1
ATOM 3213 O O . ALA B 1 96 ? 10.578 7.52 10.227 1 97.06 96 ALA B O 1
ATOM 3214 N N . ALA B 1 97 ? 9.172 5.984 9.367 1 95.56 97 ALA B N 1
ATOM 3215 C CA . ALA B 1 97 ? 8.039 6.906 9.344 1 95.56 97 ALA B CA 1
ATOM 3216 C C . ALA B 1 97 ? 7.707 7.398 10.75 1 95.56 97 ALA B C 1
ATOM 3218 O O . ALA B 1 97 ? 7.527 8.602 10.969 1 95.56 97 ALA B O 1
ATOM 3219 N N . ALA B 1 98 ? 7.691 6.48 11.664 1 92.69 98 ALA B N 1
ATOM 3220 C CA . ALA B 1 98 ? 7.391 6.828 13.047 1 92.69 98 ALA B CA 1
ATOM 3221 C C . ALA B 1 98 ? 8.461 7.738 13.633 1 92.69 98 ALA B C 1
ATOM 3223 O O . ALA B 1 98 ? 8.156 8.695 14.344 1 92.69 98 ALA B O 1
ATOM 3224 N N . ARG B 1 99 ? 9.68 7.422 13.352 1 94.06 99 ARG B N 1
ATOM 3225 C CA . ARG B 1 99 ? 10.797 8.234 13.836 1 94.06 99 ARG B CA 1
ATOM 3226 C C . ARG B 1 99 ? 10.711 9.656 13.297 1 94.06 99 ARG B C 1
ATOM 3228 O O . ARG B 1 99 ? 10.82 10.617 14.055 1 94.06 99 ARG B O 1
ATOM 3235 N N . GLU B 1 100 ? 10.516 9.797 12 1 92.5 100 GLU B N 1
ATOM 3236 C CA . GLU B 1 100 ? 10.43 11.109 11.367 1 92.5 100 GLU B CA 1
ATOM 3237 C C . GLU B 1 100 ? 9.234 11.898 11.891 1 92.5 100 GLU B C 1
ATOM 3239 O O . GLU B 1 100 ? 9.312 13.117 12.062 1 92.5 100 GLU B O 1
ATOM 3244 N N . LEU B 1 101 ? 8.141 11.164 12.102 1 88 101 LEU B N 1
ATOM 3245 C CA . LEU B 1 101 ? 6.957 11.805 12.672 1 88 101 LEU B CA 1
ATOM 3246 C C . LEU B 1 101 ? 7.273 12.422 14.031 1 88 101 LEU B C 1
ATOM 3248 O O . LEU B 1 101 ? 6.938 13.578 14.289 1 88 101 LEU B O 1
ATOM 3252 N N . ARG B 1 102 ? 7.91 11.656 14.805 1 87.88 102 ARG B N 1
ATOM 3253 C CA . ARG B 1 102 ? 8.266 12.125 16.141 1 87.88 102 ARG B CA 1
ATOM 3254 C C . ARG B 1 102 ? 9.25 13.289 16.062 1 87.88 102 ARG B C 1
ATOM 3256 O O . ARG B 1 102 ? 9.086 14.297 16.75 1 87.88 102 ARG B O 1
ATOM 3263 N N . GLU B 1 103 ? 10.242 13.172 15.258 1 86.81 103 GLU B N 1
ATOM 3264 C CA . GLU B 1 103 ? 11.312 14.156 15.164 1 86.81 103 GLU B CA 1
ATOM 3265 C C . GLU B 1 103 ? 10.789 15.492 14.633 1 86.81 103 GLU B C 1
ATOM 3267 O O . GLU B 1 103 ? 11.195 16.562 15.102 1 86.81 103 GLU B O 1
ATOM 3272 N N . GLU B 1 104 ? 9.859 15.422 13.703 1 81.38 104 GLU B N 1
ATOM 3273 C CA . GLU B 1 104 ? 9.477 16.656 13.008 1 81.38 104 GLU B CA 1
ATOM 3274 C C . GLU B 1 104 ? 8.188 17.234 13.586 1 81.38 104 GLU B C 1
ATOM 3276 O O . GLU B 1 104 ? 7.863 18.391 13.352 1 81.38 104 GLU B O 1
ATOM 3281 N N . THR B 1 105 ? 7.391 16.391 14.336 1 76 105 THR B N 1
ATOM 3282 C CA . THR B 1 105 ? 6.102 16.891 14.797 1 76 105 THR B CA 1
ATOM 3283 C C . THR B 1 105 ? 5.949 16.703 16.297 1 76 105 THR B C 1
ATOM 3285 O O . THR B 1 105 ? 5.066 17.297 16.922 1 76 105 THR B O 1
ATOM 3288 N N . GLY B 1 106 ? 6.793 15.891 16.891 1 78.94 106 GLY B N 1
ATOM 3289 C CA . GLY B 1 106 ? 6.68 15.57 18.297 1 78.94 106 GLY B CA 1
ATOM 3290 C C . GLY B 1 106 ? 5.539 14.617 18.609 1 78.94 106 GLY B C 1
ATOM 3291 O O . GLY B 1 106 ? 5.242 14.352 19.781 1 78.94 106 GLY B O 1
ATOM 3292 N N . VAL B 1 107 ? 4.941 14.188 17.594 1 76.62 107 VAL B N 1
ATOM 3293 C CA . VAL B 1 107 ? 3.764 13.344 17.766 1 76.62 107 VAL B CA 1
ATOM 3294 C C . VAL B 1 107 ? 4.164 11.875 17.672 1 76.62 107 VAL B C 1
ATOM 3296 O O . VAL B 1 107 ? 4.988 11.5 16.828 1 76.62 107 VAL B O 1
ATOM 3299 N N . ASP B 1 108 ? 3.639 11.164 18.656 1 80.94 108 ASP B N 1
ATOM 3300 C CA . ASP B 1 108 ? 3.805 9.719 18.625 1 80.94 108 ASP B CA 1
ATOM 3301 C C . ASP B 1 108 ? 2.473 9.008 18.859 1 80.94 108 ASP B C 1
ATOM 3303 O O . ASP B 1 108 ? 1.482 9.641 19.234 1 80.94 108 ASP B O 1
ATOM 3307 N N . ASP B 1 109 ? 2.336 7.73 18.516 1 80.31 109 ASP B N 1
ATOM 3308 C CA . ASP B 1 109 ? 1.188 6.887 18.828 1 80.31 109 ASP B CA 1
ATOM 3309 C C . ASP B 1 109 ? -0.061 7.359 18.094 1 80.31 109 ASP B C 1
ATOM 3311 O O . ASP B 1 109 ? -1.107 7.578 18.703 1 80.31 109 ASP B O 1
ATOM 3315 N N . VAL B 1 110 ? 0.08 7.574 16.891 1 87.88 110 VAL B N 1
ATOM 3316 C CA . VAL B 1 110 ? -1.047 7.965 16.047 1 87.88 110 VAL B CA 1
ATOM 3317 C C . VAL B 1 110 ? -1.284 6.902 14.969 1 87.88 110 VAL B C 1
ATOM 3319 O O . VAL B 1 110 ? -0.475 5.988 14.805 1 87.88 110 VAL B O 1
ATOM 3322 N N . TYR B 1 111 ? -2.436 7.035 14.406 1 92.19 111 TYR B N 1
ATOM 3323 C CA . TYR B 1 111 ? -2.719 6.18 13.258 1 92.19 111 TYR B CA 1
ATOM 3324 C C . TYR B 1 111 ? -1.685 6.383 12.156 1 92.19 111 TYR B C 1
ATOM 3326 O O . TYR B 1 111 ? -1.432 7.512 11.734 1 92.19 111 TYR B O 1
ATOM 3334 N N . LEU B 1 112 ? -1.052 5.371 11.758 1 92.75 112 LEU B N 1
ATOM 3335 C CA . LEU B 1 112 ? -0.035 5.383 10.711 1 92.75 112 LEU B CA 1
ATOM 3336 C C . LEU B 1 112 ? -0.235 4.223 9.742 1 92.75 112 LEU B C 1
ATOM 3338 O O . LEU B 1 112 ? -0.238 3.059 10.156 1 92.75 112 LEU B O 1
ATOM 3342 N N . GLU B 1 113 ? -0.417 4.512 8.438 1 94.88 113 GLU B N 1
ATOM 3343 C CA . GLU B 1 113 ? -0.655 3.492 7.418 1 94.88 113 GLU B CA 1
ATOM 3344 C C . GLU B 1 113 ? 0.234 3.713 6.199 1 94.88 113 GLU B C 1
ATOM 3346 O O . GLU B 1 113 ? 0.38 4.844 5.727 1 94.88 113 GLU B O 1
ATOM 3351 N N . GLN B 1 114 ? 0.839 2.596 5.727 1 96.69 114 GLN B N 1
ATOM 3352 C CA . GLN B 1 114 ? 1.593 2.688 4.48 1 96.69 114 GLN B CA 1
ATOM 3353 C C . GLN B 1 114 ? 0.666 2.914 3.291 1 96.69 114 GLN B C 1
ATOM 3355 O O . GLN B 1 114 ? -0.388 2.281 3.188 1 96.69 114 GLN B O 1
ATOM 3360 N N . LEU B 1 115 ? 0.95 3.834 2.416 1 96.62 115 LEU B N 1
ATOM 3361 C CA . LEU B 1 115 ? 0.154 4.168 1.239 1 96.62 115 LEU B CA 1
ATOM 3362 C C . LEU B 1 115 ? 0.71 3.484 -0.005 1 96.62 115 LEU B C 1
ATOM 3364 O O . LEU B 1 115 ? 0.316 2.363 -0.33 1 96.62 115 LEU B O 1
ATOM 3368 N N . TYR B 1 116 ? 1.622 4.055 -0.613 1 96.94 116 TYR B N 1
ATOM 3369 C CA . TYR B 1 116 ? 2.186 3.682 -1.906 1 96.94 116 TYR B CA 1
ATOM 3370 C C . TYR B 1 116 ? 3.674 4.004 -1.967 1 96.94 116 TYR B C 1
ATOM 3372 O O . TYR B 1 116 ? 4.148 4.902 -1.269 1 96.94 116 TYR B O 1
ATOM 3380 N N . THR B 1 117 ? 4.387 3.186 -2.68 1 98.25 117 THR B N 1
ATOM 3381 C CA . THR B 1 117 ? 5.773 3.529 -2.98 1 98.25 117 THR B CA 1
ATOM 3382 C C . THR B 1 117 ? 5.867 4.273 -4.309 1 98.25 117 THR B C 1
ATOM 3384 O O . THR B 1 117 ? 5.59 3.707 -5.367 1 98.25 117 THR B O 1
ATOM 3387 N N . PHE B 1 118 ? 6.219 5.531 -4.207 1 98.19 118 PHE B N 1
ATOM 3388 C CA . PHE B 1 118 ? 6.438 6.348 -5.395 1 98.19 118 PHE B CA 1
ATOM 3389 C C . PHE B 1 118 ? 7.891 6.27 -5.844 1 98.19 118 PHE B C 1
ATOM 3391 O O . PHE B 1 118 ? 8.805 6.594 -5.082 1 98.19 118 PHE B O 1
ATOM 3398 N N . SER B 1 119 ? 8.07 5.84 -7.141 1 98.12 119 SER B N 1
ATOM 3399 C CA . SER B 1 119 ? 9.422 5.508 -7.57 1 98.12 119 SER B CA 1
ATOM 3400 C C . SER B 1 119 ? 9.711 6.055 -8.961 1 98.12 119 SER B C 1
ATOM 3402 O O . SER B 1 119 ? 10.523 5.496 -9.703 1 98.12 119 SER B O 1
ATOM 3404 N N . ASP B 1 120 ? 9 7.117 -9.32 1 97.06 120 ASP B N 1
ATOM 3405 C CA . ASP B 1 120 ? 9.266 7.715 -10.625 1 97.06 120 ASP B CA 1
ATOM 3406 C C . ASP B 1 120 ? 10.742 8.055 -10.789 1 97.06 120 ASP B C 1
ATOM 3408 O O . ASP B 1 120 ? 11.375 8.547 -9.852 1 97.06 120 ASP B O 1
ATOM 3412 N N . VAL B 1 121 ? 11.203 7.805 -12 1 95.31 121 VAL B N 1
ATOM 3413 C CA . VAL B 1 121 ? 12.586 8.164 -12.312 1 95.31 121 VAL B CA 1
ATOM 3414 C C . VAL B 1 121 ? 12.742 9.68 -12.289 1 95.31 121 VAL B C 1
ATOM 3416 O O . VAL B 1 121 ? 11.93 10.406 -12.859 1 95.31 121 VAL B O 1
ATOM 3419 N N . GLY B 1 122 ? 13.695 10.156 -11.523 1 94.19 122 GLY B N 1
ATOM 3420 C CA . GLY B 1 122 ? 13.984 11.578 -11.492 1 94.19 122 GLY B CA 1
ATOM 3421 C C . GLY B 1 122 ? 13.133 12.344 -10.5 1 94.19 122 GLY B C 1
ATOM 3422 O O . GLY B 1 122 ? 13.156 13.578 -10.477 1 94.19 122 GLY B O 1
ATOM 3423 N N . ARG B 1 123 ? 12.375 11.633 -9.688 1 96.25 123 ARG B N 1
ATOM 3424 C CA . ARG B 1 123 ? 11.508 12.344 -8.742 1 96.25 123 ARG B CA 1
ATOM 3425 C C . ARG B 1 123 ? 12.328 13.18 -7.77 1 96.25 123 ARG B C 1
ATOM 3427 O O . ARG B 1 123 ? 11.836 14.18 -7.238 1 96.25 123 ARG B O 1
ATOM 3434 N N . ASP B 1 124 ? 13.453 12.734 -7.441 1 95.25 124 ASP B N 1
ATOM 3435 C CA . ASP B 1 124 ? 14.43 13.438 -6.621 1 95.25 124 ASP B CA 1
ATOM 3436 C C . ASP B 1 124 ? 15.68 13.789 -7.426 1 95.25 124 ASP B C 1
ATOM 3438 O O . ASP B 1 124 ? 16.375 12.898 -7.93 1 95.25 124 ASP B O 1
ATOM 3442 N N . PRO B 1 125 ? 15.953 15.055 -7.535 1 93.44 125 PRO B N 1
ATOM 3443 C CA . PRO B 1 125 ? 17.078 15.453 -8.391 1 93.44 125 PRO B CA 1
ATOM 3444 C C . PRO B 1 125 ? 18.422 15.016 -7.84 1 93.44 125 PRO B C 1
ATOM 3446 O O . PRO B 1 125 ? 19.438 15.07 -8.547 1 93.44 125 PRO B O 1
ATOM 3449 N N . ARG B 1 126 ? 18.578 14.617 -6.613 1 91.38 126 ARG B N 1
ATOM 3450 C CA . ARG B 1 126 ? 19.844 14.227 -6 1 91.38 126 ARG B CA 1
ATOM 3451 C C . ARG B 1 126 ? 20.344 12.891 -6.551 1 91.38 126 ARG B C 1
ATOM 3453 O O . ARG B 1 126 ? 21.531 12.727 -6.828 1 91.38 126 ARG B O 1
ATOM 3460 N N . ALA B 1 127 ? 19.391 11.961 -6.625 1 92.38 127 ALA B N 1
ATOM 3461 C CA . ALA B 1 127 ? 19.75 10.586 -6.973 1 92.38 127 ALA B CA 1
ATOM 3462 C C . ALA B 1 127 ? 18.5 9.75 -7.262 1 92.38 127 ALA B C 1
ATOM 3464 O O . ALA B 1 127 ? 17.406 10.297 -7.445 1 92.38 127 ALA B O 1
ATOM 3465 N N . TRP B 1 128 ? 18.797 8.5 -7.531 1 95.5 128 TRP B N 1
ATOM 3466 C CA . TRP B 1 128 ? 17.734 7.504 -7.602 1 95.5 128 TRP B CA 1
ATOM 3467 C C . TRP B 1 128 ? 17.109 7.27 -6.23 1 95.5 128 TRP B C 1
ATOM 3469 O O . TRP B 1 128 ? 17.672 6.551 -5.402 1 95.5 128 TRP B O 1
ATOM 3479 N N . VAL B 1 129 ? 15.93 8 -6.016 1 96.88 129 VAL B N 1
ATOM 3480 C CA . VAL B 1 129 ? 15.281 7.961 -4.711 1 96.88 129 VAL B CA 1
ATOM 3481 C C . VAL B 1 129 ? 13.844 7.473 -4.863 1 96.88 129 VAL B C 1
ATOM 3483 O O . VAL B 1 129 ? 13.117 7.926 -5.75 1 96.88 129 VAL B O 1
ATOM 3486 N N . MET B 1 130 ? 13.453 6.496 -4.039 1 98.31 130 MET B N 1
ATOM 3487 C CA . MET B 1 130 ? 12.062 6.07 -3.904 1 98.31 130 MET B CA 1
ATOM 3488 C C . MET B 1 130 ? 11.469 6.559 -2.588 1 98.31 130 MET B C 1
ATOM 3490 O O . MET B 1 130 ? 12.195 6.77 -1.614 1 98.31 130 MET B O 1
ATOM 3494 N N . SER B 1 131 ? 10.172 6.824 -2.598 1 98.56 131 SER B N 1
ATOM 3495 C CA . SER B 1 131 ? 9.484 7.215 -1.369 1 98.56 131 SER B CA 1
ATOM 3496 C C . SER B 1 131 ? 8.43 6.191 -0.97 1 98.56 131 SER B C 1
ATOM 3498 O O . SER B 1 131 ? 7.445 5.996 -1.684 1 98.56 131 SER B O 1
ATOM 3500 N N . CYS B 1 132 ? 8.688 5.445 0.1 1 98.62 132 CYS B N 1
ATOM 3501 C CA . CYS B 1 132 ? 7.602 4.727 0.765 1 98.62 132 CYS B CA 1
ATOM 3502 C C . CYS B 1 132 ? 6.738 5.68 1.58 1 98.62 132 CYS B C 1
ATOM 3504 O O . CYS B 1 132 ? 7.152 6.148 2.643 1 98.62 132 CYS B O 1
ATOM 3506 N N . SER B 1 133 ? 5.547 5.934 1.097 1 98.56 133 SER B N 1
ATOM 3507 C CA . SER B 1 133 ? 4.746 7.008 1.677 1 98.56 133 SER B CA 1
ATOM 3508 C C . SER B 1 133 ? 3.764 6.469 2.711 1 98.56 133 SER B C 1
ATOM 3510 O O . SER B 1 133 ? 3.395 5.293 2.672 1 98.56 133 SER B O 1
ATOM 3512 N N . TYR B 1 134 ? 3.381 7.352 3.625 1 97.5 134 TYR B N 1
ATOM 3513 C CA . TYR B 1 134 ? 2.506 7.004 4.738 1 97.5 134 TYR B CA 1
ATOM 3514 C C . TYR B 1 134 ? 1.45 8.078 4.957 1 97.5 134 TYR B C 1
ATOM 3516 O O . TYR B 1 134 ? 1.638 9.234 4.559 1 97.5 134 TYR B O 1
ATOM 3524 N N . MET B 1 135 ? 0.395 7.676 5.57 1 97.06 135 MET B N 1
ATOM 3525 C CA . MET B 1 135 ? -0.632 8.594 6.059 1 97.06 135 MET B CA 1
ATOM 3526 C C . MET B 1 135 ? -0.804 8.461 7.57 1 97.06 135 MET B C 1
ATOM 3528 O O . MET B 1 135 ? -0.905 7.352 8.094 1 97.06 135 MET B O 1
ATOM 3532 N N . ALA B 1 136 ? -0.716 9.57 8.203 1 94.75 136 ALA B N 1
ATOM 3533 C CA . ALA B 1 136 ? -1 9.641 9.633 1 94.75 136 ALA B CA 1
ATOM 3534 C C . ALA B 1 136 ? -2.225 10.508 9.914 1 94.75 136 ALA B C 1
ATOM 3536 O O . ALA B 1 136 ? -2.408 11.547 9.281 1 94.75 136 ALA B O 1
ATOM 3537 N N . LEU B 1 137 ? -3.113 10.062 10.758 1 94.38 137 LEU B N 1
ATOM 3538 C CA . LEU B 1 137 ? -4.281 10.812 11.195 1 94.38 137 LEU B CA 1
ATOM 3539 C C . LEU B 1 137 ? -4.156 11.203 12.664 1 94.38 137 LEU B C 1
ATOM 3541 O O . LEU B 1 137 ? -3.91 10.352 13.523 1 94.38 137 LEU B O 1
ATOM 3545 N N . ILE B 1 138 ? -4.32 12.477 12.891 1 90.25 138 ILE B N 1
ATOM 3546 C CA . ILE B 1 138 ? -4.141 12.953 14.258 1 90.25 138 ILE B CA 1
ATOM 3547 C C . ILE B 1 138 ? -5.293 13.883 14.633 1 90.25 138 ILE B C 1
ATOM 3549 O O . ILE B 1 138 ? -5.785 14.641 13.797 1 90.25 138 ILE B O 1
ATOM 3553 N N . ASN B 1 139 ? -5.645 13.773 15.898 1 85.81 139 ASN B N 1
ATOM 3554 C CA . ASN B 1 139 ? -6.594 14.742 16.438 1 85.81 139 ASN B CA 1
ATOM 3555 C C . ASN B 1 139 ? -5.945 16.109 16.609 1 85.81 139 ASN B C 1
ATOM 3557 O O . ASN B 1 139 ? -4.902 16.234 17.25 1 85.81 139 ASN B O 1
ATOM 3561 N N . GLY B 1 140 ? -6.469 17.125 16.016 1 73.81 140 GLY B N 1
ATOM 3562 C CA . GLY B 1 140 ? -5.898 18.453 15.945 1 73.81 140 GLY B CA 1
ATOM 3563 C C . GLY B 1 140 ? -5.812 19.141 17.297 1 73.81 140 GLY B C 1
ATOM 3564 O O . GLY B 1 140 ? -5.117 20.141 17.453 1 73.81 140 GLY B O 1
ATOM 3565 N N . GLU B 1 141 ? -6.551 18.781 18.297 1 64.06 141 GLU B N 1
ATOM 3566 C CA . GLU B 1 141 ? -6.539 19.5 19.562 1 64.06 141 GLU B CA 1
ATOM 3567 C C . GLU B 1 141 ? -5.156 19.453 20.203 1 64.06 141 GLU B C 1
ATOM 3569 O O . GLU B 1 141 ? -4.777 20.375 20.938 1 64.06 141 GLU B O 1
ATOM 3574 N N . HIS B 1 142 ? -4.352 18.453 19.969 1 55.62 142 HIS B N 1
ATOM 3575 C CA . HIS B 1 142 ? -3.096 18.328 20.688 1 55.62 142 HIS B CA 1
ATOM 3576 C C . HIS B 1 142 ? -1.908 18.719 19.812 1 55.62 142 HIS B C 1
ATOM 3578 O O . HIS B 1 142 ? -0.756 18.469 20.188 1 55.62 142 HIS B O 1
ATOM 3584 N N . LEU B 1 143 ? -2.158 19.266 18.766 1 58.84 143 LEU B N 1
ATOM 3585 C CA . LEU B 1 143 ? -0.975 19.328 17.906 1 58.84 143 LEU B CA 1
ATOM 3586 C C . LEU B 1 143 ? -0.214 20.641 18.125 1 58.84 143 LEU B C 1
ATOM 3588 O O . LEU B 1 143 ? -0.711 21.719 17.797 1 58.84 143 LEU B O 1
ATOM 3592 N N . GLN B 1 144 ? 0.565 20.734 19.312 1 53.59 144 GLN B N 1
ATOM 3593 C CA . GLN B 1 144 ? 1.598 21.75 19.375 1 53.59 144 GLN B CA 1
ATOM 3594 C C . GLN B 1 144 ? 2.723 21.469 18.375 1 53.59 144 GLN B C 1
ATOM 3596 O O . GLN B 1 144 ? 3.404 20.453 18.484 1 53.59 144 GLN B O 1
ATOM 3601 N N . LEU B 1 145 ? 2.596 21.922 17.203 1 54.44 145 LEU B N 1
ATOM 3602 C CA . LEU B 1 145 ? 3.604 21.703 16.172 1 54.44 145 LEU B CA 1
ATOM 3603 C C . LEU B 1 145 ? 4.973 22.188 16.641 1 54.44 145 LEU B C 1
ATOM 3605 O O . LEU B 1 145 ? 5.094 23.266 17.219 1 54.44 145 LEU B O 1
ATOM 3609 N N . GLN B 1 146 ? 5.875 21.281 17.219 1 48.12 146 GLN B N 1
ATOM 3610 C CA . GLN B 1 146 ? 7.258 21.703 17.406 1 48.12 146 GLN B CA 1
ATOM 3611 C C . GLN B 1 146 ? 8.062 21.516 16.125 1 48.12 146 GLN B C 1
ATOM 3613 O O . GLN B 1 146 ? 8 20.469 15.484 1 48.12 146 GLN B O 1
ATOM 3618 N N . ALA B 1 147 ? 8.336 22.5 15.297 1 46.34 147 ALA B N 1
ATOM 3619 C CA . ALA B 1 147 ? 9.203 22.406 14.133 1 46.34 147 ALA B CA 1
ATOM 3620 C C . ALA B 1 147 ? 10.531 21.734 14.492 1 46.34 147 ALA B C 1
ATOM 3622 O O . ALA B 1 147 ? 11.156 22.078 15.492 1 46.34 147 ALA B O 1
ATOM 3623 N N . GLY B 1 148 ? 10.836 20.562 14.039 1 44.47 148 GLY B N 1
ATOM 3624 C CA . GLY B 1 148 ? 12.102 19.891 14.305 1 44.47 148 GLY B CA 1
ATOM 3625 C C . GLY B 1 148 ? 13.297 20.609 13.711 1 44.47 148 GLY B C 1
ATOM 3626 O O . GLY B 1 148 ? 13.148 21.672 13.094 1 44.47 148 GLY B O 1
ATOM 3627 N N . ASP B 1 149 ? 14.578 19.984 13.805 1 41.97 149 ASP B N 1
ATOM 3628 C CA . ASP B 1 149 ? 15.891 20.578 13.547 1 41.97 149 ASP B CA 1
ATOM 3629 C C . ASP B 1 149 ? 16 21.094 12.117 1 41.97 149 ASP B C 1
ATOM 3631 O O . ASP B 1 149 ? 16.547 22.172 11.875 1 41.97 149 ASP B O 1
ATOM 3635 N N . ASP B 1 150 ? 15.797 20.203 11.031 1 44.22 150 ASP B N 1
ATOM 3636 C CA . ASP B 1 150 ? 16.125 20.609 9.672 1 44.22 150 ASP B CA 1
ATOM 3637 C C . ASP B 1 150 ? 14.953 21.328 9.008 1 44.22 150 ASP B C 1
ATOM 3639 O O . ASP B 1 150 ? 15.039 21.734 7.852 1 44.22 150 ASP B O 1
ATOM 3643 N N . ALA B 1 151 ? 13.734 21.188 9.523 1 51.38 151 ALA B N 1
ATOM 3644 C CA . ALA B 1 151 ? 12.586 21.938 9.008 1 51.38 151 ALA B CA 1
ATOM 3645 C C . ALA B 1 151 ? 12.547 23.344 9.586 1 51.38 151 ALA B C 1
ATOM 3647 O O . ALA B 1 151 ? 12.602 23.531 10.805 1 51.38 151 ALA B O 1
ATOM 3648 N N . ALA B 1 152 ? 12.828 24.375 8.75 1 58 152 ALA B N 1
ATOM 3649 C CA . ALA B 1 152 ? 12.852 25.75 9.203 1 58 152 ALA B CA 1
ATOM 3650 C C . ALA B 1 152 ? 11.531 26.141 9.867 1 58 152 ALA B C 1
ATOM 3652 O O . ALA B 1 152 ? 11.523 26.844 10.875 1 58 152 ALA B O 1
ATOM 3653 N N . GLU B 1 153 ? 10.508 25.562 9.234 1 81.69 153 GLU B N 1
ATOM 3654 C CA . GLU B 1 153 ? 9.156 25.953 9.617 1 81.69 153 GLU B CA 1
ATOM 3655 C C . GLU B 1 153 ? 8.164 24.812 9.367 1 81.69 153 GLU B C 1
ATOM 3657 O O . GLU B 1 153 ? 8.359 24.016 8.453 1 81.69 153 GLU B O 1
ATOM 3662 N N . ALA B 1 154 ? 7.402 24.453 10.273 1 87.94 154 ALA B N 1
ATOM 3663 C CA . ALA B 1 154 ? 6.273 23.562 10.062 1 87.94 154 ALA B CA 1
ATOM 3664 C C . ALA B 1 154 ? 4.945 24.297 10.188 1 87.94 154 ALA B C 1
ATOM 3666 O O . ALA B 1 154 ? 4.801 25.188 11.039 1 87.94 154 ALA B O 1
ATOM 3667 N N . ALA B 1 155 ? 4.047 24 9.273 1 90.06 155 ALA B N 1
ATOM 3668 C CA . ALA B 1 155 ? 2.75 24.672 9.328 1 90.06 155 ALA B CA 1
ATOM 3669 C C . ALA B 1 155 ? 1.635 23.75 8.844 1 90.06 155 ALA B C 1
ATOM 3671 O O . ALA B 1 155 ? 1.848 22.922 7.949 1 90.06 155 ALA B O 1
ATOM 3672 N N . TRP B 1 156 ? 0.531 23.922 9.414 1 91.69 156 TRP B N 1
ATOM 3673 C CA . TRP B 1 156 ? -0.677 23.25 8.938 1 91.69 156 TRP B CA 1
ATOM 3674 C C . TRP B 1 156 ? -1.285 24.016 7.762 1 91.69 156 TRP B C 1
ATOM 3676 O O . TRP B 1 156 ? -1.466 25.234 7.832 1 91.69 156 TRP B O 1
ATOM 3686 N N . PHE B 1 157 ? -1.562 23.312 6.719 1 94.94 157 PHE B N 1
ATOM 3687 C CA . PHE B 1 157 ? -2.215 23.875 5.543 1 94.94 157 PHE B CA 1
ATOM 3688 C C . PHE B 1 157 ? -3.619 23.312 5.379 1 94.94 157 PHE B C 1
ATOM 3690 O O . PHE B 1 157 ? -3.814 22.094 5.438 1 94.94 157 PHE B O 1
ATOM 3697 N N . LYS B 1 158 ? -4.582 24.203 5.199 1 95.94 158 LYS B N 1
ATOM 3698 C CA . LYS B 1 158 ? -5.898 23.75 4.766 1 95.94 158 LYS B CA 1
ATOM 3699 C C . LYS B 1 158 ? -5.82 23.078 3.395 1 95.94 158 LYS B C 1
ATOM 3701 O O . LYS B 1 158 ? -5.234 23.641 2.461 1 95.94 158 LYS B O 1
ATOM 3706 N N . ALA B 1 159 ? -6.414 21.891 3.283 1 97.88 159 ALA B N 1
ATOM 3707 C CA . ALA B 1 159 ? -6.328 21.125 2.035 1 97.88 159 ALA B CA 1
ATOM 3708 C C . ALA B 1 159 ? -7.691 21.031 1.359 1 97.88 159 ALA B C 1
ATOM 3710 O O . ALA B 1 159 ? -8.68 20.641 1.992 1 97.88 159 ALA B O 1
ATOM 3711 N N . THR B 1 160 ? -7.738 21.406 0.144 1 97.06 160 THR B N 1
ATOM 3712 C CA . THR B 1 160 ? -8.891 21.156 -0.72 1 97.06 160 THR B CA 1
ATOM 3713 C C . THR B 1 160 ? -8.484 20.344 -1.942 1 97.06 160 THR B C 1
ATOM 3715 O O . THR B 1 160 ? -7.414 20.547 -2.514 1 97.06 160 THR B O 1
ATOM 3718 N N . TYR B 1 161 ? -9.195 19.375 -2.27 1 97.81 161 TYR B N 1
ATOM 3719 C CA . TYR B 1 161 ? -8.961 18.453 -3.371 1 97.81 161 TYR B CA 1
ATOM 3720 C C . TYR B 1 161 ? -10.227 18.266 -4.195 1 97.81 161 TYR B C 1
ATOM 3722 O O . TYR B 1 161 ? -11.102 17.469 -3.826 1 97.81 161 TYR B O 1
ATOM 3730 N N . ARG B 1 162 ? -10.258 18.922 -5.41 1 97.06 162 ARG B N 1
ATOM 3731 C CA . ARG B 1 162 ? -11.5 18.984 -6.176 1 97.06 162 ARG B CA 1
ATOM 3732 C C . ARG B 1 162 ? -11.281 18.516 -7.613 1 97.06 162 ARG B C 1
ATOM 3734 O O . ARG B 1 162 ? -10.258 18.828 -8.219 1 97.06 162 ARG B O 1
ATOM 3741 N N . LEU B 1 163 ? -12.227 17.875 -8.156 1 97.56 163 LEU B N 1
ATOM 3742 C CA . LEU B 1 163 ? -12.18 17.406 -9.539 1 97.56 163 LEU B CA 1
ATOM 3743 C C . LEU B 1 163 ? -12.336 18.562 -10.508 1 97.56 163 LEU B C 1
ATOM 3745 O O . LEU B 1 163 ? -13.289 19.344 -10.406 1 97.56 163 LEU B O 1
ATOM 3749 N N . LEU B 1 164 ? -11.43 18.672 -11.422 1 97.5 164 LEU B N 1
ATOM 3750 C CA . LEU B 1 164 ? -11.477 19.719 -12.43 1 97.5 164 LEU B CA 1
ATOM 3751 C C . LEU B 1 164 ? -12.078 19.203 -13.734 1 97.5 164 LEU B C 1
ATOM 3753 O O . LEU B 1 164 ? -12.914 19.859 -14.344 1 97.5 164 LEU B O 1
ATOM 3757 N N . ARG B 1 165 ? -11.516 18.062 -14.109 1 97 165 ARG B N 1
ATOM 3758 C CA . ARG B 1 165 ? -11.891 17.5 -15.398 1 97 165 ARG B CA 1
ATOM 3759 C C . ARG B 1 165 ? -11.828 15.969 -15.375 1 97 165 ARG B C 1
ATOM 3761 O O . ARG B 1 165 ? -11 15.391 -14.672 1 97 165 ARG B O 1
ATOM 3768 N N . GLU B 1 166 ? -12.727 15.375 -16.094 1 97 166 GLU B N 1
ATOM 3769 C CA . GLU B 1 166 ? -12.766 13.93 -16.297 1 97 166 GLU B CA 1
ATOM 3770 C C . GLU B 1 166 ? -12.867 13.594 -17.781 1 97 166 GLU B C 1
ATOM 3772 O O . GLU B 1 166 ? -13.672 14.18 -18.516 1 97 166 GLU B O 1
ATOM 3777 N N . ARG B 1 167 ? -11.969 12.766 -18.188 1 96.44 167 ARG B N 1
ATOM 3778 C CA . ARG B 1 167 ? -11.992 12.273 -19.578 1 96.44 167 ARG B CA 1
ATOM 3779 C C . ARG B 1 167 ? -11.977 10.75 -19.609 1 96.44 167 ARG B C 1
ATOM 3781 O O . ARG B 1 167 ? -11.297 10.109 -18.812 1 96.44 167 ARG B O 1
ATOM 3788 N N . LYS B 1 168 ? -12.797 10.266 -20.438 1 94.56 168 LYS B N 1
ATOM 3789 C CA . LYS B 1 168 ? -12.844 8.82 -20.672 1 94.56 168 LYS B CA 1
ATOM 3790 C C . LYS B 1 168 ? -12.734 8.492 -22.156 1 94.56 168 LYS B C 1
ATOM 3792 O O . LYS B 1 168 ? -13.445 9.07 -22.969 1 94.56 168 LYS B O 1
ATOM 3797 N N . GLU B 1 169 ? -11.82 7.664 -22.484 1 94.38 169 GLU B N 1
ATOM 3798 C CA . GLU B 1 169 ? -11.617 7.215 -23.859 1 94.38 169 GLU B CA 1
ATOM 3799 C C . GLU B 1 169 ? -11.703 5.695 -23.969 1 94.38 169 GLU B C 1
ATOM 3801 O O . GLU B 1 169 ? -11.109 4.977 -23.156 1 94.38 169 GLU B O 1
ATOM 3806 N N . HIS B 1 170 ? -12.484 5.312 -24.938 1 91 170 HIS B N 1
ATOM 3807 C CA . HIS B 1 170 ? -12.57 3.879 -25.188 1 91 170 HIS B CA 1
ATOM 3808 C C . HIS B 1 170 ? -11.383 3.385 -26 1 91 170 HIS B C 1
ATOM 3810 O O . HIS B 1 170 ? -10.945 4.059 -26.938 1 91 170 HIS B O 1
ATOM 3816 N N . VAL B 1 171 ? -10.781 2.396 -25.469 1 87.38 171 VAL B N 1
ATOM 3817 C CA . VAL B 1 171 ? -9.703 1.745 -26.203 1 87.38 171 VAL B CA 1
ATOM 3818 C C . VAL B 1 171 ? -10.102 0.313 -26.562 1 87.38 171 VAL B C 1
ATOM 3820 O O . VAL B 1 171 ? -11.211 -0.119 -26.25 1 87.38 171 VAL B O 1
ATOM 3823 N N . GLU B 1 172 ? -9.102 -0.371 -27.266 1 80.44 172 GLU B N 1
ATOM 3824 C CA . GLU B 1 172 ? -9.375 -1.767 -27.594 1 80.44 172 GLU B CA 1
ATOM 3825 C C . GLU B 1 172 ? -9.578 -2.602 -26.328 1 80.44 172 GLU B C 1
ATOM 3827 O O . GLU B 1 172 ? -8.703 -2.646 -25.469 1 80.44 172 GLU B O 1
ATOM 3832 N N . ASP B 1 173 ? -10.773 -3.061 -26.031 1 81.12 173 ASP B N 1
ATOM 3833 C CA . ASP B 1 173 ? -11.156 -4.016 -25 1 81.12 173 ASP B CA 1
ATOM 3834 C C . ASP B 1 173 ? -11.25 -3.336 -23.625 1 81.12 173 ASP B C 1
ATOM 3836 O O . ASP B 1 173 ? -10.922 -3.939 -22.609 1 81.12 173 ASP B O 1
ATOM 3840 N N . GLY B 1 174 ? -11.32 -1.965 -23.625 1 88 174 GLY B N 1
ATOM 3841 C CA . GLY B 1 174 ? -11.492 -1.309 -22.328 1 88 174 GLY B CA 1
ATOM 3842 C C . GLY B 1 174 ? -11.594 0.202 -22.438 1 88 174 GLY B C 1
ATOM 3843 O O . GLY B 1 174 ? -12.172 0.723 -23.391 1 88 174 GLY B O 1
ATOM 3844 N N . TYR B 1 175 ? -11.148 0.867 -21.422 1 92.5 175 TYR B N 1
ATOM 3845 C CA . TYR B 1 175 ? -11.195 2.324 -21.422 1 92.5 175 TYR B CA 1
ATOM 3846 C C . TYR B 1 175 ? -10.047 2.914 -20.609 1 92.5 175 TYR B C 1
ATOM 3848 O O . TYR B 1 175 ? -9.422 2.215 -19.812 1 92.5 175 TYR B O 1
ATOM 3856 N N . VAL B 1 176 ? -9.703 4.078 -20.953 1 94.5 176 VAL B N 1
ATOM 3857 C CA . VAL B 1 176 ? -8.781 4.902 -20.188 1 94.5 176 VAL B CA 1
ATOM 3858 C C . VAL B 1 176 ? -9.523 6.105 -19.609 1 94.5 176 VAL B C 1
ATOM 3860 O O . VAL B 1 176 ? -10.125 6.887 -20.344 1 94.5 176 VAL B O 1
ATOM 3863 N N . LYS B 1 177 ? -9.5 6.145 -18.312 1 96.19 177 LYS B N 1
ATOM 3864 C CA . LYS B 1 177 ? -10.148 7.246 -17.609 1 96.19 177 LYS B CA 1
ATOM 3865 C C . LYS B 1 177 ? -9.117 8.133 -16.906 1 96.19 177 LYS B C 1
ATOM 3867 O O . LYS B 1 177 ? -8.297 7.637 -16.125 1 96.19 177 LYS B O 1
ATOM 3872 N N . THR B 1 178 ? -9.117 9.391 -17.203 1 97.38 178 THR B N 1
ATOM 3873 C CA . THR B 1 178 ? -8.219 10.344 -16.578 1 97.38 178 THR B CA 1
ATOM 3874 C C . THR B 1 178 ? -9 11.383 -15.766 1 97.38 178 THR B C 1
ATOM 3876 O O . THR B 1 178 ? -9.875 12.062 -16.312 1 97.38 178 THR B O 1
ATOM 3879 N N . LEU B 1 179 ? -8.703 11.398 -14.508 1 98.06 179 LEU B N 1
ATOM 3880 C CA . LEU B 1 179 ? -9.281 12.391 -13.609 1 98.06 179 LEU B CA 1
ATOM 3881 C C . LEU B 1 179 ? -8.242 13.422 -13.188 1 98.06 179 LEU B C 1
ATOM 3883 O O . LEU B 1 179 ? -7.219 13.062 -12.594 1 98.06 179 LEU B O 1
ATOM 3887 N N . GLU B 1 180 ? -8.484 14.664 -13.492 1 98.44 180 GLU B N 1
ATOM 3888 C CA . GLU B 1 180 ? -7.602 15.742 -13.055 1 98.44 180 GLU B CA 1
ATOM 3889 C C . GLU B 1 180 ? -8.188 16.484 -11.852 1 98.44 180 GLU B C 1
ATOM 3891 O O . GLU B 1 180 ? -9.297 17 -11.922 1 98.44 180 GLU B O 1
ATOM 3896 N N . TYR B 1 181 ? -7.418 16.5 -10.805 1 98.44 181 TYR B N 1
ATOM 3897 C CA . TYR B 1 181 ? -7.848 17.156 -9.57 1 98.44 181 TYR B CA 1
ATOM 3898 C C . TYR B 1 181 ? -6.98 18.375 -9.266 1 98.44 181 TYR B C 1
ATOM 3900 O O . TYR B 1 181 ? -5.766 18.344 -9.477 1 98.44 181 TYR B O 1
ATOM 3908 N N . GLU B 1 182 ? -7.613 19.375 -8.711 1 98.62 182 GLU B N 1
ATOM 3909 C CA . GLU B 1 182 ? -6.891 20.5 -8.133 1 98.62 182 GLU B CA 1
ATOM 3910 C C . GLU B 1 182 ? -6.664 20.312 -6.637 1 98.62 182 GLU B C 1
ATOM 3912 O O . GLU B 1 182 ? -7.617 20.078 -5.887 1 98.62 182 GLU B O 1
ATOM 3917 N N . LEU B 1 183 ? -5.438 20.312 -6.281 1 98.56 183 LEU B N 1
ATOM 3918 C CA . LEU B 1 183 ? -5.023 20.344 -4.883 1 98.56 183 LEU B CA 1
ATOM 3919 C C . LEU B 1 183 ? -4.617 21.734 -4.453 1 98.56 183 LEU B C 1
ATOM 3921 O O . LEU B 1 183 ? -3.67 22.312 -4.996 1 98.56 183 LEU B O 1
ATOM 3925 N N . LYS B 1 184 ? -5.355 22.312 -3.525 1 98.44 184 LYS B N 1
ATOM 3926 C CA . LYS B 1 184 ? -5.027 23.609 -2.953 1 98.44 184 LYS B CA 1
ATOM 3927 C C . LYS B 1 184 ? -4.656 23.484 -1.478 1 98.44 184 LYS B C 1
ATOM 3929 O O . LYS B 1 184 ? -5.387 22.875 -0.7 1 98.44 184 LYS B O 1
ATOM 3934 N N . LEU B 1 185 ? -3.514 23.969 -1.167 1 98.31 185 LEU B N 1
ATOM 3935 C CA . LEU B 1 185 ? -3.023 24.016 0.207 1 98.31 185 LEU B CA 1
ATOM 3936 C C . LEU B 1 185 ? -2.824 25.453 0.665 1 98.31 185 LEU B C 1
ATOM 3938 O O . LEU B 1 185 ? -1.93 26.141 0.174 1 98.31 185 LEU B O 1
ATOM 3942 N N . SER B 1 186 ? -3.629 25.812 1.704 1 96.69 186 SER B N 1
ATOM 3943 C CA . SER B 1 186 ? -3.598 27.219 2.09 1 96.69 186 SER B CA 1
ATOM 3944 C C . SER B 1 186 ? -3.287 27.391 3.572 1 96.69 186 SER B C 1
ATOM 3946 O O . SER B 1 186 ? -3.818 26.656 4.406 1 96.69 186 SER B O 1
ATOM 3948 N N . SER B 1 187 ? -2.369 28.219 3.846 1 92.25 187 SER B N 1
ATOM 3949 C CA . SER B 1 187 ? -2.117 28.719 5.191 1 92.25 187 SER B CA 1
ATOM 3950 C C . SER B 1 187 ? -2.438 30.203 5.297 1 92.25 187 SER B C 1
ATOM 3952 O O . SER B 1 187 ? -2.98 30.797 4.359 1 92.25 187 SER B O 1
ATOM 3954 N N . GLU B 1 188 ? -2.268 30.781 6.465 1 86.56 188 GLU B N 1
ATOM 3955 C CA . GLU B 1 188 ? -2.5 32.219 6.617 1 86.56 188 GLU B CA 1
ATOM 3956 C C . GLU B 1 188 ? -1.543 33.031 5.75 1 86.56 188 GLU B C 1
ATOM 3958 O O . GLU B 1 188 ? -1.894 34.125 5.273 1 86.56 188 GLU B O 1
ATOM 3963 N N . GLU B 1 189 ? -0.425 32.469 5.418 1 88.25 189 GLU B N 1
ATOM 3964 C CA . GLU B 1 189 ? 0.651 33.25 4.797 1 88.25 189 GLU B CA 1
ATOM 3965 C C . GLU B 1 189 ? 0.821 32.875 3.326 1 88.25 189 GLU B C 1
ATOM 3967 O O . GLU B 1 189 ? 1.291 33.656 2.523 1 88.25 189 GLU B O 1
ATOM 3972 N N . GLU B 1 190 ? 0.471 31.641 3.008 1 94.12 190 GLU B N 1
ATOM 3973 C CA . GLU B 1 190 ? 0.825 31.156 1.677 1 94.12 190 GLU B CA 1
ATOM 3974 C C . GLU B 1 190 ? -0.25 30.219 1.126 1 94.12 190 GLU B C 1
ATOM 3976 O O . GLU B 1 190 ? -1.017 29.625 1.889 1 94.12 190 GLU B O 1
ATOM 3981 N N . GLU B 1 191 ? -0.253 30.203 -0.172 1 97.25 191 GLU B N 1
ATOM 3982 C CA . GLU B 1 191 ? -1.117 29.266 -0.877 1 97.25 191 GLU B CA 1
ATOM 3983 C C . GLU B 1 191 ? -0.337 28.469 -1.925 1 97.25 191 GLU B C 1
ATOM 3985 O O . GLU B 1 191 ? 0.387 29.047 -2.736 1 97.25 191 GLU B O 1
ATOM 3990 N N . LEU B 1 192 ? -0.401 27.203 -1.808 1 98.38 192 LEU B N 1
ATOM 3991 C CA . LEU B 1 192 ? 0.187 26.281 -2.771 1 98.38 192 LEU B CA 1
ATOM 3992 C C . LEU B 1 192 ? -0.895 25.609 -3.607 1 98.38 192 LEU B C 1
ATOM 3994 O O . LEU B 1 192 ? -1.984 25.312 -3.107 1 98.38 192 LEU B O 1
ATOM 3998 N N . THR B 1 193 ? -0.576 25.391 -4.898 1 98.44 193 THR B N 1
ATOM 3999 C CA . THR B 1 193 ? -1.549 24.75 -5.77 1 98.44 193 THR B CA 1
ATOM 4000 C C . THR B 1 193 ? -0.872 23.703 -6.652 1 98.44 193 THR B C 1
ATOM 4002 O O . THR B 1 193 ? 0.265 23.891 -7.09 1 98.44 193 THR B O 1
ATOM 4005 N N . ALA B 1 194 ? -1.562 22.625 -6.91 1 98.69 194 ALA B N 1
ATOM 4006 C CA . ALA B 1 194 ? -1.133 21.609 -7.855 1 98.69 194 ALA B CA 1
ATOM 4007 C C . ALA B 1 194 ? -2.328 20.984 -8.57 1 98.69 194 ALA B C 1
ATOM 4009 O O . ALA B 1 194 ? -3.451 21.016 -8.062 1 98.69 194 ALA B O 1
ATOM 4010 N N . VAL B 1 195 ? -2.092 20.594 -9.758 1 98.75 195 VAL B N 1
ATOM 4011 C CA . VAL B 1 195 ? -3.043 19.75 -10.477 1 98.75 195 VAL B CA 1
ATOM 4012 C C . VAL B 1 195 ? -2.455 18.344 -10.664 1 98.75 195 VAL B C 1
ATOM 4014 O O . VAL B 1 195 ? -1.379 18.188 -11.25 1 98.75 195 VAL B O 1
ATOM 4017 N N . VAL B 1 196 ? -3.148 17.375 -10.125 1 98.62 196 VAL B N 1
ATOM 4018 C CA . VAL B 1 196 ? -2.709 15.984 -10.211 1 98.62 196 VAL B CA 1
ATOM 4019 C C . VAL B 1 196 ? -3.699 15.18 -11.047 1 98.62 196 VAL B C 1
ATOM 4021 O O . VAL B 1 196 ? -4.914 15.273 -10.852 1 98.62 196 VAL B O 1
ATOM 4024 N N . ALA B 1 197 ? -3.17 14.406 -11.992 1 98.38 197 ALA B N 1
ATOM 4025 C CA . ALA B 1 197 ? -3.986 13.516 -12.812 1 98.38 197 ALA B CA 1
ATOM 4026 C C . ALA B 1 197 ? -3.857 12.07 -12.344 1 98.38 197 ALA B C 1
ATOM 4028 O O . ALA B 1 197 ? -2.748 11.578 -12.117 1 98.38 197 ALA B O 1
ATOM 4029 N N . ARG B 1 198 ? -4.938 11.461 -12.172 1 96.88 198 ARG B N 1
ATOM 4030 C CA . ARG B 1 198 ? -5.012 10.016 -11.953 1 96.88 198 ARG B CA 1
ATOM 4031 C C . ARG B 1 198 ? -5.602 9.312 -13.172 1 96.88 198 ARG B C 1
ATOM 4033 O O . ARG B 1 198 ? -6.742 9.578 -13.555 1 96.88 198 ARG B O 1
ATOM 4040 N N . THR B 1 199 ? -4.809 8.484 -13.742 1 95.44 199 THR B N 1
ATOM 4041 C CA . THR B 1 199 ? -5.254 7.758 -14.93 1 95.44 199 THR B CA 1
ATOM 4042 C C . THR B 1 199 ? -5.492 6.285 -14.602 1 95.44 199 THR B C 1
ATOM 4044 O O . THR B 1 199 ? -4.598 5.605 -14.094 1 95.44 199 THR B O 1
ATOM 4047 N N . VAL B 1 200 ? -6.703 5.887 -14.891 1 92.12 200 VAL B N 1
ATOM 4048 C CA . VAL B 1 200 ? -7.066 4.48 -14.734 1 92.12 200 VAL B CA 1
ATOM 4049 C C . VAL B 1 200 ? -7.234 3.838 -16.109 1 92.12 200 VAL B C 1
ATOM 4051 O O . VAL B 1 200 ? -8.031 4.301 -16.922 1 92.12 200 VAL B O 1
ATOM 4054 N N . THR B 1 201 ? -6.457 2.883 -16.375 1 89.5 201 THR B N 1
ATOM 4055 C CA . THR B 1 201 ? -6.605 2.076 -17.578 1 89.5 201 THR B CA 1
ATOM 4056 C C . THR B 1 201 ? -7.227 0.723 -17.25 1 89.5 201 THR B C 1
ATOM 4058 O O . THR B 1 201 ? -6.617 -0.095 -16.562 1 89.5 201 THR B O 1
ATOM 4061 N N . ALA B 1 202 ? -8.422 0.574 -17.719 1 86.81 202 ALA B N 1
ATOM 4062 C CA . ALA B 1 202 ? -9.156 -0.665 -17.453 1 86.81 202 ALA B CA 1
ATOM 4063 C C . ALA B 1 202 ? -9.367 -1.448 -18.75 1 86.81 202 ALA B C 1
ATOM 4065 O O . ALA B 1 202 ? -9.914 -0.92 -19.719 1 86.81 202 ALA B O 1
ATOM 4066 N N . ARG B 1 203 ? -8.859 -2.604 -18.766 1 84 203 ARG B N 1
ATOM 4067 C CA . ARG B 1 203 ? -9.07 -3.559 -19.844 1 84 203 ARG B CA 1
ATOM 4068 C C . ARG B 1 203 ? -9.766 -4.816 -19.344 1 84 203 ARG B C 1
ATOM 4070 O O . ARG B 1 203 ? -10.039 -4.941 -18.156 1 84 203 ARG B O 1
ATOM 4077 N N . ALA B 1 204 ? -10.094 -5.695 -20.281 1 75.69 204 ALA B N 1
ATOM 4078 C CA . ALA B 1 204 ? -10.805 -6.914 -19.906 1 75.69 204 ALA B CA 1
ATOM 4079 C C . ALA B 1 204 ? -10.031 -7.703 -18.844 1 75.69 204 ALA B C 1
ATOM 4081 O O . ALA B 1 204 ? -10.625 -8.234 -17.906 1 75.69 204 ALA B O 1
ATOM 4082 N N . THR B 1 205 ? -8.688 -7.645 -18.969 1 76.5 205 THR B N 1
ATOM 4083 C CA . THR B 1 205 ? -7.898 -8.531 -18.125 1 76.5 205 THR B CA 1
ATOM 4084 C C . THR B 1 205 ? -7.035 -7.734 -17.156 1 76.5 205 THR B C 1
ATOM 4086 O O . THR B 1 205 ? -6.422 -8.305 -16.25 1 76.5 205 THR B O 1
ATOM 4089 N N . SER B 1 206 ? -7.012 -6.406 -17.391 1 82.06 206 SER B N 1
ATOM 4090 C CA . SER B 1 206 ? -6.043 -5.652 -16.609 1 82.06 206 SER B CA 1
ATOM 4091 C C . SER B 1 206 ? -6.598 -4.297 -16.203 1 82.06 206 SER B C 1
ATOM 4093 O O . SER B 1 206 ? -7.441 -3.725 -16.891 1 82.06 206 SER B O 1
ATOM 4095 N N . THR B 1 207 ? -6.211 -3.893 -15.031 1 83.88 207 THR B N 1
ATOM 4096 C CA . THR B 1 207 ? -6.449 -2.531 -14.562 1 83.88 207 THR B CA 1
ATOM 4097 C C . THR B 1 207 ? -5.188 -1.947 -13.938 1 83.88 207 THR B C 1
ATOM 4099 O O . THR B 1 207 ? -4.488 -2.629 -13.18 1 83.88 207 THR B O 1
ATOM 4102 N N . SER B 1 208 ? -4.855 -0.762 -14.352 1 84.88 208 SER B N 1
ATOM 4103 C CA . SER B 1 208 ? -3.719 -0.063 -13.758 1 84.88 208 SER B CA 1
ATOM 4104 C C . SER B 1 208 ? -4.066 1.388 -13.438 1 84.88 208 SER B C 1
ATOM 4106 O O . SER B 1 208 ? -4.973 1.963 -14.047 1 84.88 208 SER B O 1
ATOM 4108 N N . THR B 1 209 ? -3.424 1.901 -12.422 1 88 209 THR B N 1
ATOM 4109 C CA . THR B 1 209 ? -3.592 3.293 -12.016 1 88 209 THR B CA 1
ATOM 4110 C C . THR B 1 209 ? -2.246 4.012 -11.977 1 88 209 THR B C 1
ATOM 4112 O O . THR B 1 209 ? -1.246 3.447 -11.531 1 88 209 THR B O 1
ATOM 4115 N N . ALA B 1 210 ? -2.262 5.25 -12.477 1 90.38 210 ALA B N 1
ATOM 4116 C CA . ALA B 1 210 ? -1.051 6.066 -12.477 1 90.38 210 ALA B CA 1
ATOM 4117 C C . ALA B 1 210 ? -1.358 7.5 -12.055 1 90.38 210 ALA B C 1
ATOM 4119 O O . ALA B 1 210 ? -2.42 8.031 -12.383 1 90.38 210 ALA B O 1
ATOM 4120 N N . TYR B 1 211 ? -0.442 8.07 -11.305 1 95.06 211 TYR B N 1
ATOM 4121 C CA . TYR B 1 211 ? -0.529 9.484 -10.938 1 95.06 211 TYR B CA 1
ATOM 4122 C C . TYR B 1 211 ? 0.478 10.312 -11.719 1 95.06 211 TYR B C 1
ATOM 4124 O O . TYR B 1 211 ? 1.612 9.883 -11.945 1 95.06 211 TYR B O 1
ATOM 4132 N N . ALA B 1 212 ? 0.075 11.5 -12.117 1 96.62 212 ALA B N 1
ATOM 4133 C CA . ALA B 1 212 ? 0.958 12.453 -12.789 1 96.62 212 ALA B CA 1
ATOM 4134 C C . ALA B 1 212 ? 0.695 13.875 -12.312 1 96.62 212 ALA B C 1
ATOM 4136 O O . ALA B 1 212 ? -0.452 14.25 -12.055 1 96.62 212 ALA B O 1
ATOM 4137 N N . ILE B 1 213 ? 1.736 14.633 -12.203 1 98.06 213 ILE B N 1
ATOM 4138 C CA . ILE B 1 213 ? 1.597 16.047 -11.898 1 98.06 213 ILE B CA 1
ATOM 4139 C C . ILE B 1 213 ? 1.438 16.844 -13.195 1 98.06 213 ILE B C 1
ATOM 4141 O O . ILE B 1 213 ? 2.326 16.828 -14.047 1 98.06 213 ILE B O 1
ATOM 4145 N N . VAL B 1 214 ? 0.356 17.531 -13.305 1 98.06 214 VAL B N 1
ATOM 4146 C CA . VAL B 1 214 ? 0.057 18.344 -14.469 1 98.06 214 VAL B CA 1
ATOM 4147 C C . VAL B 1 214 ? 0.572 19.766 -14.25 1 98.06 214 VAL B C 1
ATOM 4149 O O . VAL B 1 214 ? 1.101 20.391 -15.172 1 98.06 214 VAL B O 1
ATOM 4152 N N . ALA B 1 215 ? 0.415 20.25 -13.07 1 98.06 215 ALA B N 1
ATOM 4153 C CA . ALA B 1 215 ? 0.89 21.562 -12.633 1 98.06 215 ALA B CA 1
ATOM 4154 C C . ALA B 1 215 ? 1.261 21.547 -11.156 1 98.06 215 ALA B C 1
ATOM 4156 O O . ALA B 1 215 ? 0.692 20.781 -10.375 1 98.06 215 ALA B O 1
ATOM 4157 N N . ASN B 1 216 ? 2.213 22.281 -10.812 1 97.88 216 ASN B N 1
ATOM 4158 C CA . ASN B 1 216 ? 2.676 22.344 -9.43 1 97.88 216 ASN B CA 1
ATOM 4159 C C . ASN B 1 216 ? 3.283 23.703 -9.109 1 97.88 216 ASN B C 1
ATOM 4161 O O . ASN B 1 216 ? 4.273 24.109 -9.727 1 97.88 216 ASN B O 1
ATOM 4165 N N . ASP B 1 217 ? 2.66 24.344 -8.18 1 96.94 217 ASP B N 1
ATOM 4166 C CA . ASP B 1 217 ? 3.139 25.656 -7.734 1 96.94 217 ASP B CA 1
ATOM 4167 C C . ASP B 1 217 ? 3.398 25.656 -6.23 1 96.94 217 ASP B C 1
ATOM 4169 O O . ASP B 1 217 ? 2.5 25.953 -5.441 1 96.94 217 ASP B O 1
ATOM 4173 N N . GLY B 1 218 ? 4.688 25.312 -5.863 1 94.88 218 GLY B N 1
ATOM 4174 C CA . GLY B 1 218 ? 5.047 25.562 -4.477 1 94.88 218 GLY B CA 1
ATOM 4175 C C . GLY B 1 218 ? 5.469 24.297 -3.736 1 94.88 218 GLY B C 1
ATOM 4176 O O . GLY B 1 218 ? 6.184 24.375 -2.732 1 94.88 218 GLY B O 1
ATOM 4177 N N . LEU B 1 219 ? 5.016 23.109 -4.098 1 97.56 219 LEU B N 1
ATOM 4178 C CA . LEU B 1 219 ? 5.363 21.891 -3.385 1 97.56 219 LEU B CA 1
ATOM 4179 C C . LEU B 1 219 ? 6.668 21.297 -3.914 1 97.56 219 LEU B C 1
ATOM 4181 O O . LEU B 1 219 ? 6.914 21.312 -5.121 1 97.56 219 LEU B O 1
ATOM 4185 N N . ALA B 1 220 ? 7.461 20.844 -3.018 1 97.44 220 ALA B N 1
ATOM 4186 C CA . ALA B 1 220 ? 8.727 20.203 -3.375 1 97.44 220 ALA B CA 1
ATOM 4187 C C . ALA B 1 220 ? 8.5 18.812 -3.938 1 97.44 220 ALA B C 1
ATOM 4189 O O . ALA B 1 220 ? 7.531 18.141 -3.574 1 97.44 220 ALA B O 1
ATOM 4190 N N . PHE B 1 221 ? 9.398 18.391 -4.828 1 97.56 221 PHE B N 1
ATOM 4191 C CA . PHE B 1 221 ? 9.422 17.031 -5.379 1 97.56 221 PHE B CA 1
ATOM 4192 C C . PHE B 1 221 ? 8.078 16.688 -6.012 1 97.56 221 PHE B C 1
ATOM 4194 O O . PHE B 1 221 ? 7.496 17.516 -6.73 1 97.56 221 PHE B O 1
ATOM 4201 N N . ASP B 1 222 ? 7.676 15.438 -5.898 1 98.25 222 ASP B N 1
ATOM 4202 C CA . ASP B 1 222 ? 6.379 14.992 -6.402 1 98.25 222 ASP B CA 1
ATOM 4203 C C . ASP B 1 222 ? 5.387 14.789 -5.258 1 98.25 222 ASP B C 1
ATOM 4205 O O . ASP B 1 222 ? 4.516 13.922 -5.328 1 98.25 222 ASP B O 1
ATOM 4209 N N . HIS B 1 223 ? 5.551 15.594 -4.242 1 98.69 223 HIS B N 1
ATOM 4210 C CA . HIS B 1 223 ? 4.785 15.406 -3.018 1 98.69 223 HIS B CA 1
ATOM 4211 C C . HIS B 1 223 ? 3.299 15.656 -3.256 1 98.69 223 HIS B C 1
ATOM 4213 O O . HIS B 1 223 ? 2.453 15.141 -2.518 1 98.69 223 HIS B O 1
ATOM 4219 N N . ALA B 1 224 ? 2.984 16.391 -4.324 1 98.75 224 ALA B N 1
ATOM 4220 C CA . ALA B 1 224 ? 1.579 16.594 -4.664 1 98.75 224 ALA B CA 1
ATOM 4221 C C . ALA B 1 224 ? 0.883 15.266 -4.965 1 98.75 224 ALA B C 1
ATOM 4223 O O . ALA B 1 224 ? -0.272 15.07 -4.582 1 98.75 224 ALA B O 1
ATOM 4224 N N . LYS B 1 225 ? 1.601 14.344 -5.617 1 98.12 225 LYS B N 1
ATOM 4225 C CA . LYS B 1 225 ? 1.053 13.023 -5.902 1 98.12 225 LYS B CA 1
ATOM 4226 C C . LYS B 1 225 ? 0.777 12.25 -4.613 1 98.12 225 LYS B C 1
ATOM 4228 O O . LYS B 1 225 ? -0.232 11.547 -4.508 1 98.12 225 LYS B O 1
ATOM 4233 N N . ILE B 1 226 ? 1.652 12.391 -3.73 1 98.56 226 ILE B N 1
ATOM 4234 C CA . ILE B 1 226 ? 1.556 11.641 -2.482 1 98.56 226 ILE B CA 1
ATOM 4235 C C . ILE B 1 226 ? 0.367 12.141 -1.668 1 98.56 226 ILE B C 1
ATOM 4237 O O . ILE B 1 226 ? -0.408 11.352 -1.132 1 98.56 226 ILE B O 1
ATOM 4241 N N . ILE B 1 227 ? 0.195 13.438 -1.614 1 98.75 227 ILE B N 1
ATOM 4242 C CA . ILE B 1 227 ? -0.93 14.031 -0.896 1 98.75 227 ILE B CA 1
ATOM 4243 C C . ILE B 1 227 ? -2.24 13.609 -1.56 1 98.75 227 ILE B C 1
ATOM 4245 O O . ILE B 1 227 ? -3.197 13.234 -0.879 1 98.75 227 ILE B O 1
ATOM 4249 N N . ALA B 1 228 ? -2.264 13.688 -2.893 1 98.31 228 ALA B N 1
ATOM 4250 C CA . ALA B 1 228 ? -3.449 13.258 -3.631 1 98.31 228 ALA B CA 1
ATOM 4251 C C . ALA B 1 228 ? -3.805 11.805 -3.305 1 98.31 228 ALA B C 1
ATOM 4253 O O . ALA B 1 228 ? -4.965 11.492 -3.02 1 98.31 228 ALA B O 1
ATOM 4254 N N . CYS B 1 229 ? -2.816 10.984 -3.301 1 97.69 229 CYS B N 1
ATOM 4255 C CA . CYS B 1 229 ? -3.008 9.57 -2.988 1 97.69 229 CYS B CA 1
ATOM 4256 C C . CYS B 1 229 ? -3.578 9.391 -1.587 1 97.69 229 CYS B C 1
ATOM 4258 O O . CYS B 1 229 ? -4.492 8.594 -1.38 1 97.69 229 CYS B O 1
ATOM 4260 N N . ALA B 1 230 ? -3.088 10.086 -0.651 1 98.44 230 ALA B N 1
ATOM 4261 C CA . ALA B 1 230 ? -3.539 9.992 0.735 1 98.44 230 ALA B CA 1
ATOM 4262 C C . ALA B 1 230 ? -5 10.406 0.866 1 98.44 230 ALA B C 1
ATOM 4264 O O . ALA B 1 230 ? -5.789 9.734 1.528 1 98.44 230 ALA B O 1
ATOM 4265 N N . ILE B 1 231 ? -5.324 11.531 0.244 1 98.06 231 ILE B N 1
ATOM 4266 C CA . ILE B 1 231 ? -6.688 12.039 0.339 1 98.06 231 ILE B CA 1
ATOM 4267 C C . ILE B 1 231 ? -7.652 11.055 -0.308 1 98.06 231 ILE B C 1
ATOM 4269 O O . ILE B 1 231 ? -8.711 10.758 0.248 1 98.06 231 ILE B O 1
ATOM 4273 N N . GLU B 1 232 ? -7.285 10.539 -1.417 1 96.81 232 GLU B N 1
ATOM 4274 C CA . GLU B 1 232 ? -8.141 9.562 -2.086 1 96.81 232 GLU B CA 1
ATOM 4275 C C . GLU B 1 232 ? -8.297 8.297 -1.247 1 96.81 232 GLU B C 1
ATOM 4277 O O . GLU B 1 232 ? -9.391 7.73 -1.164 1 96.81 232 GLU B O 1
ATOM 4282 N N . ARG B 1 233 ? -7.195 7.844 -0.669 1 96.19 233 ARG B N 1
ATOM 4283 C CA . ARG B 1 233 ? -7.258 6.691 0.225 1 96.19 233 ARG B CA 1
ATOM 4284 C C . ARG B 1 233 ? -8.188 6.961 1.402 1 96.19 233 ARG B C 1
ATOM 4286 O O . ARG B 1 233 ? -9.008 6.113 1.76 1 96.19 233 ARG B O 1
ATOM 4293 N N . LEU B 1 234 ? -8.039 8.062 1.979 1 97.19 234 LEU B N 1
ATOM 4294 C CA . LEU B 1 234 ? -8.875 8.445 3.115 1 97.19 234 LEU B CA 1
ATOM 4295 C C . LEU B 1 234 ? -10.344 8.477 2.725 1 97.19 234 LEU B C 1
ATOM 4297 O O . LEU B 1 234 ? -11.195 7.926 3.43 1 97.19 234 LEU B O 1
ATOM 4301 N N . ARG B 1 235 ? -10.625 9.086 1.573 1 96.38 235 ARG B N 1
ATOM 4302 C CA . ARG B 1 235 ? -11.992 9.172 1.067 1 96.38 235 ARG B CA 1
ATOM 4303 C C . ARG B 1 235 ? -12.57 7.785 0.803 1 96.38 235 ARG B C 1
ATOM 4305 O O . ARG B 1 235 ? -13.742 7.531 1.072 1 96.38 235 ARG B O 1
ATOM 4312 N N . GLY B 1 236 ? -11.773 6.934 0.304 1 93.12 236 GLY B N 1
ATOM 4313 C CA . GLY B 1 236 ? -12.219 5.57 0.061 1 93.12 236 GLY B CA 1
ATOM 4314 C C . GLY B 1 236 ? -12.484 4.793 1.336 1 93.12 236 GLY B C 1
ATOM 4315 O O . GLY B 1 236 ? -13.531 4.156 1.474 1 93.12 236 GLY B O 1
ATOM 4316 N N . LYS B 1 237 ? -11.648 4.879 2.297 1 93.31 237 LYS B N 1
ATOM 4317 C CA . LYS B 1 237 ? -11.672 4.035 3.488 1 93.31 237 LYS B CA 1
ATOM 4318 C C . LYS B 1 237 ? -12.734 4.512 4.477 1 93.31 237 LYS B C 1
ATOM 4320 O O . LYS B 1 237 ? -13.273 3.713 5.25 1 93.31 237 LYS B O 1
ATOM 4325 N N . VAL B 1 238 ? -12.992 5.805 4.508 1 94.06 238 VAL B N 1
ATOM 4326 C CA . VAL B 1 238 ? -13.891 6.34 5.527 1 94.06 238 VAL B CA 1
ATOM 4327 C C . VAL B 1 238 ? -15.281 5.73 5.371 1 94.06 238 VAL B C 1
ATOM 4329 O O . VAL B 1 238 ? -16.047 5.684 6.328 1 94.06 238 VAL B O 1
ATOM 4332 N N . ASN B 1 239 ? -15.547 5.207 4.211 1 88.81 239 ASN B N 1
ATOM 4333 C CA . ASN B 1 239 ? -16.875 4.68 3.924 1 88.81 239 ASN B CA 1
ATOM 4334 C C . ASN B 1 239 ? -17.031 3.254 4.445 1 88.81 239 ASN B C 1
ATOM 4336 O O . ASN B 1 239 ? -18.156 2.766 4.59 1 88.81 239 ASN B O 1
ATOM 4340 N N . TYR B 1 240 ? -15.93 2.58 4.766 1 87 240 TYR B N 1
ATOM 4341 C CA . TYR B 1 240 ? -16.125 1.187 5.152 1 87 240 TYR B CA 1
ATOM 4342 C C . TYR B 1 240 ? -15.281 0.839 6.375 1 87 240 TYR B C 1
ATOM 4344 O O . TYR B 1 240 ? -15.172 -0.331 6.75 1 87 240 TYR B O 1
ATOM 4352 N N . THR B 1 241 ? -14.656 1.808 6.961 1 88.81 241 THR B N 1
ATOM 4353 C CA . THR B 1 241 ? -13.852 1.593 8.156 1 88.81 241 THR B CA 1
ATOM 4354 C C . THR B 1 241 ? -14.117 2.684 9.195 1 88.81 241 THR B C 1
ATOM 4356 O O . THR B 1 241 ? -14.898 3.605 8.938 1 88.81 241 THR B O 1
ATOM 4359 N N . ASP B 1 242 ? -13.523 2.572 10.359 1 91 242 ASP B N 1
ATOM 4360 C CA . ASP B 1 242 ? -13.656 3.566 11.422 1 91 242 ASP B CA 1
ATOM 4361 C C . ASP B 1 242 ? -12.484 4.551 11.398 1 91 242 ASP B C 1
ATOM 4363 O O . ASP B 1 242 ? -12.18 5.18 12.414 1 91 242 ASP B O 1
ATOM 4367 N N . ILE B 1 243 ? -11.852 4.719 10.258 1 93.19 243 ILE B N 1
ATOM 4368 C CA . ILE B 1 243 ? -10.602 5.461 10.141 1 93.19 243 ILE B CA 1
ATOM 4369 C C . ILE B 1 243 ? -10.82 6.914 10.562 1 93.19 243 ILE B C 1
ATOM 4371 O O . ILE B 1 243 ? -9.93 7.543 11.141 1 93.19 243 ILE B O 1
ATOM 4375 N N . ALA B 1 244 ? -11.969 7.504 10.375 1 94.94 244 ALA B N 1
ATOM 4376 C CA . ALA B 1 244 ? -12.266 8.906 10.672 1 94.94 244 ALA B CA 1
ATOM 4377 C C . ALA B 1 244 ? -12.18 9.164 12.18 1 94.94 244 ALA B C 1
ATOM 4379 O O . ALA B 1 244 ? -11.945 10.297 12.602 1 94.94 244 ALA B O 1
ATOM 4380 N N . LEU B 1 245 ? -12.398 8.156 12.945 1 93.38 245 LEU B N 1
ATOM 4381 C CA . LEU B 1 245 ? -12.43 8.32 14.391 1 93.38 245 LEU B CA 1
ATOM 4382 C C . LEU B 1 245 ? -11.047 8.688 14.922 1 93.38 245 LEU B C 1
ATOM 4384 O O . LEU B 1 245 ? -10.922 9.219 16.031 1 93.38 245 LEU B O 1
ATOM 4388 N N . HIS B 1 246 ? -10.016 8.438 14.172 1 92.12 246 HIS B N 1
ATOM 4389 C CA . HIS B 1 246 ? -8.664 8.805 14.578 1 92.12 246 HIS B CA 1
ATOM 4390 C C . HIS B 1 246 ? -8.461 10.312 14.531 1 92.12 246 HIS B C 1
ATOM 4392 O O . HIS B 1 246 ? -7.484 10.836 15.07 1 92.12 246 HIS B O 1
ATOM 4398 N N . LEU B 1 247 ? -9.359 11 13.891 1 93.62 247 LEU B N 1
ATOM 4399 C CA . LEU B 1 247 ? -9.305 12.461 13.789 1 93.62 247 LEU B CA 1
ATOM 4400 C C . LEU B 1 247 ? -10.117 13.109 14.898 1 93.62 247 LEU B C 1
ATOM 4402 O O . LEU B 1 247 ? -10.125 14.336 15.031 1 93.62 247 LEU B O 1
ATOM 4406 N N . MET B 1 248 ? -10.781 12.359 15.711 1 92.5 248 MET B N 1
ATOM 4407 C CA . MET B 1 248 ? -11.688 12.867 16.734 1 92.5 248 MET B CA 1
ATOM 4408 C C . MET B 1 248 ? -11.008 12.898 18.094 1 92.5 248 MET B C 1
ATOM 4410 O O . MET B 1 248 ? -10.125 12.078 18.375 1 92.5 248 MET B O 1
ATOM 4414 N N . PRO B 1 249 ? -11.43 13.82 18.906 1 90.25 249 PRO B N 1
ATOM 4415 C CA . PRO B 1 249 ? -11.047 13.711 20.328 1 90.25 249 PRO B CA 1
ATOM 4416 C C . PRO B 1 249 ? -11.68 12.508 21.016 1 90.25 249 PRO B C 1
ATOM 4418 O O . PRO B 1 249 ? -12.523 11.828 20.422 1 90.25 249 PRO B O 1
ATOM 4421 N N . PRO B 1 250 ? -11.234 12.227 22.234 1 88.81 250 PRO B N 1
ATOM 4422 C CA . PRO B 1 250 ? -11.758 11.055 22.938 1 88.81 250 PRO B CA 1
ATOM 4423 C C . PRO B 1 250 ? -13.281 11.07 23.062 1 88.81 250 PRO B C 1
ATOM 4425 O O . PRO B 1 250 ? -13.922 10.023 23 1 88.81 250 PRO B O 1
ATOM 4428 N N . LEU B 1 251 ? -13.82 12.305 23.328 1 92.5 251 LEU B N 1
ATOM 4429 C CA . LEU B 1 251 ? -15.266 12.508 23.375 1 92.5 251 LEU B CA 1
ATOM 4430 C C . LEU B 1 251 ? -15.719 13.5 22.297 1 92.5 251 LEU B C 1
ATOM 4432 O O . LEU B 1 251 ? -15.047 14.508 22.062 1 92.5 251 LEU B O 1
ATOM 4436 N N . PHE B 1 252 ? -16.812 13.102 21.641 1 93.31 252 PHE B N 1
ATOM 4437 C CA . PHE B 1 252 ? -17.297 13.945 20.547 1 93.31 252 PHE B CA 1
ATOM 4438 C C . PHE B 1 252 ? -18.797 13.773 20.359 1 93.31 252 PHE B C 1
ATOM 4440 O O . PHE B 1 252 ? -19.391 12.797 20.828 1 93.31 252 PHE B O 1
ATOM 4447 N N . THR B 1 253 ? -19.438 14.766 19.719 1 94.12 253 THR B N 1
ATOM 4448 C CA . THR B 1 253 ? -20.844 14.625 19.344 1 94.12 253 THR B CA 1
ATOM 4449 C C . THR B 1 253 ? -20.969 13.969 17.969 1 94.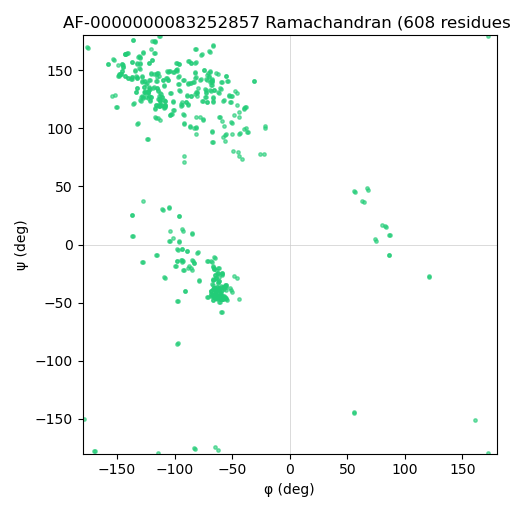12 253 THR B C 1
ATOM 4451 O O . THR B 1 253 ? -20.016 13.984 17.188 1 94.12 253 THR B O 1
ATOM 4454 N N . LEU B 1 254 ? -22.094 13.391 17.688 1 95.81 254 LEU B N 1
ATOM 4455 C CA . LEU B 1 254 ? -22.328 12.789 16.375 1 95.81 254 LEU B CA 1
ATOM 4456 C C . LEU B 1 254 ? -22.312 13.852 15.289 1 95.81 254 LEU B C 1
ATOM 4458 O O . LEU B 1 254 ? -21.906 13.578 14.156 1 95.81 254 LEU B O 1
ATOM 4462 N N . THR B 1 255 ? -22.688 15.062 15.664 1 93.94 255 THR B N 1
ATOM 4463 C CA . THR B 1 255 ? -22.641 16.172 14.711 1 93.94 255 THR B CA 1
ATOM 4464 C C . THR B 1 255 ? -21.203 16.5 14.328 1 93.94 255 THR B C 1
ATOM 4466 O O . THR B 1 255 ? -20.906 16.719 13.148 1 93.94 255 THR B O 1
ATOM 4469 N N . GLU B 1 256 ? -20.406 16.516 15.289 1 93.31 256 GLU B N 1
ATOM 4470 C CA . GLU B 1 256 ? -18.984 16.766 15.023 1 93.31 256 GLU B CA 1
ATOM 4471 C C . GLU B 1 256 ? -18.391 15.664 14.141 1 93.31 256 GLU B C 1
ATOM 4473 O O . GLU B 1 256 ? -17.625 15.953 13.227 1 93.31 256 GLU B O 1
ATOM 4478 N N . LEU B 1 257 ? -18.734 14.406 14.484 1 96 257 LEU B N 1
ATOM 4479 C CA . LEU B 1 257 ? -18.266 13.297 13.664 1 96 257 LEU B CA 1
ATOM 4480 C C . LEU B 1 257 ? -18.766 13.414 12.234 1 96 257 LEU B C 1
ATOM 4482 O O . LEU B 1 257 ? -18 13.195 11.281 1 96 257 LEU B O 1
ATOM 4486 N N . GLN B 1 258 ? -19.969 13.789 12.094 1 96.56 258 GLN B N 1
ATOM 4487 C CA . GLN B 1 258 ? -20.547 13.977 10.766 1 96.56 258 GLN B CA 1
ATOM 4488 C C . GLN B 1 258 ? -19.797 15.047 9.977 1 96.56 258 GLN B C 1
ATOM 4490 O O . GLN B 1 258 ? -19.516 14.875 8.789 1 96.56 258 GLN B O 1
ATOM 4495 N N . GLN B 1 259 ? -19.484 16.109 10.602 1 95.31 259 GLN B N 1
ATOM 4496 C CA . GLN B 1 259 ? -18.75 17.188 9.945 1 95.31 259 GLN B CA 1
ATOM 4497 C C . GLN B 1 259 ? -17.406 16.688 9.445 1 95.31 259 GLN B C 1
ATOM 4499 O O . GLN B 1 259 ? -16.953 17.078 8.367 1 95.31 259 GLN B O 1
ATOM 4504 N N . VAL B 1 260 ? -16.75 15.852 10.234 1 95.94 260 VAL B N 1
ATOM 4505 C CA . VAL B 1 260 ? -15.453 15.312 9.836 1 95.94 260 VAL B CA 1
ATOM 4506 C C . VAL B 1 260 ? -15.617 14.453 8.586 1 95.94 260 VAL B C 1
ATOM 4508 O O . VAL B 1 260 ? -14.828 14.562 7.641 1 95.94 260 VAL B O 1
ATOM 4511 N N . TYR B 1 261 ? -16.656 13.594 8.539 1 96.75 261 TYR B N 1
ATOM 4512 C CA . TYR B 1 261 ? -16.953 12.805 7.344 1 96.75 261 TYR B CA 1
ATOM 4513 C C . TYR B 1 261 ? -17.188 13.703 6.137 1 96.75 261 TYR B C 1
ATOM 4515 O O . TYR B 1 261 ? -16.641 13.461 5.055 1 96.75 261 TYR B O 1
ATOM 4523 N N . GLU B 1 262 ? -17.938 14.727 6.379 1 96.31 262 GLU B N 1
ATOM 4524 C CA . GLU B 1 262 ? -18.328 15.617 5.285 1 96.31 262 GLU B CA 1
ATOM 4525 C C . GLU B 1 262 ? -17.125 16.359 4.73 1 96.31 262 GLU B C 1
ATOM 4527 O O . GLU B 1 262 ? -17 16.547 3.518 1 96.31 262 GLU B O 1
ATOM 4532 N N . VAL B 1 263 ? -16.234 16.75 5.566 1 95 263 VAL B N 1
ATOM 4533 C CA . VAL B 1 263 ? -15.039 17.453 5.121 1 95 263 VAL B CA 1
ATOM 4534 C C . VAL B 1 263 ? -14.133 16.516 4.332 1 95 263 VAL B C 1
ATOM 4536 O O . VAL B 1 263 ? -13.547 16.906 3.324 1 95 263 VAL B O 1
ATOM 4539 N N . ILE B 1 264 ? -14.008 15.305 4.773 1 96.38 264 ILE B N 1
ATOM 4540 C CA . ILE B 1 264 ? -13.18 14.32 4.082 1 96.38 264 ILE B CA 1
ATOM 4541 C C . ILE B 1 264 ? -13.773 14.016 2.711 1 96.38 264 ILE B C 1
ATOM 4543 O O . ILE B 1 264 ? -13.062 14.023 1.704 1 96.38 264 ILE B O 1
ATOM 4547 N N . LEU B 1 265 ? -15.047 13.828 2.664 1 95.56 265 LEU B N 1
ATOM 4548 C CA . LEU B 1 265 ? -15.734 13.375 1.455 1 95.56 265 LEU B CA 1
ATOM 4549 C C . LEU B 1 265 ? -16.062 14.562 0.547 1 95.56 265 LEU B C 1
ATOM 4551 O O . LEU B 1 265 ? -16.391 14.375 -0.624 1 95.56 265 LEU B O 1
ATOM 4555 N N . ASP B 1 266 ? -15.938 15.734 1.075 1 93 266 ASP B N 1
ATOM 4556 C CA . ASP B 1 266 ? -16.297 16.953 0.368 1 93 266 ASP B CA 1
ATOM 4557 C C . ASP B 1 266 ? -17.75 16.922 -0.104 1 93 266 ASP B C 1
ATOM 4559 O O . ASP B 1 266 ? -18.031 17.203 -1.269 1 93 266 ASP B O 1
ATOM 4563 N N . LYS B 1 267 ? -18.625 16.484 0.801 1 93.69 267 LYS B N 1
ATOM 4564 C CA . LYS B 1 267 ? -20.062 16.469 0.53 1 93.69 267 LYS B CA 1
ATOM 4565 C C . LYS B 1 267 ? -20.859 16.469 1.826 1 93.69 267 LYS B C 1
ATOM 4567 O O . LYS B 1 267 ? -20.375 16.047 2.871 1 93.69 267 LYS B O 1
ATOM 4572 N N . GLU B 1 268 ? -22.109 16.969 1.725 1 94.38 268 GLU B N 1
ATOM 4573 C CA . GLU B 1 268 ? -23.016 16.922 2.865 1 94.38 268 GLU B CA 1
ATOM 4574 C C . GLU B 1 268 ? -23.688 15.562 2.99 1 94.38 268 GLU B C 1
ATOM 4576 O O . GLU B 1 268 ? -23.984 14.914 1.984 1 94.38 268 GLU B O 1
ATOM 4581 N N . LEU B 1 269 ? -23.875 15.18 4.219 1 95.38 269 LEU B N 1
ATOM 4582 C CA . LEU B 1 269 ? -24.5 13.891 4.484 1 95.38 269 LEU B CA 1
ATOM 4583 C C . LEU B 1 269 ? -25.844 14.078 5.18 1 95.38 269 LEU B C 1
ATOM 4585 O O . LEU B 1 269 ? -26.031 15.023 5.945 1 95.38 269 LEU B O 1
ATOM 4589 N N . LEU B 1 270 ? -26.719 13.188 4.895 1 96.75 270 LEU B N 1
ATOM 4590 C CA . LEU B 1 270 ? -27.984 13.156 5.605 1 96.75 270 LEU B CA 1
ATOM 4591 C C . LEU B 1 270 ? -27.797 12.648 7.031 1 96.75 270 LEU B C 1
ATOM 4593 O O . LEU B 1 270 ? -27.234 11.578 7.25 1 96.75 270 LEU B O 1
ATOM 4597 N N . LYS B 1 271 ? -28.344 13.398 7.961 1 95.62 271 LYS B N 1
ATOM 4598 C CA . LYS B 1 271 ? -28.125 13.141 9.383 1 95.62 271 LYS B CA 1
ATOM 4599 C C . LYS B 1 271 ? -28.578 11.734 9.758 1 95.62 271 LYS B C 1
ATOM 4601 O O . LYS B 1 271 ? -27.812 10.969 10.352 1 95.62 271 LYS B O 1
ATOM 4606 N N . ALA B 1 272 ? -29.734 11.344 9.344 1 95.88 272 ALA B N 1
ATOM 4607 C CA . ALA B 1 272 ? -30.312 10.055 9.734 1 95.88 272 ALA B CA 1
ATOM 4608 C C . ALA B 1 272 ? -29.5 8.898 9.164 1 95.88 272 ALA B C 1
ATOM 4610 O O . ALA B 1 272 ? -29.203 7.93 9.867 1 95.88 272 ALA B O 1
ATOM 4611 N N . ALA B 1 273 ? -29.141 9.039 7.91 1 95.5 273 ALA B N 1
ATOM 4612 C CA . ALA B 1 273 ? -28.359 7.988 7.258 1 95.5 273 ALA B CA 1
ATOM 4613 C C . ALA B 1 273 ? -26.969 7.859 7.883 1 95.5 273 ALA B C 1
ATOM 4615 O O . ALA B 1 273 ? -26.469 6.75 8.047 1 95.5 273 ALA B O 1
ATOM 4616 N N . PHE B 1 274 ? -26.453 8.977 8.219 1 96.94 274 PHE B N 1
ATOM 4617 C CA . PHE B 1 274 ? -25.125 8.984 8.82 1 96.94 274 PHE B CA 1
ATOM 4618 C C . PHE B 1 274 ? -25.156 8.312 10.195 1 96.94 274 PHE B C 1
ATOM 4620 O O . PHE B 1 274 ? -24.266 7.512 10.516 1 96.94 274 PHE B O 1
ATOM 4627 N N . ARG B 1 275 ? -26.078 8.656 10.992 1 95.88 275 ARG B N 1
ATOM 4628 C CA . ARG B 1 275 ? -26.172 8.086 12.336 1 95.88 275 ARG B CA 1
ATOM 4629 C C . ARG B 1 275 ? -26.297 6.57 12.281 1 95.88 275 ARG B C 1
ATOM 4631 O O . ARG B 1 275 ? -25.719 5.863 13.102 1 95.88 275 ARG B O 1
ATOM 4638 N N . ARG B 1 276 ? -27 6.094 11.297 1 95.75 276 ARG B N 1
ATOM 4639 C CA . ARG B 1 276 ? -27.125 4.652 11.109 1 95.75 276 ARG B CA 1
ATOM 4640 C C . ARG B 1 276 ? -25.781 4.031 10.719 1 95.75 276 ARG B C 1
ATOM 4642 O O . ARG B 1 276 ? -25.438 2.949 11.195 1 95.75 276 ARG B O 1
ATOM 4649 N N . LYS B 1 277 ? -25.125 4.715 9.906 1 94.12 277 LYS B N 1
ATOM 4650 C CA . LYS B 1 277 ? -23.859 4.23 9.375 1 94.12 277 LYS B CA 1
ATOM 4651 C C . LYS B 1 277 ? -22.828 4.059 10.484 1 94.12 277 LYS B C 1
ATOM 4653 O O . LYS B 1 277 ? -22.047 3.1 10.477 1 94.12 277 LYS B O 1
ATOM 4658 N N . VAL B 1 278 ? -22.844 4.977 11.477 1 95.69 278 VAL B N 1
ATOM 4659 C CA . VAL B 1 278 ? -21.734 5 12.422 1 95.69 278 VAL B CA 1
ATOM 4660 C C . VAL B 1 278 ? -22.172 4.379 13.75 1 95.69 278 VAL B C 1
ATOM 4662 O O . VAL B 1 278 ? -21.391 4.312 14.695 1 95.69 278 VAL B O 1
ATOM 4665 N N . ALA B 1 279 ? -23.344 3.912 13.797 1 94.94 279 ALA B N 1
ATOM 4666 C CA . ALA B 1 279 ? -23.938 3.436 15.039 1 94.94 279 ALA B CA 1
ATOM 4667 C C . ALA B 1 279 ? -23.078 2.365 15.695 1 94.94 279 ALA B C 1
ATOM 4669 O O . ALA B 1 279 ? -22.906 2.35 16.922 1 94.94 279 ALA B O 1
ATOM 4670 N N . ASP B 1 280 ? -22.453 1.556 14.883 1 93.56 280 ASP B N 1
ATOM 4671 C CA . ASP B 1 280 ? -21.688 0.432 15.43 1 93.56 280 ASP B CA 1
ATOM 4672 C C . ASP B 1 280 ? -20.25 0.837 15.734 1 93.56 280 ASP B C 1
ATOM 4674 O O . ASP B 1 280 ? -19.5 0.07 16.344 1 93.56 280 ASP B O 1
ATOM 4678 N N . LEU B 1 281 ? -19.938 2.014 15.375 1 93.56 281 LEU B N 1
ATOM 4679 C CA . LEU B 1 281 ? -18.547 2.451 15.539 1 93.56 281 LEU B CA 1
ATOM 4680 C C . LEU B 1 281 ? -18.375 3.26 16.812 1 93.56 281 LEU B C 1
ATOM 4682 O O . LEU B 1 281 ? -17.25 3.473 17.281 1 93.56 281 LEU B O 1
ATOM 4686 N N . VAL B 1 282 ? -19.5 3.686 17.406 1 95.25 282 VAL B N 1
ATOM 4687 C CA . VAL B 1 282 ? -19.406 4.598 18.547 1 95.25 282 VAL B CA 1
ATOM 4688 C C . VAL B 1 282 ? -20.266 4.07 19.703 1 95.25 282 VAL B C 1
ATOM 4690 O O . VAL B 1 282 ? -21.141 3.234 19.5 1 95.25 282 VAL B O 1
ATOM 4693 N N . ALA B 1 283 ? -19.891 4.484 20.891 1 93.88 283 ALA B N 1
ATOM 4694 C CA . ALA B 1 283 ? -20.625 4.145 22.109 1 93.88 283 ALA B CA 1
ATOM 4695 C C . ALA B 1 283 ? -21.078 5.406 22.828 1 93.88 283 ALA B C 1
ATOM 4697 O O . ALA B 1 283 ? -20.344 6.387 22.922 1 93.88 283 ALA B O 1
ATOM 4698 N N . GLU B 1 284 ? -22.266 5.328 23.375 1 94.38 284 GLU B N 1
ATOM 4699 C CA . GLU B 1 284 ? -22.797 6.438 24.172 1 94.38 284 GLU B CA 1
ATOM 4700 C C . GLU B 1 284 ? -22.047 6.574 25.5 1 94.38 284 GLU B C 1
ATOM 4702 O O . GLU B 1 284 ? -21.547 5.586 26.047 1 94.38 284 GLU B O 1
ATOM 4707 N N . THR B 1 285 ? -21.922 7.828 25.875 1 94.31 285 THR B N 1
ATOM 4708 C CA . THR B 1 285 ? -21.391 8.086 27.203 1 94.31 285 THR B CA 1
ATOM 4709 C C . THR B 1 285 ? -22.422 8.805 28.078 1 94.31 285 THR B C 1
ATOM 4711 O O . THR B 1 285 ? -23.516 9.117 27.609 1 94.31 285 THR B O 1
ATOM 4714 N N . ASP B 1 286 ? -22.078 8.984 29.328 1 92.75 286 ASP B N 1
ATOM 4715 C CA . ASP B 1 286 ? -22.953 9.711 30.234 1 92.75 286 ASP B CA 1
ATOM 4716 C C . ASP B 1 286 ? -22.594 11.195 30.281 1 92.75 286 ASP B C 1
ATOM 4718 O O . ASP B 1 286 ? -23.109 11.938 31.125 1 92.75 286 ASP B O 1
ATOM 4722 N N . HIS B 1 287 ? -21.797 11.539 29.375 1 92.25 287 HIS B N 1
ATOM 4723 C CA . HIS B 1 287 ? -21.359 12.93 29.328 1 92.25 287 HIS B CA 1
ATOM 4724 C C . HIS B 1 287 ? -22.125 13.711 28.266 1 92.25 287 HIS B C 1
ATOM 4726 O O . HIS B 1 287 ? -22.578 13.141 27.266 1 92.25 287 HIS B O 1
ATOM 4732 N N . TYR B 1 288 ? -22.328 15.039 28.531 1 91.12 288 TYR B N 1
ATOM 4733 C CA . TYR B 1 288 ? -23.016 15.945 27.609 1 91.12 288 TYR B CA 1
ATOM 4734 C C . TYR B 1 288 ? -22.234 17.234 27.422 1 91.12 288 TYR B C 1
ATOM 4736 O O . TYR B 1 288 ? -21.406 17.594 28.266 1 91.12 288 TYR B O 1
ATOM 4744 N N . THR B 1 289 ? -22.469 17.906 26.266 1 86.38 289 THR B N 1
ATOM 4745 C CA . THR B 1 289 ? -21.844 19.203 26.062 1 86.38 289 THR B CA 1
ATOM 4746 C C . THR B 1 289 ? -22.391 20.219 27.062 1 86.38 289 THR B C 1
ATOM 4748 O O . THR B 1 289 ? -23.547 20.141 27.484 1 86.38 289 THR B O 1
ATOM 4751 N N . GLU B 1 290 ? -21.484 21.016 27.734 1 74.75 290 GLU B N 1
ATOM 4752 C CA . GLU B 1 290 ? -21.891 21.969 28.766 1 74.75 290 GLU B CA 1
ATOM 4753 C C . GLU B 1 290 ? -22.312 23.297 28.156 1 74.75 290 GLU B C 1
ATOM 4755 O O . GLU B 1 290 ? -22.719 24.219 28.875 1 74.75 290 GLU B O 1
ATOM 4760 N N . ASN B 1 291 ? -22.469 23.422 26.938 1 59.25 291 ASN B N 1
ATOM 4761 C CA . ASN B 1 291 ? -22.75 24.812 26.531 1 59.25 291 ASN B CA 1
ATOM 4762 C C . ASN B 1 291 ? -24.188 25.203 26.859 1 59.25 291 ASN B C 1
ATOM 4764 O O . ASN B 1 291 ? -25.109 24.453 26.578 1 59.25 291 ASN B O 1
ATOM 4768 N N . ALA B 1 292 ? -24.375 26.344 27.672 1 55.44 292 ALA B N 1
ATOM 4769 C CA . ALA B 1 292 ? -25.531 26.984 28.297 1 55.44 292 ALA B CA 1
ATOM 4770 C C . ALA B 1 292 ? -26.641 27.203 27.281 1 55.44 292 ALA B C 1
ATOM 4772 O O . ALA B 1 292 ? -27.828 27.188 27.625 1 55.44 292 ALA B O 1
ATOM 4773 N N . GLY B 1 293 ? -26.391 27.578 26.062 1 52.97 293 GLY B N 1
ATOM 4774 C CA . GLY B 1 293 ? -27.484 28.109 25.266 1 52.97 293 GLY B CA 1
ATOM 4775 C C . GLY B 1 293 ? -28.188 27.062 24.438 1 52.97 293 GLY B C 1
ATOM 4776 O O . GLY B 1 293 ? -29.25 27.312 23.875 1 52.97 293 GLY B O 1
ATOM 4777 N N . HIS B 1 294 ? -27.578 26 24.156 1 60.41 294 HIS B N 1
ATOM 4778 C CA . HIS B 1 294 ? -28.234 25 23.328 1 60.41 294 HIS B CA 1
ATOM 4779 C C . HIS B 1 294 ? -28.453 23.688 24.094 1 60.41 294 HIS B C 1
ATOM 4781 O O . HIS B 1 294 ? -27.812 23.469 25.125 1 60.41 294 HIS B O 1
ATOM 4787 N N . ARG B 1 295 ? -29.531 22.984 23.812 1 70.56 295 ARG B N 1
ATOM 4788 C CA . ARG B 1 295 ? -29.766 21.656 24.359 1 70.56 295 ARG B CA 1
ATOM 4789 C C . ARG B 1 295 ? -28.484 20.828 24.391 1 70.56 295 ARG B C 1
ATOM 4791 O O . ARG B 1 295 ? -27.781 20.734 23.391 1 70.56 295 ARG B O 1
ATOM 4798 N N . PRO B 1 296 ? -28.109 20.5 25.562 1 83.56 296 PRO B N 1
ATOM 4799 C CA . PRO B 1 296 ? -26.906 19.688 25.672 1 83.56 296 PRO B CA 1
ATOM 4800 C C . PRO B 1 296 ? -26.922 18.469 24.766 1 83.56 296 PRO B C 1
ATOM 4802 O O . PRO B 1 296 ? -27.984 17.844 24.562 1 83.56 296 PRO B O 1
ATOM 4805 N N . SER B 1 297 ? -25.859 18.297 23.969 1 88.81 297 SER B N 1
ATOM 4806 C CA . SER B 1 297 ? -25.734 17.141 23.109 1 88.81 297 SER B CA 1
ATOM 4807 C C . SER B 1 297 ? -24.953 16.016 23.812 1 88.81 297 SER B C 1
ATOM 4809 O O . SER B 1 297 ? -23.984 16.281 24.516 1 88.81 297 SER B O 1
ATOM 4811 N N . ARG B 1 298 ? -25.391 14.82 23.578 1 93.44 298 ARG B N 1
ATOM 4812 C CA . ARG B 1 298 ? -24.703 13.656 24.125 1 93.44 298 ARG B CA 1
ATOM 4813 C C . ARG B 1 298 ? -23.328 13.469 23.5 1 93.44 298 ARG B C 1
ATOM 4815 O O . ARG B 1 298 ? -23.172 13.641 22.281 1 93.44 298 ARG B O 1
ATOM 4822 N N . LEU B 1 299 ? -22.391 13.094 24.359 1 96 299 LEU B N 1
ATOM 4823 C CA . LEU B 1 299 ? -21.047 12.781 23.859 1 96 299 LEU B CA 1
ATOM 4824 C C . LEU B 1 299 ? -20.891 11.281 23.641 1 96 299 LEU B C 1
ATOM 4826 O O . LEU B 1 299 ? -21.438 10.477 24.391 1 96 299 LEU B O 1
ATOM 4830 N N . TYR B 1 300 ? -20.141 10.984 22.609 1 96.06 300 TYR B N 1
ATOM 4831 C CA . TYR B 1 300 ? -19.844 9.617 22.203 1 96.06 300 TYR B CA 1
ATOM 4832 C C . TYR B 1 300 ? -18.328 9.352 22.234 1 96.06 300 TYR B C 1
ATOM 4834 O O . TYR B 1 300 ? -17.531 10.289 22.344 1 96.06 300 TYR B O 1
ATOM 4842 N N . ARG B 1 301 ? -17.969 8.133 22.312 1 92.69 301 ARG B N 1
ATOM 4843 C CA . ARG B 1 301 ? -16.594 7.691 22.172 1 92.69 301 ARG B CA 1
ATOM 4844 C C . ARG B 1 301 ? -16.469 6.547 21.172 1 92.69 301 ARG B C 1
ATOM 4846 O O . ARG B 1 301 ? -17.469 5.906 20.844 1 92.69 301 ARG B O 1
ATOM 4853 N N . ARG B 1 302 ? -15.25 6.332 20.672 1 90.44 302 ARG B N 1
ATOM 4854 C CA . ARG B 1 302 ? -15 5.199 19.781 1 90.44 302 ARG B CA 1
ATOM 4855 C C . ARG B 1 302 ? -15.328 3.881 20.484 1 90.44 302 ARG B C 1
ATOM 4857 O O . ARG B 1 302 ? -14.969 3.678 21.641 1 90.44 302 ARG B O 1
ATOM 4864 N N . ARG B 1 303 ? -16.047 3.066 19.703 1 87.75 303 ARG B N 1
ATOM 4865 C CA . ARG B 1 303 ? -16.328 1.735 20.234 1 87.75 303 ARG B CA 1
ATOM 4866 C C . ARG B 1 303 ? -15.141 0.798 20.016 1 87.75 303 ARG B C 1
ATOM 4868 O O . ARG B 1 303 ? -14.758 0.526 18.875 1 87.75 303 ARG B O 1
ATOM 4875 N N . LEU B 1 304 ? -14.305 0.532 21.031 1 75.94 304 LEU B N 1
ATOM 4876 C CA . LEU B 1 304 ? -13.164 -0.369 20.906 1 75.94 304 LEU B CA 1
ATOM 4877 C C . LEU B 1 304 ? -13.586 -1.814 21.156 1 75.94 304 LEU B C 1
ATOM 4879 O O . LEU B 1 304 ? -12.867 -2.744 20.781 1 75.94 304 LEU B O 1
ATOM 4883 N N . GLU B 1 305 ? -14.766 -2.029 21.859 1 62.47 305 GLU B N 1
ATOM 4884 C CA . GLU B 1 305 ? -15.148 -3.371 22.297 1 62.47 305 GLU B CA 1
ATOM 4885 C C . GLU B 1 305 ? -15.922 -4.102 21.203 1 62.47 305 GLU B C 1
ATOM 4887 O O . GLU B 1 305 ? -16.672 -3.482 20.438 1 62.47 305 GLU B O 1
ATOM 4892 N N . GLU B 1 306 ? -15.266 -5.098 20.375 1 50.88 306 GLU B N 1
ATOM 4893 C CA . GLU B 1 306 ? -16.172 -6.008 19.688 1 50.88 306 GLU B CA 1
ATOM 4894 C C . GLU B 1 306 ? -17.297 -6.461 20.609 1 50.88 306 GLU B C 1
ATOM 4896 O O . GLU B 1 306 ? -17.109 -6.605 21.812 1 50.88 306 GLU B O 1
#

Foldseek 3Di:
DPCPDPPPPPPPQDADPVGDGPVRVVVPDDPVVDDDAWEKEFEWEKAKDFDPDPDPPDRGFIFIKTKWFAACDPDVHRFIETQMGTDDPPDDSQVRNQVSCCQAFVDHDWDKDFFDKAQDPCLDVVDRYIYRYMYTAAAPVPRPGPGHDRGPDMDMWGWDKAWDDWDWADDPFWIKIKTKIWIWTDDPVDIWIWIKIWIWTDGPVDIDIDIDTPDTDGYGGVRVRVNVRNLVVQLVVVQPDVNLQSNDDQKDFLVVSQSSNCNSNVHHDDSVVSCVSCVVQKDWDPDWDPDPPDDTTTIIGGDPDD/DPCPDPPPPPPPQDADPVGDGPVRVVVPDDPVVDDDAWEKEFEWEKAKDFDPDPDPPDRGFIFIKTKWFAACDPDVHRFIETQMGTDDPPDDSQVRNQVSCCQAFVDHDWDKDFFDKAQDPCLDVVDRYIYRYMYTAAAPPPGPGDGHDRGPDMDMWGWDKAWDDWDWDDDVQWIKIKTKIKIWTDDPVDIWIWIKIWIWTDGPVDIDIDIDTPDTDGYGGVRVRVNVRNLVVQLVVVQPDVNLQSNDDQKDFLVVSQSSNCNSNVHHDDSVVSCVSCVVQKDWDPDWDPDPPDDTTTIIGGDPDD

pLDDT: mean 86.88, std 16.34, range [22.19, 98.75]

Secondary structure (DSSP, 8-state):
----------------TTS--HHHHHHH--GGGS---EEEEEEEEEEEEE---S-TTS-PPEEEEEEEEEE-SSSSTT-EE-SEEEPPTTS-HHHHHHHHHHHHH---S-EEEEEEEE--TTSSTTSSEEEEEEEEE--GGG------SSEEEEEEEEEEEEEEEEEEEEETTEEEEEEEEEEEEE-SS-EEEEEEEEEEEEESS-EEEEEEEEEEESB-TTHHHHHHHHHHHHHHHTTTSSGGGGGS-SSB-HHHHHHHHHHHHTS---HHHHHHHHTTTEEEEEEE---TTS-PPEEEEE----/----------------TTS--HHHHHHH--GGGS---EEEEEEEEEEEEE---S-TTS-PPEEEEEEEEEE-SSSSTT-EE-SEEEPPTTS-HHHHHHHHHHHHH---S-EEEEEEEE--TTSSTTSSEEEEEEEEE--GGG------SSEEEEEEEEEEEEEEEEEEEEETTEEEEEEEEEEEEE-SS-EEEEEEEEEEEEESS-EEEEEEEEEEESB-TTHHHHHHHHHHHHHHHTTTSSGGGGGS-SSB-HHHHHHHHHHHHTS---HHHHHHHHGGGEEEEEEE---TTS-PPEEEEE----

InterPro domains:
  IPR000086 NUDIX hydrolase domain [PF00293] (62-159)
  IPR000086 NUDIX hydrolase domain [PS51462] (37-180)
  IPR015797 NUDIX hydrolase-like domain superfamily [SSF55811] (19-240)
  IPR020084 NUDIX hydrolase, conserved site [PS00893] (85-106)
  IPR020476 NUDIX hydrolase [PR00502] (80-94)
  IPR020476 NUDIX hydrolase [PR00502] (94-109)
  IPR036388 Winged helix-like DNA-binding domain superfamily [G3DSA:1.10.10.10] (236-306)
  IPR036390 Winged helix DNA-binding domain superfamily [SSF46785] (243-303)
  IPR054105 NrtR, DNA-binding winged helix domain [PF21906] (245-301)

Sequence (612 aa):
MANNPPKEAGELDVLDRDGLTEREFLERYRVGDYERPSVAADMVIVTVTDTEADSYRKLPDKELRVLLIRRGGHPFLGKWALPGGFVRPNETTDQAAARELREETGVDDVYLEQLYTFSDVGRDPRAWVMSCSYMALINGEHLQLQAGDDAAEAAWFKATYRLLRERKEHVEDGYVKTLEYELKLSSEEEELTAVVARTVTARATSTSTAYAIVANDGLAFDHAKIIACAIERLRGKVNYTDIALHLMPPLFTLTELQQVYEVILDKELLKAAFRRKVADLVAETDHYTENAGHRPSRLYRRRLEEMANNPPKEAGELDVLDRDGLTEREFLERYRVGDYERPSVAADMVIVTVTDTEADSYRKLPDKELRVLLIRRGGHPFLGKWALPGGFVRPNETTDQAAARELREETGVDDVYLEQLYTFSDVGRDPRAWVMSCSYMALINGEHLQLQAGDDAAEAAWFKATYRLLRERKEHVEDGYVKTLEYELKLSSEEEELTAVVARTVTARATSTSTAYAIVANDGLAFDHAKIIACAIERLRGKVNYTDIALHLMPPLFTLTELQQVYEVILDKELLKAAFRRKVADLVAETDHYTENAGHRPSRLYRRRLEE

Radius of gyration: 26.77 Å; Cα contacts (8 Å, |Δi|>4): 1249; chains: 2; bounding box: 65×77×67 Å